Protein AF-A0A015JYX2-F1 (afdb_monomer_lite)

Structure (mmCIF, N/CA/C/O backbone):
data_AF-A0A015JYX2-F1
#
_entry.id   AF-A0A015JYX2-F1
#
loop_
_atom_site.group_PDB
_atom_site.id
_atom_site.type_symbol
_atom_site.label_atom_id
_atom_site.label_alt_id
_atom_site.label_comp_id
_atom_site.label_asym_id
_atom_site.label_entity_id
_atom_site.label_seq_id
_atom_site.pdbx_PDB_ins_code
_atom_site.Cartn_x
_atom_site.Cartn_y
_atom_site.Cartn_z
_atom_site.occupancy
_atom_site.B_iso_or_equiv
_atom_site.auth_seq_id
_atom_site.auth_comp_id
_atom_site.auth_asym_id
_atom_site.auth_atom_id
_atom_site.pdbx_PDB_model_num
ATOM 1 N N . MET A 1 1 ? -33.598 -56.748 22.734 1.00 35.22 1 MET A N 1
ATOM 2 C CA . MET A 1 1 ? -32.786 -55.557 22.409 1.00 35.22 1 MET A CA 1
ATOM 3 C C . MET A 1 1 ? -31.418 -55.746 23.054 1.00 35.22 1 MET A C 1
ATOM 5 O O . MET A 1 1 ? -31.308 -55.571 24.256 1.00 35.22 1 MET A O 1
ATOM 9 N N . GLN A 1 2 ? -30.417 -56.219 22.306 1.00 35.97 2 GLN A N 1
ATOM 10 C CA . GLN A 1 2 ? -29.028 -56.293 22.784 1.00 35.97 2 GLN A CA 1
ATOM 11 C C . GLN A 1 2 ? -28.300 -55.030 22.308 1.00 35.97 2 GLN A C 1
ATOM 13 O O . GLN A 1 2 ? -28.282 -54.751 21.112 1.00 35.97 2 GLN A O 1
ATOM 18 N N . LEU A 1 3 ? -27.772 -54.239 23.245 1.00 46.56 3 LEU A N 1
ATOM 19 C CA . LEU A 1 3 ? -26.928 -53.071 22.968 1.00 46.56 3 LEU A CA 1
ATOM 20 C C . LEU A 1 3 ? -25.449 -53.498 22.948 1.00 46.56 3 LEU A C 1
ATOM 22 O O . LEU A 1 3 ? -25.064 -54.389 23.702 1.00 46.56 3 LEU A O 1
ATOM 26 N N . ASN A 1 4 ? -24.638 -52.864 22.091 1.00 44.66 4 ASN A N 1
ATOM 27 C CA . ASN A 1 4 ? -23.213 -53.170 21.895 1.00 44.66 4 ASN A CA 1
ATOM 28 C C . ASN A 1 4 ? -22.418 -53.139 23.214 1.00 44.66 4 ASN A C 1
ATOM 30 O O . ASN A 1 4 ? -22.204 -52.071 23.790 1.00 44.66 4 ASN A O 1
ATOM 34 N N . ILE A 1 5 ? -21.946 -54.310 23.646 1.00 57.25 5 ILE A N 1
ATOM 35 C CA . ILE A 1 5 ? -20.960 -54.491 24.718 1.00 57.25 5 ILE A CA 1
ATOM 36 C C . ILE A 1 5 ? -19.585 -54.248 24.086 1.00 57.25 5 ILE A C 1
ATOM 38 O O . ILE A 1 5 ? -19.181 -55.008 23.209 1.00 57.25 5 ILE A O 1
ATOM 42 N N . ASN A 1 6 ? -18.885 -53.180 24.477 1.00 53.84 6 ASN A N 1
ATOM 43 C CA . ASN A 1 6 ? -17.627 -52.784 23.830 1.00 53.84 6 ASN A CA 1
ATOM 44 C C . ASN A 1 6 ? -16.387 -53.227 24.624 1.00 53.84 6 ASN A C 1
ATOM 46 O O . ASN A 1 6 ? -15.310 -53.351 24.044 1.00 53.84 6 ASN A O 1
ATOM 50 N N . PHE A 1 7 ? -16.524 -53.466 25.933 1.00 58.16 7 PHE A N 1
ATOM 51 C CA . PHE A 1 7 ? -15.440 -53.890 26.825 1.00 58.16 7 PHE A CA 1
ATOM 52 C C . PHE A 1 7 ? -15.890 -55.008 27.780 1.00 58.16 7 PHE A C 1
ATOM 54 O O . PHE A 1 7 ? -17.075 -55.155 28.072 1.00 58.16 7 PHE A O 1
ATOM 61 N N . TYR A 1 8 ? -14.942 -55.811 28.276 1.00 58.00 8 TYR A N 1
ATOM 62 C CA . TYR A 1 8 ? -15.228 -56.981 29.124 1.00 58.00 8 TYR A CA 1
ATOM 63 C C . TYR A 1 8 ? -15.804 -56.626 30.510 1.00 58.00 8 TYR A C 1
ATOM 65 O O . TYR A 1 8 ? -16.352 -57.497 31.182 1.00 58.00 8 TYR A O 1
ATOM 73 N N . ASP A 1 9 ? -15.682 -55.369 30.940 1.00 59.62 9 ASP A N 1
ATOM 74 C CA . ASP A 1 9 ? -16.197 -54.820 32.198 1.00 59.62 9 ASP A CA 1
ATOM 75 C C . ASP A 1 9 ? -17.500 -54.009 32.033 1.00 59.62 9 ASP A C 1
ATOM 77 O O . ASP A 1 9 ? -18.004 -53.446 33.012 1.00 59.62 9 ASP A O 1
ATOM 81 N N . ASP A 1 10 ? -18.064 -53.947 30.821 1.00 62.69 10 ASP A N 1
ATOM 82 C CA . ASP A 1 10 ? -19.365 -53.325 30.571 1.00 62.69 10 ASP A CA 1
ATOM 83 C C . ASP A 1 10 ? -20.503 -54.170 31.174 1.00 62.69 10 ASP A C 1
ATOM 85 O O . ASP A 1 10 ? -20.472 -55.402 31.202 1.00 62.69 10 ASP A O 1
ATOM 89 N N . VAL A 1 11 ? -21.536 -53.491 31.671 1.00 66.00 11 VAL A N 1
ATOM 90 C CA . VAL A 1 11 ? -22.737 -54.131 32.208 1.00 66.00 11 VAL A CA 1
ATOM 91 C C . VAL A 1 11 ? -23.584 -54.685 31.071 1.00 66.00 11 VAL A C 1
ATOM 93 O O . VAL A 1 11 ? -23.868 -53.996 30.095 1.00 66.00 11 VAL A O 1
ATOM 96 N N . VAL A 1 12 ? -24.036 -55.930 31.204 1.00 71.00 12 VAL A N 1
ATOM 97 C CA . VAL A 1 12 ? -24.982 -56.511 30.251 1.00 71.00 12 VAL A CA 1
ATOM 98 C C . VAL A 1 12 ? -26.372 -55.968 30.558 1.00 71.00 12 VAL A C 1
ATOM 100 O O . VAL A 1 12 ? -26.974 -56.332 31.564 1.00 71.00 12 VAL A O 1
ATOM 103 N N . PHE A 1 13 ? -26.865 -55.083 29.694 1.00 74.12 13 PHE A N 1
ATOM 104 C CA . PHE A 1 13 ? -28.232 -54.583 29.769 1.00 74.12 13 PHE A CA 1
ATOM 105 C C . PHE A 1 13 ? -29.214 -55.661 29.294 1.00 74.12 13 PHE A C 1
ATOM 107 O O . PHE A 1 13 ? -29.146 -56.083 28.136 1.00 74.12 13 PHE A O 1
ATOM 114 N N . GLU A 1 14 ? -30.125 -56.105 30.162 1.00 77.12 14 GLU A N 1
ATOM 115 C CA . GLU A 1 14 ? -31.053 -57.198 29.847 1.00 77.12 14 GLU A CA 1
ATOM 116 C C . GLU A 1 14 ? -32.509 -56.926 30.255 1.00 77.12 14 GLU A C 1
ATOM 118 O O . GLU A 1 14 ? -32.818 -56.017 31.026 1.00 77.12 14 GLU A O 1
ATOM 123 N N . TRP A 1 15 ? -33.426 -57.720 29.697 1.00 80.88 15 TRP A N 1
ATOM 124 C CA . TRP A 1 15 ? -34.801 -57.782 30.184 1.00 80.88 15 TRP A CA 1
ATOM 125 C C . TRP A 1 15 ? -34.864 -58.723 31.385 1.00 80.88 15 TRP A C 1
ATOM 127 O O . TRP A 1 15 ? -34.490 -59.892 31.273 1.00 80.88 15 TRP A O 1
ATOM 137 N N . ILE A 1 16 ? -35.340 -58.226 32.524 1.00 86.44 16 ILE A N 1
ATOM 138 C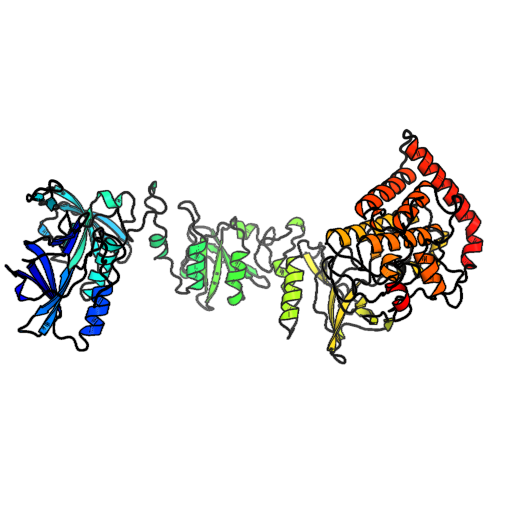 CA . ILE A 1 16 ? -35.346 -58.959 33.790 1.00 86.44 16 ILE A CA 1
ATOM 139 C C . ILE A 1 16 ? -36.786 -59.326 34.132 1.00 86.44 16 ILE A C 1
ATOM 141 O O . ILE A 1 16 ? -37.643 -58.459 34.301 1.00 86.44 16 ILE A O 1
ATOM 145 N N . SER A 1 17 ? -37.068 -60.625 34.236 1.00 86.44 17 SER A N 1
ATOM 146 C CA . SER A 1 17 ? -38.407 -61.083 34.621 1.00 86.44 17 SER A CA 1
ATOM 147 C C . SER A 1 17 ? -38.732 -60.608 36.040 1.00 86.44 17 SER A C 1
ATOM 149 O O . SER A 1 17 ? -37.904 -60.739 36.938 1.00 86.44 17 SER A O 1
ATOM 151 N N . TYR A 1 18 ? -39.925 -60.044 36.245 1.00 86.38 18 TYR A N 1
ATOM 152 C CA . TYR A 1 18 ? -40.313 -59.432 37.525 1.00 86.38 18 TYR A CA 1
ATOM 153 C C . TYR A 1 18 ? -40.247 -60.411 38.706 1.00 86.38 18 TYR A C 1
ATOM 155 O O . TYR A 1 18 ? -39.862 -60.044 39.811 1.00 86.38 18 TYR A O 1
ATOM 163 N N . ASN A 1 19 ? -40.524 -61.692 38.450 1.00 87.62 19 ASN A N 1
ATOM 164 C CA . ASN A 1 19 ? -40.405 -62.774 39.427 1.00 87.62 19 ASN A CA 1
ATOM 165 C C . ASN A 1 19 ? -38.969 -63.033 39.927 1.00 87.62 19 ASN A C 1
ATOM 167 O O . ASN A 1 19 ? -38.779 -63.906 40.767 1.00 87.62 19 ASN A O 1
ATOM 171 N N . GLN A 1 20 ? -37.959 -62.321 39.417 1.00 88.50 20 GLN A N 1
ATOM 172 C CA . GLN A 1 20 ? -36.582 -62.402 39.905 1.00 88.50 20 GLN A CA 1
ATOM 173 C C . GLN A 1 20 ? -36.274 -61.454 41.064 1.00 88.50 20 GLN A C 1
ATOM 175 O O . GLN A 1 20 ? -35.150 -61.480 41.572 1.00 88.50 20 GLN A O 1
ATOM 180 N N . PHE A 1 21 ? -37.231 -60.620 41.467 1.00 89.19 21 PHE A N 1
ATOM 181 C CA . PHE A 1 21 ? -37.066 -59.669 42.557 1.00 89.19 21 PHE A CA 1
ATOM 182 C C . PHE A 1 21 ? -37.739 -60.177 43.832 1.00 89.19 21 PHE A C 1
ATOM 184 O O . PHE A 1 21 ? -38.948 -60.388 43.864 1.00 89.19 21 PHE A O 1
ATOM 191 N N . ASN A 1 22 ? -36.944 -60.323 44.890 1.00 83.50 22 ASN A N 1
ATOM 192 C CA . ASN A 1 22 ? -37.399 -60.638 46.241 1.00 83.50 22 ASN A CA 1
ATOM 193 C C . ASN A 1 22 ? -37.224 -59.429 47.163 1.00 83.50 22 ASN A C 1
ATOM 195 O O . ASN A 1 22 ? -36.481 -58.500 46.851 1.00 83.50 22 ASN A O 1
ATOM 199 N N . GLU A 1 23 ? -37.892 -59.463 48.319 1.00 85.25 23 GLU A N 1
ATOM 200 C CA . GLU A 1 23 ? -37.801 -58.417 49.349 1.00 85.25 23 GLU A CA 1
ATOM 201 C C . GLU A 1 23 ? -38.065 -56.999 48.816 1.00 85.25 23 GLU A C 1
ATOM 203 O O . GLU A 1 23 ? -37.417 -56.038 49.229 1.00 85.25 23 GLU A O 1
ATOM 208 N N . ILE A 1 24 ? -39.022 -56.869 47.892 1.00 83.00 24 ILE A N 1
ATOM 209 C CA . ILE A 1 24 ? -39.379 -55.582 47.296 1.00 83.00 24 ILE A CA 1
ATOM 210 C C . ILE A 1 24 ? -39.959 -54.670 48.386 1.00 83.00 24 ILE A C 1
ATOM 212 O O . ILE A 1 24 ? -41.007 -54.972 48.960 1.00 83.00 24 ILE A O 1
ATOM 216 N N . LYS A 1 25 ? -39.283 -53.557 48.675 1.00 72.94 25 LYS A N 1
ATOM 217 C CA . LYS A 1 25 ? -39.702 -52.555 49.667 1.00 72.94 25 LYS A CA 1
ATOM 218 C C . LYS A 1 25 ? -39.777 -51.189 49.012 1.00 72.94 25 LYS A C 1
ATOM 220 O O . LYS A 1 25 ? -38.830 -50.766 48.359 1.00 72.94 25 LYS A O 1
ATOM 225 N N . GLU A 1 26 ? -40.898 -50.498 49.181 1.00 75.12 26 GLU A N 1
ATOM 226 C CA . GLU A 1 26 ? -41.052 -49.128 48.689 1.00 75.12 26 GLU A CA 1
ATOM 227 C C . GLU A 1 26 ? -40.120 -48.199 49.472 1.00 75.12 26 GLU A C 1
ATOM 229 O O . GLU A 1 26 ? -40.117 -48.209 50.703 1.00 75.12 26 GLU A O 1
ATOM 234 N N . ILE A 1 27 ? -39.300 -47.440 48.752 1.00 59.53 27 ILE A N 1
ATOM 235 C CA . ILE A 1 27 ? -38.392 -46.440 49.322 1.00 59.53 27 ILE A CA 1
ATOM 236 C C . ILE A 1 27 ? -39.033 -45.058 49.221 1.00 59.53 27 ILE A C 1
ATOM 238 O O . ILE A 1 27 ? -38.934 -44.271 50.158 1.00 59.53 27 ILE A O 1
ATOM 242 N N . ASP A 1 28 ? -39.650 -44.758 48.075 1.00 50.38 28 ASP A N 1
ATOM 243 C CA . ASP A 1 28 ? -40.206 -43.438 47.785 1.00 50.38 28 ASP A CA 1
ATOM 244 C C . ASP A 1 28 ? -41.245 -43.493 46.654 1.00 50.38 28 ASP A C 1
ATOM 246 O O . ASP A 1 28 ? -41.148 -44.332 45.754 1.00 50.38 28 ASP A O 1
ATOM 250 N N . LYS A 1 29 ? -42.211 -42.569 46.666 1.00 51.56 29 LYS A N 1
ATOM 251 C CA . LYS A 1 29 ? -43.294 -42.474 45.679 1.00 51.56 29 LYS A CA 1
ATOM 252 C C . LYS A 1 29 ? -43.608 -41.023 45.335 1.00 51.56 29 LYS A C 1
ATOM 254 O O . LYS A 1 29 ? -43.951 -40.224 46.199 1.00 51.56 29 LYS A O 1
ATOM 259 N N . ASN A 1 30 ? -43.578 -40.694 44.045 1.00 43.31 30 ASN A N 1
ATOM 260 C CA . ASN A 1 30 ? -43.861 -39.356 43.536 1.00 43.31 30 ASN A CA 1
ATOM 261 C C . ASN A 1 30 ? -44.644 -39.410 42.217 1.00 43.31 30 ASN A C 1
ATOM 263 O O . ASN A 1 30 ? -44.060 -39.679 41.169 1.00 43.31 30 ASN A O 1
ATOM 267 N N . GLY A 1 31 ? -45.946 -39.102 42.268 1.00 56.44 31 GLY A N 1
ATOM 268 C CA . GLY A 1 31 ? -46.835 -38.859 41.119 1.00 56.44 31 GLY A CA 1
ATOM 269 C C . GLY A 1 31 ? -46.860 -39.967 40.058 1.00 56.44 31 GLY A C 1
ATOM 270 O O . GLY A 1 31 ? -47.768 -40.790 40.033 1.00 56.44 31 GLY A O 1
ATOM 271 N N . PHE A 1 32 ? -45.857 -39.964 39.180 1.00 54.12 32 PHE A N 1
ATOM 272 C CA . PHE A 1 32 ? -45.682 -40.878 38.049 1.00 54.12 32 PHE A CA 1
ATOM 273 C C . PHE A 1 32 ? -44.551 -41.903 38.250 1.00 54.12 32 PHE A C 1
ATOM 275 O O . PHE A 1 32 ? -44.299 -42.704 37.356 1.00 54.12 32 PHE A O 1
ATOM 282 N N . ILE A 1 33 ? -43.831 -41.880 39.379 1.00 62.59 33 ILE A N 1
ATOM 283 C CA . ILE A 1 33 ? -42.677 -42.753 39.641 1.00 62.59 33 ILE A CA 1
ATOM 284 C C . ILE A 1 33 ? -42.734 -43.291 41.071 1.00 62.59 33 ILE A C 1
ATOM 286 O O . ILE A 1 33 ? -42.900 -42.517 42.011 1.00 62.59 33 ILE A O 1
ATOM 290 N N . THR A 1 34 ? -42.511 -44.593 41.240 1.00 66.00 34 THR A N 1
ATOM 291 C CA . THR A 1 34 ? -42.274 -45.215 42.552 1.00 66.00 34 THR A CA 1
ATOM 292 C C . THR A 1 34 ? -40.934 -45.940 42.538 1.00 66.00 34 THR A C 1
ATOM 294 O O . THR A 1 34 ? -40.607 -46.629 41.572 1.00 66.00 34 THR A O 1
ATOM 297 N N . VAL A 1 35 ? -40.130 -45.767 43.584 1.00 68.50 35 VAL A N 1
ATOM 298 C CA . VAL A 1 35 ? -38.813 -46.394 43.722 1.00 68.50 35 VAL A CA 1
ATOM 299 C C . VAL A 1 35 ? -38.868 -47.443 44.822 1.00 68.50 35 VAL A C 1
ATOM 301 O O . VAL A 1 35 ? -39.246 -47.145 45.952 1.00 68.50 35 VAL A O 1
ATOM 304 N N . TYR A 1 36 ? -38.434 -48.657 44.504 1.00 72.50 36 TYR A N 1
ATOM 305 C CA . TYR A 1 36 ? -38.329 -49.773 45.437 1.00 72.50 36 TYR A CA 1
ATOM 306 C C . TYR A 1 36 ? -36.871 -50.217 45.593 1.00 72.50 36 TYR A C 1
ATOM 308 O O . TYR A 1 36 ? -36.083 -50.113 44.650 1.00 72.50 36 TYR A O 1
ATOM 316 N N . SER A 1 37 ? -36.505 -50.755 46.754 1.00 75.25 37 SER A N 1
ATOM 317 C CA . SER A 1 37 ? -35.341 -51.633 46.889 1.00 75.25 37 SER A CA 1
ATOM 318 C C . SER A 1 37 ? -35.794 -53.063 46.669 1.00 75.25 37 SER A C 1
ATOM 320 O O . SER A 1 37 ? -36.906 -53.431 47.043 1.00 75.25 37 SER A O 1
ATOM 322 N N . ALA A 1 38 ? -34.942 -53.870 46.048 1.00 80.62 38 ALA A N 1
ATOM 323 C CA . ALA A 1 38 ? -35.190 -55.292 45.889 1.00 80.62 38 ALA A CA 1
ATOM 324 C C . ALA A 1 38 ? -33.881 -56.076 45.830 1.00 80.62 38 ALA A C 1
ATOM 326 O O . ALA A 1 38 ? -32.824 -55.548 45.474 1.00 80.62 38 ALA A O 1
ATOM 327 N N . ILE A 1 39 ? -33.979 -57.368 46.119 1.00 82.69 39 ILE A N 1
ATOM 328 C CA . ILE A 1 39 ? -32.919 -58.340 45.880 1.00 82.69 39 ILE A CA 1
ATOM 329 C C . ILE A 1 39 ? -33.199 -59.016 44.541 1.00 82.69 39 ILE A C 1
ATOM 331 O O . ILE A 1 39 ? -34.179 -59.745 44.390 1.00 82.69 39 ILE A O 1
ATOM 335 N N . TRP A 1 40 ? -32.327 -58.796 43.562 1.00 88.88 40 TRP A N 1
ATOM 336 C CA . TRP A 1 40 ? -32.357 -59.513 42.295 1.00 88.88 40 TRP A CA 1
ATOM 337 C C . TRP A 1 40 ? -31.675 -60.877 42.452 1.00 88.88 40 TRP A C 1
ATOM 339 O O . TRP A 1 40 ? -30.448 -60.964 42.529 1.00 88.88 40 TRP A O 1
ATOM 349 N N . MET A 1 41 ? -32.477 -61.946 42.482 1.00 85.50 41 MET A N 1
ATOM 350 C CA . MET A 1 41 ? -32.033 -63.315 42.779 1.00 85.50 41 MET A CA 1
ATOM 351 C C . MET A 1 41 ? -30.927 -63.795 41.843 1.00 85.50 41 MET A C 1
ATOM 353 O O . MET A 1 41 ? -29.871 -64.237 42.288 1.00 85.50 41 MET A O 1
ATOM 357 N N . ASN A 1 42 ? -31.139 -63.665 40.534 1.00 82.62 42 ASN A N 1
ATOM 358 C CA . ASN A 1 42 ? -30.136 -64.088 39.567 1.00 82.62 42 ASN A CA 1
ATOM 359 C C . ASN A 1 42 ? -28.999 -63.081 39.463 1.00 82.62 42 ASN A C 1
ATOM 361 O O . ASN A 1 42 ? -27.874 -63.507 39.242 1.00 82.62 42 ASN A O 1
ATOM 365 N N . GLY A 1 43 ? -29.275 -61.791 39.660 1.00 83.50 43 GLY A N 1
ATOM 366 C CA . GLY A 1 43 ? -28.275 -60.734 39.620 1.00 83.50 43 GLY A CA 1
ATOM 367 C C . GLY A 1 43 ? -27.659 -60.481 38.235 1.00 83.50 43 GLY A C 1
ATOM 368 O O . GLY A 1 43 ? -27.903 -61.241 37.285 1.00 83.50 43 GLY A O 1
ATOM 369 N N . PRO A 1 44 ? -26.852 -59.411 38.098 1.00 83.38 44 PRO A N 1
ATOM 370 C CA . PRO A 1 44 ? -26.319 -58.988 36.811 1.00 83.38 44 PRO A CA 1
ATOM 371 C C . PRO A 1 44 ? -25.303 -59.982 36.257 1.00 83.38 44 PRO A C 1
ATOM 373 O O . PRO A 1 44 ? -24.450 -60.516 36.977 1.00 83.38 44 PRO A O 1
ATOM 376 N N . LEU A 1 45 ? -25.377 -60.195 34.945 1.00 79.56 45 LEU A N 1
ATOM 377 C CA . LEU A 1 45 ? -24.397 -60.974 34.203 1.00 79.56 45 LEU A CA 1
ATOM 378 C C . LEU A 1 45 ? -23.113 -60.152 34.019 1.00 79.56 45 LEU A C 1
ATOM 380 O O . LEU A 1 45 ? -23.158 -59.016 33.547 1.00 79.56 45 LEU A O 1
ATOM 384 N N . HIS A 1 46 ? -21.966 -60.729 34.367 1.00 72.12 46 HIS A N 1
ATOM 385 C CA . HIS A 1 46 ? -20.656 -60.131 34.123 1.00 72.12 46 HIS A CA 1
ATOM 386 C C . HIS A 1 46 ? -19.685 -61.170 33.556 1.00 72.12 46 HIS A C 1
ATOM 388 O O . HIS A 1 46 ? -19.819 -62.373 33.793 1.00 72.12 46 HIS A O 1
ATOM 394 N N . TYR A 1 47 ? -18.712 -60.711 32.772 1.00 67.06 47 TYR A N 1
ATOM 395 C CA . TYR A 1 47 ? -17.702 -61.577 32.176 1.00 67.06 47 TYR A CA 1
ATOM 396 C C . TYR A 1 47 ? -16.499 -61.708 33.114 1.00 67.06 47 TYR A C 1
ATOM 398 O O . TYR A 1 47 ? -15.891 -60.707 33.490 1.00 67.06 47 TYR A O 1
ATOM 406 N N . ASN A 1 48 ? -16.135 -62.935 33.490 1.00 59.59 48 ASN A N 1
ATOM 407 C CA . ASN A 1 48 ? -14.953 -63.200 34.305 1.00 59.59 48 ASN A CA 1
ATOM 408 C C . ASN A 1 48 ? -13.986 -64.121 33.548 1.00 59.59 48 ASN A C 1
ATOM 410 O O . ASN A 1 48 ? -14.253 -65.314 33.432 1.00 59.59 48 ASN A O 1
ATOM 414 N N . HIS A 1 49 ? -12.903 -63.536 33.013 1.00 58.06 49 HIS A N 1
ATOM 415 C CA . HIS A 1 49 ? -11.662 -64.133 32.469 1.00 58.06 49 HIS A CA 1
ATOM 416 C C . HIS A 1 49 ? -11.746 -65.458 31.671 1.00 58.06 49 HIS A C 1
ATOM 418 O O . HIS A 1 49 ? -10.727 -66.128 31.523 1.00 58.06 49 HIS A O 1
ATOM 424 N N . SER A 1 50 ? -12.921 -65.866 31.176 1.00 63.53 50 SER A N 1
ATOM 425 C CA . SER A 1 50 ? -13.173 -67.004 30.259 1.00 63.53 50 SER A CA 1
ATOM 426 C C . SER A 1 50 ? -14.656 -67.406 30.167 1.00 63.53 50 SER A C 1
ATOM 428 O O . SER A 1 50 ? -15.019 -68.120 29.235 1.00 63.53 50 SER A O 1
ATOM 430 N N . LYS A 1 51 ? -15.532 -66.982 31.097 1.00 72.31 51 LYS A N 1
ATOM 431 C CA . LYS A 1 51 ? -16.977 -67.295 31.054 1.00 72.31 51 LYS A CA 1
ATOM 432 C C . LYS A 1 51 ? -17.852 -66.191 31.651 1.00 72.31 51 LYS A C 1
ATOM 434 O O . LYS A 1 51 ? -17.415 -65.441 32.522 1.00 72.31 51 LYS A O 1
ATOM 439 N N . TYR A 1 52 ? -19.107 -66.116 31.206 1.00 74.31 52 TYR A N 1
ATOM 440 C CA . TYR A 1 52 ? -20.119 -65.266 31.834 1.00 74.31 52 TYR A CA 1
ATOM 441 C C . TYR A 1 52 ? -20.636 -65.917 33.120 1.00 74.31 52 TYR A C 1
ATOM 443 O O . TYR A 1 52 ? -21.070 -67.069 33.114 1.00 74.31 52 TYR A O 1
ATOM 451 N N . THR A 1 53 ? -20.601 -65.167 34.218 1.00 76.25 53 THR A N 1
ATOM 452 C CA . THR A 1 53 ? -21.140 -65.566 35.523 1.00 76.25 53 THR A CA 1
ATOM 453 C C . THR A 1 53 ? -22.110 -64.509 36.029 1.00 76.25 53 THR A C 1
ATOM 455 O O . THR A 1 53 ? -21.990 -63.330 35.698 1.00 76.25 53 THR A O 1
ATOM 458 N N . ARG A 1 54 ? -23.099 -64.921 36.823 1.00 80.25 54 ARG A N 1
ATOM 459 C CA . ARG A 1 54 ? -24.068 -64.003 37.424 1.00 80.25 54 ARG A CA 1
ATOM 460 C C . ARG A 1 54 ? -23.689 -63.663 38.866 1.00 80.25 54 ARG A C 1
ATOM 462 O O . ARG A 1 54 ? -23.234 -64.532 39.601 1.00 80.25 54 ARG A O 1
ATOM 469 N N . ASP A 1 55 ? -23.867 -62.402 39.249 1.00 79.12 55 ASP A N 1
ATOM 470 C CA . ASP A 1 55 ? -23.670 -61.908 40.620 1.00 79.12 55 ASP A CA 1
ATOM 471 C C . ASP A 1 55 ? -24.980 -62.015 41.415 1.00 79.12 55 ASP A C 1
ATOM 473 O O . ASP A 1 55 ? -25.684 -61.025 41.593 1.00 79.12 55 ASP A O 1
ATOM 477 N N . SER A 1 56 ? -25.352 -63.241 41.791 1.00 81.94 56 SER A N 1
ATOM 478 C CA . SER A 1 56 ? -26.646 -63.566 42.408 1.00 81.94 56 SER A CA 1
ATOM 479 C C . SER A 1 56 ? -26.922 -62.821 43.720 1.00 81.94 56 SER A C 1
ATOM 481 O O . SER A 1 56 ? -26.010 -62.469 44.462 1.00 81.94 56 SER A O 1
ATOM 483 N N . ASN A 1 57 ? -28.209 -62.632 44.027 1.00 81.69 57 ASN A N 1
ATOM 484 C CA . ASN A 1 57 ? -28.717 -61.897 45.194 1.00 81.69 57 ASN A CA 1
ATOM 485 C C . ASN A 1 57 ? -28.228 -60.443 45.268 1.00 81.69 57 ASN A C 1
ATOM 487 O O . ASN A 1 57 ? -27.888 -59.929 46.336 1.00 81.69 57 ASN A O 1
ATOM 491 N N . LYS A 1 58 ? -28.192 -59.762 44.120 1.00 81.38 58 LYS A N 1
ATOM 492 C CA . LYS A 1 58 ? -27.733 -58.376 44.045 1.00 81.38 58 LYS A CA 1
ATOM 493 C C . LYS A 1 58 ? -28.806 -57.416 44.536 1.00 81.38 58 LYS A C 1
ATOM 495 O O . LYS A 1 58 ? -29.919 -57.422 44.018 1.00 81.38 58 LYS A O 1
ATOM 500 N N . GLU A 1 59 ? -28.449 -56.528 45.457 1.00 78.44 59 GLU A N 1
ATOM 501 C CA . GLU A 1 59 ? -29.317 -55.410 45.825 1.00 78.44 59 GLU A CA 1
ATOM 502 C C . GLU A 1 59 ? -29.403 -54.394 44.675 1.00 78.44 59 GLU A C 1
ATOM 504 O O . GLU A 1 59 ? -28.386 -53.936 44.132 1.00 78.44 59 GLU A O 1
ATOM 509 N N . VAL A 1 60 ? -30.632 -54.059 44.291 1.00 80.06 60 VAL A N 1
ATOM 510 C CA . VAL A 1 60 ? -30.951 -53.161 43.180 1.00 80.06 60 VAL A CA 1
ATOM 511 C C . VAL A 1 60 ? -32.023 -52.159 43.590 1.00 80.06 60 VAL A C 1
ATOM 513 O O . VAL A 1 60 ? -32.857 -52.432 44.453 1.00 80.06 60 VAL A O 1
ATOM 516 N N . ALA A 1 61 ? -32.013 -50.998 42.938 1.00 78.31 61 ALA A N 1
ATOM 517 C CA . ALA A 1 61 ? -33.147 -50.084 42.974 1.00 78.31 61 ALA A CA 1
ATOM 518 C C . ALA A 1 61 ? -34.035 -50.338 41.749 1.00 78.31 61 ALA A C 1
ATOM 520 O O . ALA A 1 61 ? -33.539 -50.404 40.620 1.00 78.31 61 ALA A O 1
ATOM 521 N N . LEU A 1 62 ? -35.338 -50.469 41.981 1.00 77.75 62 LEU A N 1
ATOM 522 C CA . LEU A 1 62 ? -36.371 -50.616 40.964 1.00 77.75 62 LEU A CA 1
ATOM 523 C C . LEU A 1 62 ? -37.113 -49.289 40.839 1.00 77.75 62 LEU A C 1
ATOM 525 O O . LEU A 1 62 ? -37.778 -48.862 41.777 1.00 77.75 62 LEU A O 1
ATOM 529 N N . LYS A 1 63 ? -37.000 -48.621 39.695 1.00 77.62 63 LYS A N 1
ATOM 530 C CA . LYS A 1 63 ? -37.716 -47.372 39.413 1.00 77.62 63 LYS A CA 1
ATOM 531 C C . LYS A 1 63 ? -38.916 -47.684 38.520 1.00 77.62 63 LYS A C 1
ATOM 533 O O . LYS A 1 63 ? -38.753 -47.822 37.309 1.00 77.62 63 LYS A O 1
ATOM 538 N N . CYS A 1 64 ? -40.088 -47.831 39.128 1.00 76.75 64 CYS A N 1
ATOM 539 C CA . CYS A 1 64 ? -41.365 -48.105 38.469 1.00 76.75 64 CYS A CA 1
ATOM 540 C C . CYS A 1 64 ? -41.978 -46.811 37.928 1.00 76.75 64 CYS A C 1
ATOM 542 O O . CYS A 1 64 ? -42.020 -45.806 38.637 1.00 76.75 64 CYS A O 1
ATOM 544 N N . LEU A 1 65 ? -42.457 -46.834 36.685 1.00 72.56 65 LEU A N 1
ATOM 545 C CA . LEU A 1 65 ? -43.032 -45.680 35.994 1.00 72.56 65 LEU A CA 1
ATOM 546 C C . LEU A 1 65 ? -44.528 -45.910 35.737 1.00 72.56 65 LEU A C 1
ATOM 548 O O . LEU A 1 65 ? -44.876 -46.859 35.043 1.00 72.56 65 LEU A O 1
ATOM 552 N N . HIS A 1 66 ? -45.391 -45.034 36.254 1.00 71.25 66 HIS A N 1
ATOM 553 C CA . HIS A 1 66 ? -46.852 -45.167 36.225 1.00 71.25 66 HIS A CA 1
ATOM 554 C C . HIS A 1 66 ? -47.523 -44.235 35.201 1.00 71.25 66 HIS A C 1
ATOM 556 O O . HIS A 1 66 ? -47.092 -43.094 35.021 1.00 71.25 66 HIS A O 1
ATOM 562 N N . ASN A 1 67 ? -48.640 -44.686 34.608 1.00 58.41 67 ASN A N 1
ATOM 563 C CA . ASN A 1 67 ? -49.611 -43.876 33.840 1.00 58.41 67 ASN A CA 1
ATOM 564 C C . ASN A 1 67 ? -49.005 -42.950 32.760 1.00 58.41 67 ASN A C 1
ATOM 566 O O . ASN A 1 67 ? -49.235 -41.739 32.752 1.00 58.41 67 ASN A O 1
ATOM 570 N N . LEU A 1 68 ? -48.251 -43.512 31.812 1.00 58.50 68 LEU A N 1
ATOM 571 C CA . LEU A 1 68 ? -47.627 -42.750 30.722 1.00 58.50 68 LEU A CA 1
ATOM 572 C C . LEU A 1 68 ? -48.460 -42.813 29.428 1.00 58.50 68 LEU A C 1
ATOM 574 O O . LEU A 1 68 ? -48.758 -43.897 28.939 1.00 58.50 68 LEU A O 1
ATOM 578 N N . GLN A 1 69 ? -48.761 -41.655 28.819 1.00 54.53 69 GLN A N 1
ATOM 579 C CA . GLN A 1 69 ? -49.455 -41.562 27.516 1.00 54.53 69 GLN A CA 1
ATOM 580 C C . GLN A 1 69 ? -48.607 -42.055 26.321 1.00 54.53 69 GLN A C 1
ATOM 582 O O . GLN A 1 69 ? -49.165 -42.317 25.263 1.00 54.53 69 GLN A O 1
ATOM 587 N N . ASN A 1 70 ? -47.284 -42.208 26.490 1.00 57.78 70 ASN A N 1
ATOM 588 C CA . ASN A 1 70 ? -46.345 -42.808 25.526 1.00 57.78 70 ASN A CA 1
ATOM 589 C C . ASN A 1 70 ? -45.176 -43.486 26.282 1.00 57.78 70 ASN A C 1
ATOM 591 O O . ASN A 1 70 ? -44.096 -42.902 26.420 1.00 57.78 70 ASN A O 1
ATOM 595 N N . PRO A 1 71 ? -45.377 -44.697 26.835 1.00 58.50 71 PRO A N 1
ATOM 596 C CA . PRO A 1 71 ? -44.454 -45.301 27.800 1.00 58.50 71 PRO A CA 1
ATOM 597 C C . PRO A 1 71 ? -43.080 -45.640 27.208 1.00 58.50 71 PRO A C 1
ATOM 599 O O . PRO A 1 71 ? -42.075 -45.524 27.903 1.00 58.50 71 PRO A O 1
ATOM 602 N N . VAL A 1 72 ? -43.014 -46.005 25.924 1.00 58.62 72 VAL A N 1
ATOM 603 C CA . VAL A 1 72 ? -41.771 -46.451 25.271 1.00 58.62 72 VAL A CA 1
ATOM 604 C C . VAL A 1 72 ? -40.799 -45.290 25.030 1.00 58.62 72 VAL A C 1
ATOM 606 O O . VAL A 1 72 ? -39.627 -45.401 25.386 1.00 58.62 72 VAL A O 1
ATOM 609 N N . ASP A 1 73 ? -41.262 -44.155 24.499 1.00 56.72 73 ASP A N 1
ATOM 610 C CA . ASP A 1 73 ? -40.395 -42.993 24.233 1.00 56.72 73 ASP A CA 1
ATOM 611 C C . ASP A 1 73 ? -39.865 -42.360 25.522 1.00 56.72 73 ASP A C 1
ATOM 613 O O . ASP A 1 73 ? -38.697 -41.967 25.609 1.00 56.72 73 ASP A O 1
ATOM 617 N N . PHE A 1 74 ? -40.709 -42.301 26.554 1.00 60.25 74 PHE A N 1
ATOM 618 C CA . PHE A 1 74 ? -40.317 -41.812 27.869 1.00 60.25 74 PHE A CA 1
ATOM 619 C C . PHE A 1 74 ? -39.290 -42.742 28.527 1.00 60.25 74 PHE A C 1
ATOM 621 O O . PHE A 1 74 ? -38.243 -42.274 28.974 1.00 60.25 74 PHE A O 1
ATOM 628 N N . LEU A 1 75 ? -39.533 -44.057 28.508 1.00 60.81 75 LEU A N 1
ATOM 629 C CA . LEU A 1 75 ? -38.597 -45.068 29.006 1.00 60.81 75 LEU A CA 1
ATOM 630 C C . LEU A 1 75 ? -37.249 -44.997 28.278 1.00 60.81 75 LEU A C 1
ATOM 632 O O . LEU A 1 75 ? -36.206 -45.069 28.919 1.00 60.81 75 LEU A O 1
ATOM 636 N N . MET A 1 76 ? -37.255 -44.799 26.956 1.00 57.50 76 MET A N 1
ATOM 637 C CA . MET A 1 76 ? -36.037 -44.669 26.152 1.00 57.50 76 MET A CA 1
ATOM 638 C C . MET A 1 76 ? -35.255 -43.393 26.476 1.00 57.50 76 MET A C 1
ATOM 640 O O . MET A 1 76 ? -34.028 -43.432 26.570 1.00 57.50 76 MET A O 1
ATOM 644 N N . ASN A 1 77 ? -35.934 -42.261 26.669 1.00 59.06 77 ASN A N 1
ATOM 645 C CA . ASN A 1 77 ? -35.286 -41.013 27.079 1.00 59.06 77 ASN A CA 1
ATOM 646 C C . ASN A 1 77 ? -34.745 -41.082 28.509 1.00 59.06 77 ASN A C 1
ATOM 648 O O . ASN A 1 77 ? -33.664 -40.560 28.778 1.00 59.06 77 ASN A O 1
ATOM 652 N N . GLU A 1 78 ? -35.454 -41.760 29.405 1.00 61.16 78 GLU A N 1
ATOM 653 C CA . GLU A 1 78 ? -35.018 -41.959 30.782 1.00 61.16 78 GLU A CA 1
ATOM 654 C C . GLU A 1 78 ? -33.830 -42.930 30.852 1.00 61.16 78 GLU A C 1
ATOM 656 O O . GLU A 1 78 ? -32.821 -42.615 31.477 1.00 61.16 78 GLU A O 1
ATOM 661 N N . ALA A 1 79 ? -33.878 -44.055 30.130 1.00 61.34 79 ALA A N 1
ATOM 662 C CA . ALA A 1 79 ? -32.795 -45.037 30.064 1.00 61.34 79 ALA A CA 1
ATOM 663 C C . ALA A 1 79 ? -31.500 -44.455 29.467 1.00 61.34 79 ALA A C 1
ATOM 665 O O . ALA A 1 79 ? -30.410 -44.772 29.945 1.00 61.34 79 ALA A O 1
ATOM 666 N N . LYS A 1 80 ? -31.595 -43.543 28.483 1.00 64.25 80 LYS A N 1
ATOM 667 C CA . LYS A 1 80 ? -30.435 -42.832 27.900 1.00 64.25 80 LYS A CA 1
ATOM 668 C C . LYS A 1 80 ? -29.638 -42.003 28.915 1.00 64.25 80 LYS A C 1
ATOM 670 O O . LYS A 1 80 ? -28.482 -41.684 28.642 1.00 64.25 80 LYS A O 1
ATOM 675 N N . LYS A 1 81 ? -30.215 -41.651 30.072 1.00 60.25 81 LYS A N 1
ATOM 676 C CA . LYS A 1 81 ? -29.510 -40.920 31.143 1.00 60.25 81 LYS A CA 1
ATOM 677 C C . LYS A 1 81 ? -28.489 -41.792 31.884 1.00 60.25 81 LYS A C 1
ATOM 679 O O . LYS A 1 81 ? -27.609 -41.261 32.561 1.00 60.25 81 LYS A O 1
ATOM 684 N N . TYR A 1 82 ? -28.584 -43.114 31.758 1.00 59.22 82 TYR A N 1
ATOM 685 C CA . TYR A 1 82 ? -27.764 -44.070 32.494 1.00 59.22 82 TYR A CA 1
ATOM 686 C C . TYR A 1 82 ? -26.599 -44.606 31.652 1.00 59.22 82 TYR A C 1
ATOM 688 O O . TYR A 1 82 ? -26.666 -44.708 30.429 1.00 59.22 82 TYR A O 1
ATOM 696 N N . SER A 1 83 ? -25.497 -44.959 32.316 1.00 56.28 83 SER A N 1
ATOM 697 C CA . SER A 1 83 ? -24.301 -45.521 31.686 1.00 56.28 83 SER A CA 1
ATOM 698 C C . SER A 1 83 ? -24.278 -47.042 31.797 1.00 56.28 83 SER A C 1
ATOM 700 O O . SER A 1 83 ? -24.571 -47.598 32.849 1.00 56.28 83 SER A O 1
ATOM 702 N N . ILE A 1 84 ? -23.812 -47.708 30.742 1.00 57.69 84 ILE A N 1
ATOM 703 C CA . ILE A 1 84 ? -23.630 -49.169 30.707 1.00 57.69 84 ILE A CA 1
ATOM 704 C C . ILE A 1 84 ? -22.230 -49.575 31.227 1.00 57.69 84 ILE A C 1
ATOM 706 O O . ILE A 1 84 ? -21.984 -50.721 31.572 1.00 57.69 84 ILE A O 1
ATOM 710 N N . LYS A 1 85 ? -21.298 -48.626 31.391 1.00 56.16 85 LYS A N 1
ATOM 711 C CA . LYS A 1 85 ? -19.976 -48.898 31.991 1.00 56.16 85 LYS A CA 1
ATOM 712 C C . LYS A 1 85 ? -20.073 -49.098 33.509 1.00 56.16 85 LYS A C 1
ATOM 714 O O . LYS A 1 85 ? -20.530 -48.188 34.204 1.00 56.16 85 LYS A O 1
ATOM 719 N N . ASN A 1 86 ? -19.566 -50.218 34.038 1.00 48.84 86 ASN A N 1
ATOM 720 C CA . ASN A 1 86 ? -19.676 -50.596 35.461 1.00 48.84 86 ASN A CA 1
ATOM 721 C C . ASN A 1 86 ? -18.971 -49.616 36.435 1.00 48.84 86 ASN A C 1
ATOM 723 O O . ASN A 1 86 ? -19.285 -49.565 37.629 1.00 48.84 86 ASN A O 1
ATOM 727 N N . ASN A 1 87 ? -18.047 -48.793 35.926 1.00 50.19 87 ASN A N 1
ATOM 728 C CA . ASN A 1 87 ? -17.276 -47.806 36.690 1.00 50.19 87 ASN A CA 1
ATOM 729 C C . ASN A 1 87 ? -17.942 -46.417 36.847 1.00 50.19 87 ASN A C 1
ATOM 731 O O . ASN A 1 87 ? -17.316 -45.521 37.419 1.00 50.19 87 ASN A O 1
ATOM 735 N N . LYS A 1 88 ? -19.177 -46.205 36.361 1.00 52.59 88 LYS A N 1
ATOM 736 C CA . LYS A 1 88 ? -19.900 -44.918 36.476 1.00 52.59 88 LYS A CA 1
ATOM 737 C C . LYS A 1 88 ? -20.956 -44.904 37.595 1.00 52.59 88 LYS A C 1
ATOM 739 O O . LYS A 1 88 ? -21.332 -45.944 38.118 1.00 52.59 88 LYS A O 1
ATOM 744 N N . TYR A 1 89 ? -21.410 -43.700 37.970 1.00 50.09 89 TYR A N 1
ATOM 745 C CA . TYR A 1 89 ? -22.301 -43.444 39.119 1.00 50.09 89 TYR A CA 1
ATOM 746 C C . TYR A 1 89 ? -23.763 -43.894 38.901 1.00 50.09 89 TYR A C 1
ATOM 748 O O . TYR A 1 89 ? -24.439 -44.281 39.843 1.00 50.09 89 TYR A O 1
ATOM 756 N N . LEU A 1 90 ? -24.247 -43.874 37.657 1.00 53.88 90 LEU A N 1
ATOM 757 C CA . LEU A 1 90 ? -25.591 -44.318 37.271 1.00 53.88 90 LEU A CA 1
ATOM 758 C C . LEU A 1 90 ? -25.447 -45.519 36.336 1.00 53.88 90 LEU A C 1
ATOM 760 O O . LEU A 1 90 ? -25.246 -45.338 35.135 1.00 53.88 90 LEU A O 1
ATOM 764 N N . VAL A 1 91 ? -25.483 -46.731 36.895 1.00 63.44 91 VAL A N 1
ATOM 765 C CA . VAL A 1 91 ? -25.413 -47.984 36.128 1.00 63.44 91 VAL A CA 1
ATOM 766 C C . VAL A 1 91 ? -26.804 -48.584 36.027 1.00 63.44 91 VAL A C 1
ATOM 768 O O . VAL A 1 91 ? -27.444 -48.820 37.050 1.00 63.44 91 VAL A O 1
ATOM 771 N N . LEU A 1 92 ? -27.253 -48.843 34.804 1.00 76.31 92 LEU A N 1
ATOM 772 C CA . LEU A 1 92 ? -28.537 -49.479 34.527 1.00 76.31 92 LEU A CA 1
ATOM 773 C C . LEU A 1 92 ? -28.297 -50.935 34.122 1.00 76.31 92 LEU A C 1
ATOM 775 O O . LEU A 1 92 ? -27.594 -51.196 33.149 1.00 76.31 92 LEU A O 1
ATOM 779 N N . TYR A 1 93 ? -28.854 -51.867 34.892 1.00 78.38 93 TYR A N 1
ATOM 780 C CA . TYR A 1 93 ? -28.734 -53.304 34.646 1.00 78.38 93 TYR A CA 1
ATOM 781 C C . TYR A 1 93 ? -29.758 -53.808 33.634 1.00 78.38 93 TYR A C 1
ATOM 783 O O . TYR A 1 93 ? -29.485 -54.753 32.901 1.00 78.38 93 TYR A O 1
ATOM 791 N N . GLY A 1 94 ? -30.936 -53.192 33.577 1.00 78.62 94 GLY A N 1
ATOM 792 C CA . GLY A 1 94 ? -31.984 -53.696 32.708 1.00 78.62 94 GLY A CA 1
ATOM 793 C C . GLY A 1 94 ? -33.321 -53.003 32.863 1.00 78.62 94 GLY A C 1
ATOM 794 O O . GLY A 1 94 ? -33.468 -52.037 33.617 1.00 78.62 94 GLY A O 1
ATOM 795 N N . ILE A 1 95 ? -34.297 -53.540 32.140 1.00 81.12 95 ILE A N 1
ATOM 796 C CA . ILE A 1 95 ? -35.709 -53.176 32.247 1.00 81.12 95 ILE A CA 1
ATOM 797 C C . ILE A 1 95 ? -36.488 -54.417 32.682 1.00 81.12 95 ILE A C 1
ATOM 799 O O . ILE A 1 95 ? -36.207 -55.527 32.238 1.00 81.12 95 ILE A O 1
ATOM 803 N N . SER A 1 96 ? -37.475 -54.216 33.541 1.00 85.81 96 SER A N 1
ATOM 804 C CA . SER A 1 96 ? -38.496 -55.193 33.891 1.00 85.81 96 SER A CA 1
ATOM 805 C C . SER A 1 96 ? -39.880 -54.584 33.651 1.00 85.81 96 SER A C 1
ATOM 807 O O . SER A 1 96 ? -40.002 -53.388 33.374 1.00 85.81 96 SER A O 1
ATOM 809 N N . GLN A 1 97 ? -40.927 -55.393 33.737 1.00 84.06 97 GLN A N 1
ATOM 810 C CA . GLN A 1 97 ? -42.307 -54.933 33.663 1.00 84.06 97 GLN A CA 1
ATOM 811 C C . GLN A 1 97 ? -43.105 -55.619 34.757 1.00 84.06 97 GLN A C 1
ATOM 813 O O . GLN A 1 97 ? -43.024 -56.840 34.906 1.00 84.06 97 GLN A O 1
ATOM 818 N N . ASN A 1 98 ? -43.856 -54.831 35.521 1.00 81.69 98 ASN A N 1
ATOM 819 C CA . ASN A 1 98 ? -44.760 -55.371 36.522 1.00 81.69 98 ASN A CA 1
ATOM 820 C C . ASN A 1 98 ? -45.889 -56.143 35.806 1.00 81.69 98 ASN A C 1
ATOM 822 O O . ASN A 1 98 ? -46.578 -55.543 34.979 1.00 81.69 98 ASN A O 1
ATOM 826 N N . PRO A 1 99 ? -46.094 -57.443 36.083 1.00 78.88 99 PRO A N 1
ATOM 827 C CA . PRO A 1 99 ? -47.119 -58.240 35.410 1.00 78.88 99 PRO A CA 1
ATOM 828 C C . PRO A 1 99 ? -48.547 -57.813 35.776 1.00 78.88 99 PRO A C 1
ATOM 830 O O . PRO A 1 99 ? -49.449 -57.995 34.963 1.00 78.88 99 PRO A O 1
ATOM 833 N N . ASP A 1 100 ? -48.747 -57.221 36.956 1.00 79.69 100 ASP A N 1
ATOM 834 C CA . ASP A 1 100 ? -50.068 -56.840 37.459 1.00 79.69 100 ASP A CA 1
ATOM 835 C C . ASP A 1 100 ? -50.486 -55.456 36.952 1.00 79.69 100 ASP A C 1
ATOM 837 O O . ASP A 1 100 ? -51.642 -55.242 36.591 1.00 79.69 100 ASP A O 1
ATOM 841 N N . THR A 1 101 ? -49.547 -54.506 36.899 1.00 80.50 101 THR A N 1
ATOM 842 C CA . THR A 1 101 ? -49.841 -53.117 36.499 1.00 80.50 101 THR A CA 1
ATOM 843 C C . THR A 1 101 ? -49.434 -52.791 35.065 1.00 80.50 101 THR A C 1
ATOM 845 O O . THR A 1 101 ? -49.804 -51.743 34.547 1.00 80.50 101 THR A O 1
ATOM 848 N N . SER A 1 102 ? -48.679 -53.675 34.405 1.00 76.19 102 SER A N 1
ATOM 849 C CA . SER A 1 102 ? -48.029 -53.433 33.106 1.00 76.19 102 SER A CA 1
ATOM 850 C C . SER A 1 102 ? -47.038 -52.256 33.087 1.00 76.19 102 SER A C 1
ATOM 852 O O . SER A 1 102 ? -46.541 -51.897 32.015 1.00 76.19 102 SER A O 1
ATOM 854 N N . ASP A 1 103 ? -46.699 -51.687 34.247 1.00 79.38 103 ASP A N 1
ATOM 855 C CA . ASP A 1 103 ? -45.754 -50.577 34.369 1.00 79.38 103 ASP A CA 1
ATOM 856 C C . ASP A 1 103 ? -44.320 -51.030 34.081 1.00 79.38 103 ASP A C 1
ATOM 858 O O . ASP A 1 103 ? -43.868 -52.082 34.548 1.00 79.38 103 ASP A O 1
ATOM 862 N N . TYR A 1 104 ? -43.573 -50.203 33.348 1.00 79.00 104 TYR A N 1
ATOM 863 C CA . TYR A 1 104 ? -42.154 -50.444 33.095 1.00 79.00 104 TYR A CA 1
ATOM 864 C C . TYR A 1 104 ? -41.303 -50.053 34.305 1.00 79.00 104 TYR A C 1
ATOM 866 O O . TYR A 1 104 ? -41.530 -49.032 34.958 1.00 79.00 104 TYR A O 1
ATOM 874 N N . ILE A 1 105 ? -40.278 -50.861 34.566 1.00 82.56 105 ILE A N 1
ATOM 875 C CA . ILE A 1 105 ? -39.388 -50.746 35.717 1.00 82.56 105 ILE A CA 1
ATOM 876 C C . ILE A 1 105 ? -37.948 -50.665 35.223 1.00 82.56 105 ILE A C 1
ATOM 878 O O . ILE A 1 105 ? -37.465 -51.575 34.552 1.00 82.56 105 ILE A O 1
ATOM 882 N N . LEU A 1 106 ? -37.233 -49.604 35.587 1.00 80.38 106 LEU A N 1
ATOM 883 C CA . LEU A 1 106 ? -35.789 -49.507 35.371 1.00 80.38 106 LEU A CA 1
ATOM 884 C C . LEU A 1 106 ? -35.047 -50.136 36.555 1.00 80.38 106 LEU A C 1
ATOM 886 O O . LEU A 1 106 ? -35.273 -49.759 37.704 1.00 80.38 106 LEU A O 1
ATOM 890 N N . VAL A 1 107 ? -34.150 -51.081 36.272 1.00 81.25 107 VAL A N 1
ATOM 891 C CA . VAL A 1 107 ? -33.386 -51.828 37.281 1.00 81.25 107 VAL A CA 1
ATOM 892 C C . VAL A 1 107 ? -31.965 -51.288 37.307 1.00 81.25 107 VAL A C 1
ATOM 894 O O . VAL A 1 107 ? -31.200 -51.486 36.362 1.00 81.25 107 VAL A O 1
ATOM 897 N N . GLN A 1 108 ? -31.599 -50.581 38.373 1.00 76.75 108 GLN A N 1
ATOM 898 C CA . GLN A 1 108 ? -30.350 -49.819 38.440 1.00 76.75 108 GLN A CA 1
ATOM 899 C C . GLN A 1 108 ? -29.490 -50.191 39.654 1.00 76.75 108 GLN A C 1
ATOM 901 O O . GLN A 1 108 ? -29.970 -50.685 40.678 1.00 76.75 108 GLN A O 1
ATOM 906 N N . LYS A 1 109 ? -28.185 -49.934 39.533 1.00 71.50 109 LYS A N 1
ATOM 907 C CA . LYS A 1 109 ? -27.192 -50.135 40.590 1.00 71.50 109 LYS A CA 1
ATOM 908 C C . LYS A 1 109 ? -27.416 -49.159 41.736 1.00 71.50 109 LYS A C 1
ATOM 910 O O . LYS A 1 109 ? -27.540 -47.956 41.526 1.00 71.50 109 LYS A O 1
ATOM 915 N N . PHE A 1 110 ? -27.369 -49.687 42.949 1.00 59.84 110 PHE A N 1
ATOM 916 C CA . PHE A 1 110 ? -27.373 -48.908 44.180 1.00 59.84 110 PHE A CA 1
ATOM 917 C C . PHE A 1 110 ? -25.967 -48.294 44.413 1.00 59.84 110 PHE A C 1
ATOM 919 O O . PHE A 1 110 ? -24.992 -49.027 44.589 1.00 59.84 110 PHE A O 1
ATOM 926 N N . LEU A 1 111 ? -25.811 -46.963 44.356 1.00 54.28 111 LEU A N 1
ATOM 927 C CA . LEU A 1 111 ? -24.562 -46.206 44.620 1.00 54.28 111 LEU A CA 1
ATOM 928 C C . LEU A 1 111 ? -24.940 -44.988 45.505 1.00 54.28 111 LEU A C 1
ATOM 930 O O . LEU A 1 111 ? -25.949 -44.365 45.216 1.00 54.28 111 LEU A O 1
ATOM 934 N N . THR A 1 112 ? -24.279 -44.605 46.615 1.00 46.50 112 THR A N 1
ATOM 935 C CA . THR A 1 112 ? -22.836 -44.563 46.951 1.00 46.50 112 THR A CA 1
ATOM 936 C C . THR A 1 112 ? -22.475 -44.650 48.451 1.00 46.50 112 THR A C 1
ATOM 938 O O . THR A 1 112 ? -23.324 -44.663 49.330 1.00 46.50 112 THR A O 1
ATOM 941 N N . TRP A 1 113 ? -21.156 -44.680 48.713 1.00 48.16 113 TRP A N 1
ATOM 942 C CA . TRP A 1 113 ? -20.417 -44.696 49.990 1.00 48.16 113 TRP A CA 1
ATOM 943 C C . TRP A 1 113 ? -20.703 -43.603 51.030 1.00 48.16 113 TRP A C 1
ATOM 945 O O . TRP A 1 113 ? -20.302 -43.778 52.181 1.00 48.16 113 TRP A O 1
ATOM 955 N N . THR A 1 114 ? -21.378 -42.526 50.651 1.00 50.66 114 THR A N 1
ATOM 956 C CA . THR A 1 114 ? -22.006 -41.580 51.576 1.00 50.66 114 THR A CA 1
ATOM 957 C C . THR A 1 114 ? -23.443 -41.448 51.110 1.00 50.66 114 THR A C 1
ATOM 959 O O . THR A 1 114 ? -23.681 -41.309 49.904 1.00 50.66 114 THR A O 1
ATOM 962 N N . ILE A 1 115 ? -24.386 -41.587 52.033 1.00 56.34 115 ILE A N 1
ATOM 963 C CA . ILE A 1 115 ? -25.812 -41.583 51.710 1.00 56.34 115 ILE A CA 1
ATOM 964 C C . ILE A 1 115 ? -26.242 -40.123 51.547 1.00 56.34 115 ILE A C 1
ATOM 966 O O . ILE A 1 115 ? -25.923 -39.288 52.388 1.00 56.34 115 ILE A O 1
ATOM 970 N N . PHE A 1 116 ? -26.907 -39.810 50.431 1.00 61.44 116 PHE A N 1
ATOM 971 C CA . PHE A 1 116 ? -27.602 -38.536 50.277 1.00 61.44 116 PHE A CA 1
ATOM 972 C C . PHE A 1 116 ? -28.833 -38.576 51.186 1.00 61.44 116 PHE A C 1
ATOM 974 O O . PHE A 1 116 ? -29.730 -39.388 50.964 1.00 61.44 116 PHE A O 1
ATOM 981 N N . GLU A 1 117 ? -28.847 -37.761 52.238 1.00 64.44 117 GLU A N 1
ATOM 982 C CA . GLU A 1 117 ? -29.863 -37.832 53.294 1.00 64.44 117 GLU A CA 1
ATOM 983 C C . GLU A 1 117 ? -30.829 -36.642 53.235 1.00 64.44 117 GLU A C 1
ATOM 985 O O . GLU A 1 117 ? -30.440 -35.503 52.963 1.00 64.44 117 GLU A O 1
ATOM 990 N N . TRP A 1 118 ? -32.100 -36.894 53.554 1.00 68.56 118 TRP A N 1
ATOM 991 C CA . TRP A 1 118 ? -32.975 -35.830 54.033 1.00 68.56 118 TRP A CA 1
ATOM 992 C C . TRP A 1 118 ? -32.642 -35.555 55.499 1.00 68.56 118 TRP A C 1
ATOM 994 O O . TRP A 1 118 ? -32.777 -36.430 56.354 1.00 68.56 118 TRP A O 1
ATOM 1004 N N . ILE A 1 119 ? -32.186 -34.342 55.790 1.00 78.69 119 ILE A N 1
ATOM 1005 C CA . ILE A 1 119 ? -31.685 -33.950 57.103 1.00 78.69 119 ILE A CA 1
ATOM 1006 C C . ILE A 1 119 ? -32.722 -33.040 57.749 1.00 78.69 119 ILE A C 1
ATOM 1008 O O . ILE A 1 119 ? -33.047 -31.973 57.227 1.00 78.69 119 ILE A O 1
ATOM 1012 N N . LEU A 1 120 ? -33.245 -33.451 58.905 1.00 76.00 120 LEU A N 1
ATOM 1013 C CA . LEU A 1 120 ? -34.159 -32.612 59.676 1.00 76.00 120 LEU A CA 1
ATOM 1014 C C . LEU A 1 120 ? -33.451 -31.315 60.075 1.00 76.00 120 LEU A C 1
ATOM 1016 O O . LEU A 1 120 ? -32.340 -31.343 60.590 1.00 76.00 120 LEU A O 1
ATOM 1020 N N . TYR A 1 121 ? -34.088 -30.166 59.859 1.00 80.12 121 TYR A N 1
ATOM 1021 C CA . TYR A 1 121 ? -33.435 -28.866 60.056 1.00 80.12 121 TYR A CA 1
ATOM 1022 C C . TYR A 1 121 ? -32.939 -28.635 61.497 1.00 80.12 121 TYR A C 1
ATOM 1024 O O . TYR A 1 121 ? -31.923 -27.984 61.714 1.00 80.12 121 TYR A O 1
ATOM 1032 N N . ASN A 1 122 ? -33.594 -29.244 62.490 1.00 81.06 122 ASN A N 1
ATOM 1033 C CA . ASN A 1 122 ? -33.192 -29.206 63.904 1.00 81.06 122 ASN A CA 1
ATOM 1034 C C . ASN A 1 122 ? -31.869 -29.949 64.220 1.00 81.06 122 ASN A C 1
ATOM 1036 O O . ASN A 1 122 ? -31.370 -29.892 65.352 1.00 81.06 122 ASN A O 1
ATOM 1040 N N . GLN A 1 123 ? -31.294 -30.641 63.233 1.00 85.56 123 GLN A N 1
ATOM 1041 C CA . GLN A 1 123 ? -29.979 -31.279 63.298 1.00 85.56 123 GLN A CA 1
ATOM 1042 C C . GLN A 1 123 ? -28.822 -30.297 63.094 1.00 85.56 123 GLN A C 1
ATOM 1044 O O . GLN A 1 123 ? -27.671 -30.657 63.352 1.00 85.56 123 GLN A O 1
ATOM 1049 N N . PHE A 1 124 ? -29.107 -29.069 62.654 1.00 88.38 124 PHE A N 1
ATOM 1050 C CA . PHE A 1 124 ? -28.107 -28.026 62.461 1.00 88.38 124 PHE A CA 1
ATOM 1051 C C . PHE A 1 124 ? -28.032 -27.107 63.682 1.00 88.38 124 PHE A C 1
ATOM 1053 O O . PHE A 1 124 ? -29.030 -26.530 64.108 1.00 88.38 124 PHE A O 1
ATOM 1060 N N . ASN A 1 125 ? -26.829 -26.963 64.228 1.00 86.25 125 ASN A N 1
ATOM 1061 C CA . ASN A 1 125 ? -26.485 -26.001 65.271 1.00 86.25 125 ASN A CA 1
ATOM 1062 C C . ASN A 1 125 ? -25.560 -24.917 64.713 1.00 86.25 125 ASN A C 1
ATOM 1064 O O . ASN A 1 125 ? -24.923 -25.108 63.679 1.00 86.25 125 ASN A O 1
ATOM 1068 N N . GLU A 1 126 ? -25.453 -23.798 65.434 1.00 86.94 126 GLU A N 1
ATOM 1069 C CA . GLU A 1 126 ? -24.531 -22.701 65.107 1.00 86.94 126 GLU A CA 1
ATOM 1070 C C . GLU A 1 126 ? -24.660 -22.183 63.665 1.00 86.94 126 GLU A C 1
ATOM 1072 O O . GLU A 1 126 ? -23.661 -21.869 63.018 1.00 86.94 126 GLU A O 1
ATOM 1077 N N . ILE A 1 127 ? -25.893 -22.095 63.159 1.00 86.81 127 ILE A N 1
ATOM 1078 C CA . ILE A 1 127 ? -26.159 -21.614 61.801 1.00 86.81 127 ILE A CA 1
ATOM 1079 C C . ILE A 1 127 ? -25.729 -20.145 61.697 1.00 86.81 127 ILE A C 1
ATOM 1081 O O . ILE A 1 127 ? -26.280 -19.283 62.382 1.00 86.81 127 ILE A O 1
ATOM 1085 N N . LYS A 1 128 ? -24.742 -19.856 60.845 1.00 83.06 128 LYS A N 1
ATOM 1086 C CA . LYS A 1 128 ? -24.183 -18.513 60.626 1.00 83.06 128 LYS A CA 1
ATOM 1087 C C . LYS A 1 128 ? -24.218 -18.180 59.142 1.00 83.06 128 LYS A C 1
ATOM 1089 O O . LYS A 1 128 ? -23.813 -18.992 58.317 1.00 83.06 128 LYS A O 1
ATOM 1094 N N . GLU A 1 129 ? -24.693 -16.991 58.784 1.00 81.06 129 GLU A N 1
ATOM 1095 C CA . GLU A 1 129 ? -24.640 -16.525 57.395 1.00 81.06 129 GLU A CA 1
ATOM 1096 C C . GLU A 1 129 ? -23.182 -16.270 56.991 1.00 81.06 129 GLU A C 1
ATOM 1098 O O . GLU A 1 129 ? -22.443 -15.579 57.688 1.00 81.06 129 GLU A O 1
ATOM 1103 N N . THR A 1 130 ? -22.761 -16.853 55.870 1.00 68.12 130 THR A N 1
ATOM 1104 C CA . THR A 1 130 ? -21.381 -16.760 55.359 1.00 68.12 130 THR A CA 1
ATOM 1105 C C . THR A 1 130 ? -21.290 -16.052 54.009 1.00 68.12 130 THR A C 1
ATOM 1107 O O . THR A 1 130 ? -20.193 -15.719 53.561 1.00 68.12 130 THR A O 1
ATOM 1110 N N . GLY A 1 131 ? -22.428 -15.789 53.359 1.00 60.94 131 GLY A N 1
ATOM 1111 C CA . GLY A 1 131 ? -22.503 -14.986 52.144 1.00 60.94 131 GLY A CA 1
ATOM 1112 C C . GLY A 1 131 ? -23.917 -14.908 51.568 1.00 60.94 131 GLY A C 1
ATOM 1113 O O . GLY A 1 131 ? -24.687 -15.865 51.656 1.00 60.94 131 GLY A O 1
ATOM 1114 N N . LYS A 1 132 ? -24.234 -13.774 50.936 1.00 58.59 132 LYS A N 1
ATOM 1115 C CA . LYS A 1 132 ? -25.531 -13.486 50.310 1.00 58.59 132 LYS A CA 1
ATOM 1116 C C . LYS A 1 132 ? -25.332 -12.807 48.958 1.00 58.59 132 LYS A C 1
ATOM 1118 O O . LYS A 1 132 ? -24.554 -11.865 48.851 1.00 58.59 132 LYS A O 1
ATOM 1123 N N . ASN A 1 133 ? -26.044 -13.269 47.929 1.00 46.56 133 ASN A N 1
ATOM 1124 C CA . ASN A 1 133 ? -26.129 -12.591 46.633 1.00 46.56 133 ASN A CA 1
ATOM 1125 C C . ASN A 1 133 ? -27.510 -12.816 46.006 1.00 46.56 133 ASN A C 1
ATOM 1127 O O . ASN A 1 133 ? -27.826 -13.948 45.641 1.00 46.56 133 ASN A O 1
ATOM 1131 N N . GLY A 1 134 ? -28.299 -11.744 45.868 1.00 56.78 134 GLY A N 1
ATOM 1132 C CA . GLY A 1 134 ? -29.587 -11.704 45.161 1.00 56.78 134 GLY A CA 1
ATOM 1133 C C . GLY A 1 134 ? -30.598 -12.774 45.593 1.00 56.78 134 GLY A C 1
ATOM 1134 O O . GLY A 1 134 ? -31.473 -12.508 46.410 1.00 56.78 134 GLY A O 1
ATOM 1135 N N . PHE A 1 135 ? -30.459 -13.977 45.027 1.00 48.88 135 PHE A N 1
ATOM 1136 C CA . PHE A 1 135 ? -31.374 -15.118 45.140 1.00 48.88 135 PHE A CA 1
ATOM 1137 C C . PHE A 1 135 ? -30.813 -16.321 45.929 1.00 48.88 135 PHE A C 1
ATOM 1139 O O . PHE A 1 135 ? -31.537 -17.291 46.135 1.00 48.88 135 PHE A O 1
ATOM 1146 N N . VAL A 1 136 ? -29.545 -16.291 46.365 1.00 57.25 136 VAL A N 1
ATOM 1147 C CA . VAL A 1 136 ? -28.894 -17.398 47.095 1.00 57.25 136 VAL A CA 1
ATOM 1148 C C . VAL A 1 136 ? -28.239 -16.878 48.375 1.00 57.25 136 VAL A C 1
ATOM 1150 O O . VAL A 1 136 ? -27.492 -15.895 48.346 1.00 57.25 136 VAL A O 1
ATOM 1153 N N . ILE A 1 137 ? -28.494 -17.568 49.490 1.00 66.44 137 ILE A N 1
ATOM 1154 C CA . ILE A 1 137 ? -27.830 -17.338 50.781 1.00 66.44 137 ILE A CA 1
ATOM 1155 C C . ILE A 1 137 ? -27.100 -18.617 51.181 1.00 66.44 137 ILE A C 1
ATOM 1157 O O . ILE A 1 137 ? -27.647 -19.713 51.048 1.00 66.44 137 ILE A O 1
ATOM 1161 N N . VAL A 1 138 ? -25.861 -18.489 51.653 1.00 74.50 138 VAL A N 1
ATOM 1162 C CA . VAL A 1 138 ? -25.068 -19.616 52.146 1.00 74.50 138 VAL A CA 1
ATOM 1163 C C . VAL A 1 138 ? -24.810 -19.457 53.631 1.00 74.50 138 VAL A C 1
ATOM 1165 O O . VAL A 1 138 ? -24.270 -18.444 54.080 1.00 74.50 138 VAL A O 1
ATOM 1168 N N . TYR A 1 139 ? -25.143 -20.494 54.387 1.00 81.00 139 TYR A N 1
ATOM 1169 C CA . TYR A 1 139 ? -24.877 -20.580 55.815 1.00 81.00 139 TYR A CA 1
ATOM 1170 C C . TYR A 1 139 ? -23.789 -21.618 56.094 1.00 81.00 139 TYR A C 1
ATOM 1172 O O . TYR A 1 139 ? -23.696 -22.618 55.385 1.00 81.00 139 TYR A O 1
ATOM 1180 N N . SER A 1 140 ? -22.989 -21.421 57.136 1.00 83.62 140 SER A N 1
ATOM 1181 C CA . SER A 1 140 ? -22.256 -22.510 57.785 1.00 83.62 140 SER A CA 1
ATOM 1182 C C . SER A 1 140 ? -23.078 -23.040 58.953 1.00 83.62 140 SER A C 1
ATOM 1184 O O . SER A 1 140 ? -23.827 -22.290 59.578 1.00 83.62 140 SER A O 1
ATOM 1186 N N . ALA A 1 141 ? -22.971 -24.336 59.228 1.00 87.00 141 ALA A N 1
ATOM 1187 C CA . ALA A 1 141 ? -23.637 -24.972 60.357 1.00 87.00 141 ALA A CA 1
ATOM 1188 C C . ALA A 1 141 ? -22.859 -26.203 60.836 1.00 87.00 141 ALA A C 1
ATOM 1190 O O . ALA A 1 141 ? -22.085 -26.801 60.087 1.00 87.00 141 ALA A O 1
ATOM 1191 N N . ILE A 1 142 ? -23.114 -26.621 62.074 1.00 88.00 142 ILE A N 1
ATOM 1192 C CA . ILE A 1 142 ? -22.653 -27.899 62.619 1.00 88.00 142 ILE A CA 1
ATOM 1193 C C . ILE A 1 142 ? -23.802 -28.901 62.526 1.00 88.00 142 ILE A C 1
ATOM 1195 O O . ILE A 1 142 ? -24.845 -28.714 63.151 1.00 88.00 142 ILE A O 1
ATOM 1199 N N . TRP A 1 143 ? -23.615 -29.977 61.763 1.00 89.06 143 TRP A N 1
ATOM 1200 C CA . TRP A 1 143 ? -24.552 -31.095 61.700 1.00 89.06 143 TRP A CA 1
ATOM 1201 C C . TRP A 1 143 ? -24.264 -32.085 62.840 1.00 89.06 143 TRP A C 1
ATOM 1203 O O . TRP A 1 143 ? -23.226 -32.751 62.830 1.00 89.06 143 TRP A O 1
ATOM 1213 N N . LYS A 1 144 ? -25.186 -32.181 63.812 1.00 83.81 144 LYS A N 1
ATOM 1214 C CA . LYS A 1 144 ? -25.072 -33.024 65.022 1.00 83.81 144 LYS A CA 1
ATOM 1215 C C . LYS A 1 144 ? -24.786 -34.485 64.692 1.00 83.81 144 LYS A C 1
ATOM 1217 O O . LYS A 1 144 ? -23.743 -35.008 65.074 1.00 83.81 144 LYS A O 1
ATOM 1222 N N . ASP A 1 145 ? -25.686 -35.119 63.947 1.00 81.25 145 ASP A N 1
ATOM 1223 C CA . ASP A 1 145 ? -25.544 -36.530 63.592 1.00 81.25 145 ASP A CA 1
ATOM 1224 C C . ASP A 1 145 ? -24.413 -36.742 62.587 1.00 81.25 145 ASP A C 1
ATOM 1226 O O . ASP A 1 145 ? -23.674 -37.716 62.701 1.00 81.25 145 ASP A O 1
ATOM 1230 N N . GLY A 1 146 ? -24.228 -35.800 61.660 1.00 81.00 146 GLY A N 1
ATOM 1231 C CA . GLY A 1 146 ? -23.180 -35.848 60.651 1.00 81.00 146 GLY A CA 1
ATOM 1232 C C . GLY A 1 146 ? -23.404 -36.902 59.556 1.00 81.00 146 GLY A C 1
ATOM 1233 O O . GLY A 1 146 ? -24.285 -37.764 59.673 1.00 81.00 146 GLY A O 1
ATOM 1234 N N . PRO A 1 147 ? -22.606 -36.854 58.471 1.00 76.62 147 PRO A N 1
ATOM 1235 C CA . PRO A 1 147 ? -22.806 -37.705 57.304 1.00 76.62 147 PRO A CA 1
ATOM 1236 C C . PRO A 1 147 ? -22.520 -39.174 57.607 1.00 76.62 147 PRO A C 1
ATOM 1238 O O . PRO A 1 147 ? -21.506 -39.521 58.228 1.00 76.62 147 PRO A O 1
ATOM 1241 N N . LEU A 1 148 ? -23.398 -40.045 57.112 1.00 69.62 148 LEU A N 1
ATOM 1242 C CA . LEU A 1 148 ? -23.239 -41.487 57.197 1.00 69.62 148 LEU A CA 1
ATOM 1243 C C . LEU A 1 148 ? -22.323 -41.983 56.070 1.00 69.62 148 LEU A C 1
ATOM 1245 O O . LEU A 1 148 ? -22.632 -41.817 54.890 1.00 69.62 148 LEU A O 1
ATOM 1249 N N . HIS A 1 149 ? -21.197 -42.609 56.420 1.00 61.59 149 HIS A N 1
ATOM 1250 C CA . HIS A 1 149 ? -20.245 -43.156 55.449 1.00 61.59 149 HIS A CA 1
ATOM 1251 C C . HIS A 1 149 ? -19.864 -44.607 55.763 1.00 61.59 149 HIS A C 1
ATOM 1253 O O . HIS A 1 149 ? -19.921 -45.054 56.913 1.00 61.59 149 HIS A O 1
ATOM 1259 N N . LYS A 1 150 ? -19.470 -45.362 54.731 1.00 54.62 150 LYS A N 1
ATOM 1260 C CA . LYS A 1 150 ? -18.924 -46.720 54.904 1.00 54.62 150 LYS A CA 1
ATOM 1261 C C . LYS A 1 150 ? -17.523 -46.666 55.510 1.00 54.62 150 LYS A C 1
ATOM 1263 O O . LYS A 1 150 ? -16.696 -45.859 55.088 1.00 54.62 150 LYS A O 1
ATOM 1268 N N . LYS A 1 151 ? -17.249 -47.552 56.472 1.00 52.16 151 LYS A N 1
ATOM 1269 C CA . LYS A 1 151 ? -15.959 -47.613 57.178 1.00 52.16 151 LYS A CA 1
ATOM 1270 C C . LYS A 1 151 ? -14.805 -48.074 56.270 1.00 52.16 151 LYS A C 1
ATOM 1272 O O . LYS A 1 151 ? -13.683 -47.607 56.439 1.00 52.16 151 LYS A O 1
ATOM 1277 N N . ASP A 1 152 ? -15.081 -48.947 55.298 1.00 54.06 152 ASP A N 1
ATOM 1278 C CA . ASP A 1 152 ? -14.146 -49.416 54.264 1.00 54.06 152 ASP A CA 1
ATOM 1279 C C . ASP A 1 152 ? -14.905 -49.989 53.036 1.00 54.06 152 ASP A C 1
ATOM 1281 O O . ASP A 1 152 ? -16.138 -50.031 53.014 1.00 54.06 152 ASP A O 1
ATOM 1285 N N . LYS A 1 153 ? -14.179 -50.422 51.988 1.00 46.00 153 LYS A N 1
ATOM 1286 C CA . LYS A 1 153 ? -14.772 -50.926 50.727 1.00 46.00 153 LYS A CA 1
ATOM 1287 C C . LYS A 1 153 ? -15.581 -52.224 50.882 1.00 46.00 153 LYS A C 1
ATOM 1289 O O . LYS A 1 153 ? -16.314 -52.558 49.953 1.00 46.00 153 LYS A O 1
ATOM 1294 N N . GLN A 1 154 ? -15.398 -52.970 51.975 1.00 46.62 154 GLN A N 1
ATOM 1295 C CA . GLN A 1 154 ? -15.830 -54.370 52.114 1.00 46.62 154 GLN A CA 1
ATOM 1296 C C . GLN A 1 154 ? -16.751 -54.616 53.325 1.00 46.62 154 GLN A C 1
ATOM 1298 O O . GLN A 1 154 ? -17.324 -55.696 53.432 1.00 46.62 154 GLN A O 1
ATOM 1303 N N . SER A 1 155 ? -16.947 -53.635 54.210 1.00 47.03 155 SER A N 1
ATOM 1304 C CA . SER A 1 155 ? -17.793 -53.756 55.401 1.00 47.03 155 SER A CA 1
ATOM 1305 C C . SER A 1 155 ? -19.249 -53.353 55.154 1.00 47.03 155 SER A C 1
ATOM 1307 O O . SER A 1 155 ? -19.571 -52.440 54.389 1.00 47.03 155 SER A O 1
ATOM 1309 N N . LEU A 1 156 ? -20.144 -54.040 55.868 1.00 45.78 156 LEU A N 1
ATOM 1310 C CA . LEU A 1 156 ? -21.582 -53.757 55.960 1.00 45.78 156 LEU A CA 1
ATOM 1311 C C . LEU A 1 156 ? -21.918 -52.723 57.058 1.00 45.78 156 LEU A C 1
ATOM 1313 O O . LEU A 1 156 ? -23.087 -52.463 57.324 1.00 45.78 156 LEU A O 1
ATOM 1317 N N . TYR A 1 157 ? -20.908 -52.128 57.704 1.00 49.94 157 TYR A N 1
ATOM 1318 C CA . TYR A 1 157 ? -21.083 -51.221 58.840 1.00 49.94 157 TYR A CA 1
ATOM 1319 C C . TYR A 1 157 ? -20.911 -49.756 58.420 1.00 49.94 157 TYR A C 1
ATOM 1321 O O . TYR A 1 157 ? -19.858 -49.346 57.923 1.00 49.94 157 TYR A O 1
ATOM 1329 N N . TYR A 1 158 ? -21.945 -48.954 58.667 1.00 58.62 158 TYR A N 1
ATOM 1330 C CA . TYR A 1 158 ? -21.940 -47.510 58.448 1.00 58.62 158 TYR A CA 1
ATOM 1331 C C . TYR A 1 158 ? -21.570 -46.777 59.739 1.00 58.62 158 TYR A C 1
ATOM 1333 O O . TYR A 1 158 ? -22.002 -47.163 60.825 1.00 58.62 158 TYR A O 1
ATOM 1341 N N . LYS A 1 159 ? -20.775 -45.709 59.630 1.00 64.12 159 LYS A N 1
ATOM 1342 C CA . LYS A 1 159 ? -20.423 -44.840 60.757 1.00 64.12 159 LYS A CA 1
ATOM 1343 C C . LYS A 1 159 ? -20.833 -43.405 60.442 1.00 64.12 159 LYS A C 1
ATOM 1345 O O . LYS A 1 159 ? -20.641 -42.929 59.325 1.00 64.12 159 LYS A O 1
ATOM 1350 N N . ARG A 1 160 ? -21.393 -42.721 61.438 1.00 73.25 160 ARG A N 1
ATOM 1351 C CA . ARG A 1 160 ? -21.669 -41.286 61.371 1.00 73.25 160 ARG A CA 1
ATOM 1352 C C . ARG A 1 160 ? -20.436 -40.478 61.775 1.00 73.25 160 ARG A C 1
ATOM 1354 O O . ARG A 1 160 ? -19.734 -40.840 62.720 1.00 73.25 160 ARG A O 1
ATOM 1361 N N . ASP A 1 161 ? -20.167 -39.406 61.041 1.00 77.56 161 ASP A N 1
ATOM 1362 C CA . ASP A 1 161 ? -19.139 -38.414 61.375 1.00 77.56 161 ASP A CA 1
ATOM 1363 C C . ASP A 1 161 ? -19.781 -37.247 62.136 1.00 77.56 161 ASP A C 1
ATOM 1365 O O . ASP A 1 161 ? -20.028 -36.192 61.561 1.00 77.56 161 ASP A O 1
ATOM 1369 N N . SER A 1 162 ? -20.150 -37.479 63.397 1.00 84.00 162 SER A N 1
ATOM 1370 C CA . SER A 1 162 ? -20.926 -36.534 64.209 1.00 84.00 162 SER A CA 1
ATOM 1371 C C . SER A 1 162 ? -20.226 -35.189 64.421 1.00 84.00 162 SER A C 1
ATOM 1373 O O . SER A 1 162 ? -19.000 -35.106 64.456 1.00 84.00 162 SER A O 1
ATOM 1375 N N . ASN A 1 163 ? -21.024 -34.137 64.618 1.00 84.19 163 ASN A N 1
ATOM 1376 C CA . ASN A 1 163 ? -20.584 -32.744 64.770 1.00 84.19 163 ASN A CA 1
ATOM 1377 C C . ASN A 1 163 ? -19.773 -32.223 63.573 1.00 84.19 163 ASN A C 1
ATOM 1379 O O . ASN A 1 163 ? -18.780 -31.508 63.729 1.00 84.19 163 ASN A O 1
ATOM 1383 N N . LYS A 1 164 ? -20.196 -32.578 62.356 1.00 85.06 164 LYS A N 1
ATOM 1384 C CA . LYS A 1 164 ? -19.513 -32.160 61.131 1.00 85.06 164 LYS A CA 1
ATOM 1385 C C . LYS A 1 164 ? -19.878 -30.735 60.748 1.00 85.06 164 LYS A C 1
ATOM 1387 O O . LYS A 1 164 ? -21.054 -30.405 60.629 1.00 85.06 164 LYS A O 1
ATOM 1392 N N . GLU A 1 165 ? -18.872 -29.922 60.451 1.00 85.50 165 GLU A N 1
ATOM 1393 C CA . GLU A 1 165 ? -19.093 -28.627 59.815 1.00 85.50 165 GLU A CA 1
ATOM 1394 C C . GLU A 1 165 ? -19.549 -28.808 58.357 1.00 85.50 165 GLU A C 1
ATOM 1396 O O . GLU A 1 165 ? -18.926 -29.520 57.556 1.00 85.50 165 GLU A O 1
ATOM 1401 N N . VAL A 1 166 ? -20.654 -28.155 58.015 1.00 84.88 166 VAL A N 1
ATOM 1402 C CA . VAL A 1 166 ? -21.295 -28.207 56.702 1.00 84.88 166 VAL A CA 1
ATOM 1403 C C . VAL A 1 166 ? -21.659 -26.807 56.229 1.00 84.88 166 VAL A C 1
ATOM 1405 O O . VAL A 1 166 ? -21.825 -25.881 57.023 1.00 84.88 166 VAL A O 1
ATOM 1408 N N . ALA A 1 167 ? -21.803 -26.662 54.918 1.00 83.56 167 ALA A N 1
ATOM 1409 C CA . ALA A 1 167 ? -22.358 -25.465 54.308 1.00 83.56 167 ALA A CA 1
ATOM 1410 C C . ALA A 1 167 ? -23.774 -25.754 53.800 1.00 83.56 167 ALA A C 1
ATOM 1412 O O . ALA A 1 167 ? -24.010 -26.772 53.146 1.00 83.56 167 ALA A O 1
ATOM 1413 N N . LEU A 1 168 ? -24.703 -24.852 54.098 1.00 82.38 168 LEU A N 1
ATOM 1414 C CA . LEU A 1 168 ? -26.097 -24.895 53.681 1.00 82.38 168 LEU A CA 1
ATOM 1415 C C . LEU A 1 168 ? -26.303 -23.852 52.582 1.00 82.38 168 LEU A C 1
ATOM 1417 O O . LEU A 1 168 ? -26.251 -22.653 52.852 1.00 82.38 168 LEU A O 1
ATOM 1421 N N . LYS A 1 169 ? -26.539 -24.289 51.344 1.00 79.94 169 LYS A N 1
ATOM 1422 C CA . LYS A 1 169 ? -26.947 -23.399 50.248 1.00 79.94 169 LYS A CA 1
ATOM 1423 C C . LYS A 1 169 ? -28.472 -23.304 50.244 1.00 79.94 169 LYS A C 1
ATOM 1425 O O . LYS A 1 169 ? -29.131 -24.264 49.847 1.00 79.94 169 LYS A O 1
ATOM 1430 N N . CYS A 1 170 ? -29.011 -22.168 50.676 1.00 78.06 170 CYS A N 1
ATOM 1431 C CA . CYS A 1 170 ? -30.444 -21.886 50.673 1.00 78.06 170 CYS A CA 1
ATOM 1432 C C . CYS A 1 170 ? -30.916 -21.518 49.261 1.00 78.06 170 CYS A C 1
ATOM 1434 O O . CYS A 1 170 ? -30.327 -20.659 48.595 1.00 78.06 170 CYS A O 1
ATOM 1436 N N . LEU A 1 171 ? -31.979 -22.178 48.808 1.00 71.50 171 LEU A N 1
ATOM 1437 C CA . LEU A 1 171 ? -32.591 -21.986 47.499 1.00 71.50 171 LEU A CA 1
ATOM 1438 C C . LEU A 1 171 ? -33.930 -21.253 47.659 1.00 71.50 171 LEU A C 1
ATOM 1440 O O . LEU A 1 171 ? -34.986 -21.882 47.761 1.00 71.50 171 LEU A O 1
ATOM 1444 N N . HIS A 1 172 ? -33.894 -19.919 47.676 1.00 65.56 172 HIS A N 1
ATOM 1445 C CA . HIS A 1 172 ? -35.109 -19.107 47.766 1.00 65.56 172 HIS A CA 1
ATOM 1446 C C . HIS A 1 172 ? -35.976 -19.236 46.500 1.00 65.56 172 HIS A C 1
ATOM 1448 O O . HIS A 1 172 ? -35.466 -19.345 45.385 1.00 65.56 172 HIS A O 1
ATOM 1454 N N . ASN A 1 173 ? -37.303 -19.185 46.668 1.00 55.84 173 ASN A N 1
ATOM 1455 C CA . ASN A 1 173 ? -38.318 -19.183 45.597 1.00 55.84 173 ASN A CA 1
ATOM 1456 C C . ASN A 1 173 ? -38.438 -20.460 44.735 1.00 55.84 173 ASN A C 1
ATOM 1458 O O . ASN A 1 173 ? -39.165 -20.454 43.741 1.00 55.84 173 ASN A O 1
ATOM 1462 N N . LEU A 1 174 ? -37.819 -21.585 45.116 1.00 53.62 174 LEU A N 1
ATOM 1463 C CA . LEU A 1 174 ? -38.052 -22.889 44.461 1.00 53.62 174 LEU A CA 1
ATOM 1464 C C . LEU A 1 174 ? -39.228 -23.685 45.050 1.00 53.62 174 LEU A C 1
ATOM 1466 O O . LEU A 1 174 ? -39.454 -24.833 44.670 1.00 53.62 174 LEU A O 1
ATOM 1470 N N . GLN A 1 175 ? -40.009 -23.063 45.935 1.00 51.97 175 GLN A N 1
ATOM 1471 C CA . GLN A 1 175 ? -41.101 -23.687 46.693 1.00 51.97 175 GLN A CA 1
ATOM 1472 C C . GLN A 1 175 ? -42.182 -24.329 45.798 1.00 51.97 175 GLN A C 1
ATOM 1474 O O . GLN A 1 175 ? -42.845 -25.270 46.224 1.00 51.97 175 GLN A O 1
ATOM 1479 N N . ASN A 1 176 ? -42.296 -23.888 44.536 1.00 47.78 176 ASN A N 1
ATOM 1480 C CA . ASN A 1 176 ? -43.339 -24.312 43.596 1.00 47.78 176 ASN A CA 1
ATOM 1481 C C . ASN A 1 176 ? -42.829 -25.152 42.402 1.00 47.78 176 ASN A C 1
ATOM 1483 O O . ASN A 1 176 ? -43.598 -25.414 41.480 1.00 47.78 176 ASN A O 1
ATOM 1487 N N . SER A 1 177 ? -41.551 -25.563 42.364 1.00 51.56 177 SER A N 1
ATOM 1488 C CA . SER A 1 177 ? -41.015 -26.368 41.249 1.00 51.56 177 SER A CA 1
ATOM 1489 C C . SER A 1 177 ? -39.986 -27.407 41.699 1.00 51.56 177 SER A C 1
ATOM 1491 O O . SER A 1 177 ? -38.780 -27.157 41.733 1.00 51.56 177 SER A O 1
ATOM 1493 N N . VAL A 1 178 ? -40.474 -28.622 41.967 1.00 48.66 178 VAL A N 1
ATOM 1494 C CA . VAL A 1 178 ? -39.646 -29.806 42.268 1.00 48.66 178 VAL A CA 1
ATOM 1495 C C . VAL A 1 178 ? -38.688 -30.126 41.111 1.00 48.66 178 VAL A C 1
ATOM 1497 O O . VAL A 1 178 ? -37.556 -30.534 41.342 1.00 48.66 178 VAL A O 1
ATOM 1500 N N . VAL A 1 179 ? -39.088 -29.858 39.863 1.00 45.81 179 VAL A N 1
ATOM 1501 C CA . VAL A 1 179 ? -38.235 -30.049 38.675 1.00 45.81 179 VAL A CA 1
ATOM 1502 C C . VAL A 1 179 ? -37.012 -29.128 38.706 1.00 45.81 179 VAL A C 1
ATOM 1504 O O . VAL A 1 179 ? -35.902 -29.561 38.409 1.00 45.81 179 VAL A O 1
ATOM 1507 N N . SER A 1 180 ? -37.187 -27.865 39.105 1.00 47.53 180 SER A N 1
ATOM 1508 C CA . SER A 1 180 ? -36.075 -26.918 39.244 1.00 47.53 180 SER A CA 1
ATOM 1509 C C . SER A 1 180 ? -35.114 -27.328 40.369 1.00 47.53 180 SER A C 1
ATOM 1511 O O . SER A 1 180 ? -33.897 -27.250 40.208 1.00 47.53 180 SER A O 1
ATOM 1513 N N . LEU A 1 181 ? -35.659 -27.845 41.476 1.00 53.62 181 LEU A N 1
ATOM 1514 C CA . LEU A 1 181 ? -34.891 -28.371 42.605 1.00 53.62 181 LEU A CA 1
ATOM 1515 C C . LEU A 1 181 ? -34.063 -29.609 42.216 1.00 53.62 181 LEU A C 1
ATOM 1517 O O . LEU A 1 181 ? -32.873 -29.665 42.519 1.00 53.62 181 LEU A O 1
ATOM 1521 N N . ILE A 1 182 ? -34.659 -30.561 41.488 1.00 54.00 182 ILE A N 1
ATOM 1522 C CA . ILE A 1 182 ? -33.971 -31.756 40.969 1.00 54.00 182 ILE A CA 1
ATOM 1523 C C . ILE A 1 182 ? -32.848 -31.356 40.009 1.00 54.00 182 ILE A C 1
ATOM 1525 O O . ILE A 1 182 ? -31.713 -31.794 40.184 1.00 54.00 182 ILE A O 1
ATOM 1529 N N . ASN A 1 183 ? -33.125 -30.468 39.051 1.00 56.38 183 ASN A N 1
ATOM 1530 C CA . ASN A 1 183 ? -32.112 -29.981 38.113 1.00 56.38 183 ASN A CA 1
ATOM 1531 C C . ASN A 1 183 ? -30.937 -29.302 38.834 1.00 56.38 183 ASN A C 1
ATOM 1533 O O . ASN A 1 183 ? -29.791 -29.403 38.395 1.00 56.38 183 ASN A O 1
ATOM 1537 N N . GLU A 1 184 ? -31.200 -28.604 39.940 1.00 59.72 184 GLU A N 1
ATOM 1538 C CA . GLU A 1 184 ? -30.159 -27.980 40.753 1.00 59.72 184 GLU A CA 1
ATOM 1539 C C . GLU A 1 184 ? -29.311 -29.025 41.500 1.00 59.72 184 GLU A C 1
ATOM 1541 O O . GLU A 1 184 ? -28.086 -28.931 41.474 1.00 59.72 184 GLU A O 1
ATOM 1546 N N . VAL A 1 185 ? -29.921 -30.060 42.091 1.00 62.12 185 VAL A N 1
ATOM 1547 C CA . VAL A 1 185 ? -29.215 -31.189 42.738 1.00 62.12 185 VAL A CA 1
ATOM 1548 C C . VAL A 1 185 ? -28.361 -31.971 41.728 1.00 62.12 185 VAL A C 1
ATOM 1550 O O . VAL A 1 185 ? -27.206 -32.318 42.002 1.00 62.12 185 VAL A O 1
ATOM 1553 N N . GLU A 1 186 ? -28.898 -32.216 40.532 1.00 59.81 186 GLU A N 1
ATOM 1554 C CA . GLU A 1 186 ? -28.240 -32.980 39.469 1.00 59.81 186 GLU A CA 1
ATOM 1555 C C . GLU A 1 186 ? -26.960 -32.306 38.949 1.00 59.81 186 GLU A C 1
ATOM 1557 O O . GLU A 1 186 ? -25.975 -33.000 38.670 1.00 59.81 186 GLU A O 1
ATOM 1562 N N . LYS A 1 187 ? -26.899 -30.963 38.903 1.00 60.78 187 LYS A N 1
ATOM 1563 C CA . LYS A 1 187 ? -25.676 -30.217 38.523 1.00 60.78 187 LYS A CA 1
ATOM 1564 C C . LYS A 1 187 ? -24.465 -30.630 39.358 1.00 60.78 187 LYS A C 1
ATOM 1566 O O . LYS A 1 187 ? -23.356 -30.752 38.828 1.00 60.78 187 LYS A O 1
ATOM 1571 N N . TYR A 1 188 ? -24.679 -30.856 40.650 1.00 58.91 188 TYR A N 1
ATOM 1572 C CA . TYR A 1 188 ? -23.620 -31.167 41.608 1.00 58.91 188 TYR A CA 1
ATOM 1573 C C . TYR A 1 188 ? -23.242 -32.648 41.614 1.00 58.91 188 TYR A C 1
ATOM 1575 O O . TYR A 1 188 ? -22.077 -32.967 41.855 1.00 58.91 188 TYR A O 1
ATOM 1583 N N . SER A 1 189 ? -24.174 -33.527 41.235 1.00 52.50 189 SER A N 1
ATOM 1584 C CA . SER A 1 189 ? -23.913 -34.959 41.038 1.00 52.50 189 SER A CA 1
ATOM 1585 C C . SER A 1 189 ? -23.189 -35.276 39.721 1.00 52.50 189 SER A C 1
ATOM 1587 O O . SER A 1 189 ? -22.414 -36.228 39.665 1.00 52.50 189 SER A O 1
ATOM 1589 N N . MET A 1 190 ? -23.399 -34.490 38.654 1.00 45.25 190 MET A N 1
ATOM 1590 C CA . MET A 1 190 ? -22.901 -34.824 37.308 1.00 45.25 190 MET A CA 1
ATOM 1591 C C . MET A 1 190 ? -21.534 -34.220 36.931 1.00 45.25 190 MET A C 1
ATOM 1593 O O . MET A 1 190 ? -20.838 -34.801 36.096 1.00 45.25 190 MET A O 1
ATOM 1597 N N . ARG A 1 191 ? -21.128 -33.061 37.484 1.00 42.06 191 ARG A N 1
ATOM 1598 C CA . ARG A 1 191 ? -19.980 -32.284 36.946 1.00 42.06 191 ARG A CA 1
ATOM 1599 C C . ARG A 1 191 ? -18.711 -32.218 37.793 1.00 42.06 191 ARG A C 1
ATOM 1601 O O . ARG A 1 191 ? -17.655 -31.932 37.231 1.00 42.06 191 ARG A O 1
ATOM 1608 N N . SER A 1 192 ? -18.747 -32.463 39.102 1.00 45.62 192 SER A N 1
ATOM 1609 C CA . SER A 1 192 ? -17.581 -32.180 39.950 1.00 45.62 192 SER A CA 1
ATOM 1610 C C . SER A 1 192 ? -17.061 -33.428 40.665 1.00 45.62 192 SER A C 1
ATOM 1612 O O . SER A 1 192 ? -17.716 -33.998 41.524 1.00 45.62 192 SER A O 1
ATOM 1614 N N . LYS A 1 193 ? -15.818 -33.828 40.378 1.00 50.09 193 LYS A N 1
ATOM 1615 C CA . LYS A 1 193 ? -15.083 -34.815 41.195 1.00 50.09 193 LYS A CA 1
ATOM 1616 C C . LYS A 1 193 ? -14.716 -34.278 42.602 1.00 50.09 193 LYS A C 1
ATOM 1618 O O . LYS A 1 193 ? -13.862 -34.875 43.250 1.00 50.09 193 LYS A O 1
ATOM 1623 N N . LYS A 1 194 ? -15.230 -33.114 43.042 1.00 55.31 194 LYS A N 1
ATOM 1624 C CA . LYS A 1 194 ? -14.619 -32.318 44.132 1.00 55.31 194 LYS A CA 1
ATOM 1625 C C . LYS A 1 194 ? -15.573 -31.558 45.081 1.00 55.31 194 LYS A C 1
ATOM 1627 O O . LYS A 1 194 ? -15.105 -31.187 46.155 1.00 55.31 194 LYS A O 1
ATOM 1632 N N . LEU A 1 195 ? -16.859 -31.349 44.764 1.00 61.25 195 LEU A N 1
ATOM 1633 C CA . LEU A 1 195 ? -17.861 -30.911 45.756 1.00 61.25 195 LEU A CA 1
ATOM 1634 C C . LEU A 1 195 ? -18.580 -32.137 46.327 1.00 61.25 195 LEU A C 1
ATOM 1636 O O . LEU A 1 195 ? -19.133 -32.931 45.571 1.00 61.25 195 LEU A O 1
ATOM 1640 N N . VAL A 1 196 ? -18.564 -32.300 47.652 1.00 68.19 196 VAL A N 1
ATOM 1641 C CA . VAL A 1 196 ? -19.254 -33.409 48.330 1.00 68.19 196 VAL A CA 1
ATOM 1642 C C . VAL A 1 196 ? -20.601 -32.904 48.841 1.00 68.19 196 VAL A C 1
ATOM 1644 O O . VAL A 1 196 ? -20.641 -32.100 49.773 1.00 68.19 196 VAL A O 1
ATOM 1647 N N . LEU A 1 197 ? -21.688 -33.358 48.214 1.00 73.56 197 LEU A N 1
ATOM 1648 C CA . LEU A 1 197 ? -23.069 -33.087 48.617 1.00 73.56 197 LEU A CA 1
ATOM 1649 C C . LEU A 1 197 ? -23.549 -34.213 49.544 1.00 73.56 197 LEU A C 1
ATOM 1651 O O . LEU A 1 197 ? -23.551 -35.375 49.147 1.00 73.56 197 LEU A O 1
ATOM 1655 N N . TYR A 1 198 ? -23.927 -33.872 50.774 1.00 74.38 198 TYR A N 1
ATOM 1656 C CA . TYR A 1 198 ? -24.382 -34.829 51.785 1.00 74.38 198 TYR A CA 1
ATOM 1657 C C . TYR A 1 198 ? -25.893 -35.033 51.802 1.00 74.38 198 TYR A C 1
ATOM 1659 O O . TYR A 1 198 ? -26.354 -36.081 52.239 1.00 74.38 198 TYR A O 1
ATOM 1667 N N . GLY A 1 199 ? -26.676 -34.049 51.366 1.00 74.50 199 GLY A N 1
ATOM 1668 C CA . GLY A 1 199 ? -28.119 -34.152 51.505 1.00 74.50 199 GLY A CA 1
ATOM 1669 C C . GLY A 1 199 ? -28.861 -32.851 51.279 1.00 74.50 199 GLY A C 1
ATOM 1670 O O . GLY A 1 199 ? -28.306 -31.863 50.790 1.00 74.50 199 GLY A O 1
ATOM 1671 N N . MET A 1 200 ? -30.124 -32.865 51.683 1.00 77.69 200 MET A N 1
ATOM 1672 C CA . MET A 1 200 ? -31.022 -31.719 51.654 1.00 77.69 200 MET A CA 1
ATOM 1673 C C . MET A 1 200 ? -31.744 -31.561 52.982 1.00 77.69 200 MET A C 1
ATOM 1675 O O . MET A 1 200 ? -32.032 -32.539 53.661 1.00 77.69 200 MET A O 1
ATOM 1679 N N . SER A 1 201 ? -32.070 -30.325 53.336 1.00 79.94 201 SER A N 1
ATOM 1680 C CA . SER A 1 201 ? -32.989 -30.016 54.429 1.00 79.94 201 SER A CA 1
ATOM 1681 C C . SER A 1 201 ? -34.012 -28.988 53.979 1.00 79.94 201 SER A C 1
ATOM 1683 O O . SER A 1 201 ? -33.836 -28.332 52.953 1.00 79.94 201 SER A O 1
ATOM 1685 N N . GLN A 1 202 ? -35.070 -28.810 54.757 1.00 81.31 202 GLN A N 1
ATOM 1686 C CA . GLN A 1 202 ? -36.020 -27.726 54.551 1.00 81.31 202 GLN A CA 1
ATOM 1687 C C . GLN A 1 202 ? -36.153 -26.924 55.833 1.00 81.31 202 GLN A C 1
ATOM 1689 O O . GLN A 1 202 ? -36.374 -27.496 56.900 1.00 81.31 202 GLN A O 1
ATOM 1694 N N . ASN A 1 203 ? -36.021 -25.603 55.724 1.00 79.88 203 ASN A N 1
ATOM 1695 C CA . ASN A 1 203 ? -36.257 -24.721 56.854 1.00 79.88 203 ASN A CA 1
ATOM 1696 C C . ASN A 1 203 ? -37.761 -24.763 57.211 1.00 79.88 203 ASN A C 1
ATOM 1698 O O . ASN A 1 203 ? -38.595 -24.484 56.345 1.00 79.88 203 ASN A O 1
ATOM 1702 N N . PRO A 1 204 ? -38.137 -25.128 58.451 1.00 75.25 204 PRO A N 1
ATOM 1703 C CA . PRO A 1 204 ? -39.538 -25.262 58.839 1.00 75.25 204 PRO A CA 1
ATOM 1704 C C . PRO A 1 204 ? -40.287 -23.924 58.837 1.00 75.25 204 PRO A C 1
ATOM 1706 O O . PRO A 1 204 ? -41.497 -23.935 58.593 1.00 75.25 204 PRO A O 1
ATOM 1709 N N . ASP A 1 205 ? -39.580 -22.810 59.043 1.00 79.06 205 ASP A N 1
ATOM 1710 C CA . ASP A 1 205 ? -40.138 -21.460 59.132 1.00 79.06 205 ASP A CA 1
ATOM 1711 C C . ASP A 1 205 ? -40.292 -20.833 57.743 1.00 79.06 205 ASP A C 1
ATOM 1713 O O . ASP A 1 205 ? -41.378 -20.386 57.380 1.00 79.06 205 ASP A O 1
ATOM 1717 N N . THR A 1 206 ? -39.229 -20.846 56.928 1.00 80.06 206 THR A N 1
ATOM 1718 C CA . THR A 1 206 ? -39.249 -20.195 55.600 1.00 80.06 206 THR A CA 1
ATOM 1719 C C . THR A 1 206 ? -39.760 -21.096 54.478 1.00 80.06 206 THR A C 1
ATOM 1721 O O . THR A 1 206 ? -40.065 -20.606 53.394 1.00 80.06 206 THR A O 1
ATOM 1724 N N . LYS A 1 207 ? -39.849 -22.412 54.722 1.00 73.50 207 LYS A N 1
ATOM 1725 C CA . LYS A 1 207 ? -40.128 -23.470 53.729 1.00 73.50 207 LYS A CA 1
ATOM 1726 C C . LYS A 1 207 ? -39.086 -23.602 52.615 1.00 73.50 207 LYS A C 1
ATOM 1728 O O . LYS A 1 207 ? -39.275 -24.419 51.710 1.00 73.50 207 LYS A O 1
ATOM 1733 N N . ASP A 1 208 ? -37.974 -22.876 52.694 1.00 76.12 208 ASP A N 1
ATOM 1734 C CA . ASP A 1 208 ? -36.903 -22.958 51.704 1.00 76.12 208 ASP A CA 1
ATOM 1735 C C . ASP A 1 208 ? -36.106 -24.257 51.839 1.00 76.12 208 ASP A C 1
ATOM 1737 O O . ASP A 1 208 ? -35.805 -24.726 52.944 1.00 76.12 208 ASP A O 1
ATOM 1741 N N . TYR A 1 209 ? -35.737 -24.821 50.690 1.00 77.12 209 TYR A N 1
ATOM 1742 C CA . TYR A 1 209 ? -34.851 -25.975 50.621 1.00 77.12 209 TYR A CA 1
ATOM 1743 C C . TYR A 1 209 ? -33.393 -25.536 50.754 1.00 77.12 209 TYR A C 1
ATOM 1745 O O . TYR A 1 209 ? -32.964 -24.549 50.155 1.00 77.12 209 TYR A O 1
ATOM 1753 N N . ASN A 1 210 ? -32.615 -26.318 51.497 1.00 79.81 210 ASN A N 1
ATOM 1754 C CA . ASN A 1 210 ? -31.181 -26.146 51.660 1.00 79.81 210 ASN A CA 1
ATOM 1755 C C . ASN A 1 210 ? -30.452 -27.369 51.111 1.00 79.81 210 ASN A C 1
ATOM 1757 O O . ASN A 1 210 ? -30.773 -28.499 51.478 1.00 79.81 210 ASN A O 1
ATOM 1761 N N . LEU A 1 211 ? -29.435 -27.145 50.282 1.00 81.44 211 LEU A N 1
ATOM 1762 C CA . LEU A 1 211 ? -28.471 -28.180 49.906 1.00 81.44 211 LEU A CA 1
ATOM 1763 C C . LEU A 1 211 ? -27.334 -28.208 50.927 1.00 81.44 211 LEU A C 1
ATOM 1765 O O . LEU A 1 211 ? -26.769 -27.161 51.248 1.00 81.44 211 LEU A O 1
ATOM 1769 N N . VAL A 1 212 ? -26.994 -29.398 51.421 1.00 81.06 212 VAL A N 1
ATOM 1770 C CA . VAL A 1 212 ? -26.019 -29.600 52.500 1.00 81.06 212 VAL A CA 1
ATOM 1771 C C . VAL A 1 212 ? -24.724 -30.155 51.929 1.00 81.06 212 VAL A C 1
ATOM 1773 O O . VAL A 1 212 ? -24.676 -31.286 51.451 1.00 81.06 212 VAL A O 1
ATOM 1776 N N . PHE A 1 213 ? -23.657 -29.372 51.998 1.00 79.38 213 PHE A N 1
ATOM 1777 C CA . PHE A 1 213 ? -22.358 -29.683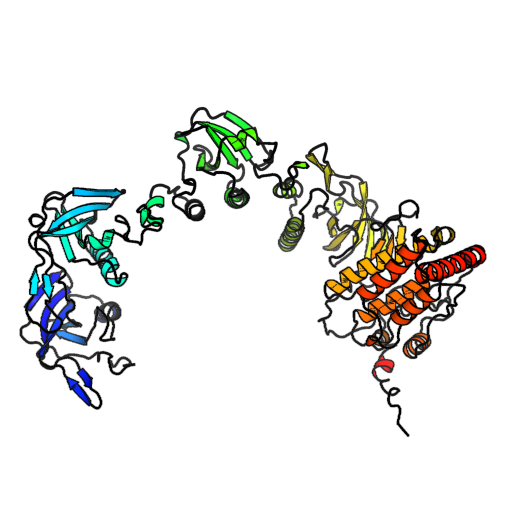 51.407 1.00 79.38 213 PHE A CA 1
ATOM 1778 C C . PHE A 1 213 ? -21.259 -29.811 52.468 1.00 79.38 213 PHE A C 1
ATOM 1780 O O . PHE A 1 213 ? -21.343 -29.236 53.554 1.00 79.38 213 PHE A O 1
ATOM 1787 N N . SER A 1 214 ? -20.169 -30.503 52.131 1.00 77.19 214 SER A N 1
ATOM 1788 C CA . SER A 1 214 ? -18.949 -30.484 52.944 1.00 77.19 214 SER A CA 1
ATOM 1789 C C . SER A 1 214 ? -18.341 -29.079 53.004 1.00 77.19 214 SER A C 1
ATOM 1791 O O . SER A 1 214 ? -18.097 -28.468 51.963 1.00 77.19 214 SER A O 1
ATOM 1793 N N . SER A 1 215 ? -18.015 -28.594 54.211 1.00 68.00 215 SER A N 1
ATOM 1794 C CA . SER A 1 215 ? -17.363 -27.287 54.409 1.00 68.00 215 SER A CA 1
ATOM 1795 C C . SER A 1 215 ? -16.040 -27.156 53.640 1.00 68.00 215 SER A C 1
ATOM 1797 O O . SER A 1 215 ? -15.791 -26.134 53.001 1.00 68.00 215 SER A O 1
ATOM 1799 N N . LYS A 1 216 ? -15.248 -28.238 53.570 1.00 64.75 216 LYS A N 1
ATOM 1800 C CA . LYS A 1 216 ? -13.998 -28.320 52.786 1.00 64.75 216 LYS A CA 1
ATOM 1801 C C . LYS A 1 216 ? -14.185 -28.005 51.299 1.00 64.75 216 LYS A C 1
ATOM 1803 O O . LYS A 1 216 ? -13.244 -27.584 50.630 1.00 64.75 216 LYS A O 1
ATOM 1808 N N . SER A 1 217 ? -15.385 -28.204 50.754 1.00 62.97 217 SER A N 1
ATOM 1809 C CA . SER A 1 217 ? -15.666 -27.913 49.349 1.00 62.97 217 SER A CA 1
ATOM 1810 C C . SER A 1 217 ? -15.771 -26.412 49.043 1.00 62.97 217 SER A C 1
ATOM 1812 O O . SER A 1 217 ? -15.715 -26.059 47.874 1.00 62.97 217 SER A O 1
ATOM 1814 N N . PHE A 1 218 ? -15.843 -25.519 50.037 1.00 59.81 218 PHE A N 1
ATOM 1815 C CA . PHE A 1 218 ? -15.930 -24.061 49.826 1.00 59.81 218 PHE A CA 1
ATOM 1816 C C . PHE A 1 218 ? -14.603 -23.312 50.002 1.00 59.81 218 PHE A C 1
ATOM 1818 O O . PHE A 1 218 ? -14.561 -22.088 49.896 1.00 59.81 218 PHE A O 1
ATOM 1825 N N . GLU A 1 219 ? -13.491 -24.023 50.202 1.00 61.09 219 GLU A N 1
ATOM 1826 C CA . GLU A 1 219 ? -12.156 -23.406 50.215 1.00 61.09 219 GLU A CA 1
ATOM 1827 C C . GLU A 1 219 ? -11.709 -22.940 48.818 1.00 61.09 219 GLU A C 1
ATOM 1829 O O . GLU A 1 219 ? -10.938 -21.993 48.699 1.00 61.09 219 GLU A O 1
ATOM 1834 N N . LYS A 1 220 ? -12.183 -23.597 47.748 1.00 57.06 220 LYS A N 1
ATOM 1835 C CA . LYS A 1 220 ? -11.747 -23.354 46.353 1.00 57.06 220 LYS A CA 1
ATOM 1836 C C . LYS A 1 220 ? -12.879 -22.990 45.391 1.00 57.06 220 LYS A C 1
ATOM 1838 O O . LYS A 1 220 ? -12.617 -22.678 44.231 1.00 57.06 220 LYS A O 1
ATOM 1843 N N . TYR A 1 221 ? -14.122 -23.055 45.852 1.00 63.97 221 TYR A N 1
ATOM 1844 C CA . TYR A 1 221 ? -15.311 -22.926 45.017 1.00 63.97 221 TYR A CA 1
ATOM 1845 C C . TYR A 1 221 ? -16.194 -21.793 45.522 1.00 63.97 221 TYR A C 1
ATOM 1847 O O . TYR A 1 221 ? -16.373 -21.618 46.726 1.00 63.97 221 TYR A O 1
ATOM 1855 N N . CYS A 1 222 ? -16.763 -21.048 44.581 1.00 64.38 222 CYS A N 1
ATOM 1856 C CA . CYS A 1 222 ? -17.659 -19.942 44.836 1.00 64.38 222 CYS A CA 1
ATOM 1857 C C . CYS A 1 222 ? -18.877 -20.394 45.631 1.00 64.38 222 CYS A C 1
ATOM 1859 O O . CYS A 1 222 ? -19.638 -21.243 45.178 1.00 64.38 222 CYS A O 1
ATOM 1861 N N . SER A 1 223 ? -19.105 -19.770 46.784 1.00 56.75 223 SER A N 1
ATOM 1862 C CA . SER A 1 223 ? -20.297 -20.011 47.601 1.00 56.75 223 SER A CA 1
ATOM 1863 C C . SER A 1 223 ? -21.606 -19.782 46.832 1.00 56.75 223 SER A C 1
ATOM 1865 O O . SER A 1 223 ? -22.592 -20.464 47.080 1.00 56.75 223 SER A O 1
ATOM 1867 N N . ILE A 1 224 ? -21.609 -18.883 45.844 1.00 57.81 224 ILE A N 1
ATOM 1868 C CA . ILE A 1 224 ? -22.820 -18.469 45.126 1.00 57.81 224 ILE A CA 1
ATOM 1869 C C . ILE A 1 224 ? -23.139 -19.395 43.935 1.00 57.81 224 ILE A C 1
ATOM 1871 O O . ILE A 1 224 ? -24.233 -19.955 43.874 1.00 57.81 224 ILE A O 1
ATOM 1875 N N . CYS A 1 225 ? -22.211 -19.577 42.985 1.00 64.19 225 CYS A N 1
ATOM 1876 C CA . CYS A 1 225 ? -22.447 -20.394 41.778 1.00 64.19 225 CYS A CA 1
ATOM 1877 C C . CYS A 1 225 ? -21.801 -21.782 41.817 1.00 64.19 225 CYS A C 1
ATOM 1879 O O . CYS A 1 225 ? -22.059 -22.594 40.930 1.00 64.19 225 CYS A O 1
ATOM 1881 N N . CYS A 1 226 ? -20.966 -22.060 42.821 1.00 57.47 226 CYS A N 1
ATOM 1882 C CA . CYS A 1 226 ? -20.216 -23.308 42.972 1.00 57.47 226 CYS A CA 1
ATOM 1883 C C . CYS A 1 226 ? -19.228 -23.616 41.829 1.00 57.47 226 CYS A C 1
ATOM 1885 O O . CYS A 1 226 ? -18.754 -24.747 41.714 1.00 57.47 226 CYS A O 1
ATOM 1887 N N . GLU A 1 227 ? -18.875 -22.626 41.004 1.00 61.91 227 GLU A N 1
ATOM 1888 C CA . GLU A 1 227 ? -17.709 -22.698 40.115 1.00 61.91 227 GLU A CA 1
ATOM 1889 C C . GLU A 1 227 ? -16.417 -22.459 40.904 1.00 61.91 227 GLU A C 1
ATOM 1891 O O . GLU A 1 227 ? -16.445 -21.908 42.002 1.00 61.91 227 GLU A O 1
ATOM 1896 N N . ILE A 1 228 ? -15.270 -22.882 40.369 1.00 57.53 228 ILE A N 1
ATOM 1897 C CA . ILE A 1 228 ? -13.970 -22.585 40.991 1.00 57.53 228 ILE A CA 1
ATOM 1898 C C . ILE A 1 228 ? -13.803 -21.062 41.032 1.00 57.53 228 ILE A C 1
ATOM 1900 O O . ILE A 1 228 ? -14.054 -20.393 40.028 1.00 57.53 228 ILE A O 1
ATOM 1904 N N . TYR A 1 229 ? -13.391 -20.515 42.179 1.00 62.47 229 TYR A N 1
ATOM 1905 C CA . TYR A 1 229 ? -13.037 -19.099 42.249 1.00 62.47 229 TYR A CA 1
ATOM 1906 C C . TYR A 1 229 ? -11.959 -18.798 41.204 1.00 62.47 229 TYR A C 1
ATOM 1908 O O . TYR A 1 229 ? -10.950 -19.497 41.134 1.00 62.47 229 TYR A O 1
ATOM 1916 N N . THR A 1 230 ? -12.169 -17.770 40.384 1.00 64.38 230 THR A N 1
ATOM 1917 C CA . THR A 1 230 ? -11.162 -17.347 39.402 1.00 64.38 230 THR A CA 1
ATOM 1918 C C . THR A 1 230 ? -9.910 -16.841 40.113 1.00 64.38 230 THR A C 1
ATOM 1920 O O . THR A 1 230 ? -8.810 -17.076 39.628 1.00 64.38 230 THR A O 1
ATOM 1923 N N . ASP A 1 231 ? -10.078 -16.251 41.301 1.00 57.47 231 ASP A N 1
ATOM 1924 C CA . ASP A 1 231 ? -9.001 -16.053 42.267 1.00 57.47 231 ASP A CA 1
ATOM 1925 C C . ASP A 1 231 ? -9.378 -16.683 43.616 1.00 57.47 231 ASP A C 1
ATOM 1927 O O . ASP A 1 231 ? -10.291 -16.227 44.312 1.00 57.47 231 ASP A O 1
ATOM 1931 N N . ILE A 1 232 ? -8.679 -17.763 43.973 1.00 58.19 232 ILE A N 1
ATOM 1932 C CA . ILE A 1 232 ? -8.929 -18.547 45.190 1.00 58.19 232 ILE A CA 1
ATOM 1933 C C . ILE A 1 232 ? -8.499 -17.779 46.450 1.00 58.19 232 ILE A C 1
ATOM 1935 O O . ILE A 1 232 ? -9.154 -17.911 47.483 1.00 58.19 232 ILE A O 1
ATOM 1939 N N . GLN A 1 233 ? -7.438 -16.966 46.376 1.00 56.81 233 GLN A N 1
ATOM 1940 C CA . GLN A 1 233 ? -6.908 -16.220 47.521 1.00 56.81 233 GLN A CA 1
ATOM 1941 C C . GLN A 1 233 ? -7.906 -15.157 47.988 1.00 56.81 233 GLN A C 1
ATOM 1943 O O . GLN A 1 233 ? -8.119 -14.995 49.190 1.00 56.81 233 GLN A O 1
ATOM 1948 N N . TYR A 1 234 ? -8.558 -14.482 47.041 1.00 59.97 234 TYR A N 1
ATOM 1949 C CA . TYR A 1 234 ? -9.533 -13.427 47.327 1.00 59.97 234 TYR A CA 1
ATOM 1950 C C . TYR A 1 234 ? -10.988 -13.892 47.262 1.00 59.97 234 TYR A C 1
ATOM 1952 O O . TYR A 1 234 ? -11.895 -13.074 47.405 1.00 59.97 234 TYR A O 1
ATOM 1960 N N . LYS A 1 235 ? -11.231 -15.195 47.050 1.00 61.41 235 LYS A N 1
ATOM 1961 C CA . LYS A 1 235 ? -12.580 -15.750 46.864 1.00 61.41 235 LYS A CA 1
ATOM 1962 C C . LYS A 1 235 ? -13.371 -14.970 45.794 1.00 61.41 235 LYS A C 1
ATOM 1964 O O . LYS A 1 235 ? -14.557 -14.682 45.961 1.00 61.41 235 LYS A O 1
ATOM 1969 N N . TRP A 1 236 ? -12.713 -14.618 44.686 1.00 63.03 236 TRP A N 1
ATOM 1970 C CA . TRP A 1 236 ? -13.301 -13.841 43.591 1.00 63.03 236 TRP A CA 1
ATOM 1971 C C . TRP A 1 236 ? -13.848 -14.773 42.505 1.00 63.03 236 TRP A C 1
ATOM 1973 O O . TRP A 1 236 ? -13.155 -15.680 42.038 1.00 63.03 236 TRP A O 1
ATOM 1983 N N . CYS A 1 237 ? -15.106 -14.580 42.102 1.00 66.31 237 CYS A N 1
ATOM 1984 C CA . CYS A 1 237 ? -15.773 -15.412 41.100 1.00 66.31 237 CYS A CA 1
ATOM 1985 C C . CYS A 1 237 ? -16.235 -14.567 39.914 1.00 66.31 237 CYS A C 1
ATOM 1987 O O . CYS A 1 237 ? -17.135 -13.741 40.078 1.00 66.31 237 CYS A O 1
ATOM 1989 N N . LYS A 1 238 ? -15.671 -14.841 38.724 1.00 62.03 238 LYS A N 1
ATOM 1990 C CA . LYS A 1 238 ? -16.018 -14.160 37.470 1.00 62.03 238 LYS A CA 1
ATOM 1991 C C . LYS A 1 238 ? -17.536 -14.154 37.273 1.00 62.03 238 LYS A C 1
ATOM 1993 O O . LYS A 1 238 ? -18.152 -13.104 37.372 1.00 62.03 238 LYS A O 1
ATOM 1998 N N . SER A 1 239 ? -18.158 -15.323 37.133 1.00 61.44 239 SER A N 1
ATOM 1999 C CA . SER A 1 239 ? -19.590 -15.493 36.828 1.00 61.44 239 SER A CA 1
ATOM 2000 C C . SER A 1 239 ? -20.551 -14.817 37.823 1.00 61.44 239 SER A C 1
ATOM 2002 O O . SER A 1 239 ? -21.619 -14.350 37.430 1.00 61.44 239 SER A O 1
ATOM 2004 N N . CYS A 1 240 ? -20.189 -14.734 39.106 1.00 60.88 240 CYS A N 1
ATOM 2005 C CA . CYS A 1 240 ? -21.049 -14.152 40.144 1.00 60.88 240 CYS A CA 1
ATOM 2006 C C . CYS A 1 240 ? -20.953 -12.633 40.251 1.00 60.88 240 CYS A C 1
ATOM 2008 O O . CYS A 1 240 ? -21.937 -12.008 40.645 1.00 60.88 240 CYS A O 1
ATOM 2010 N N . ASN A 1 241 ? -19.811 -12.047 39.893 1.00 59.47 241 ASN A N 1
ATOM 2011 C CA . ASN A 1 241 ? -19.620 -10.602 39.977 1.00 59.47 241 ASN A CA 1
ATOM 2012 C C . ASN A 1 241 ? -20.358 -9.837 38.863 1.00 59.47 241 ASN A C 1
ATOM 2014 O O . ASN A 1 241 ? -20.705 -8.681 39.067 1.00 59.47 241 ASN A O 1
ATOM 2018 N N . PHE A 1 242 ? -20.702 -10.479 37.737 1.00 56.03 242 PHE A N 1
ATOM 2019 C CA . PHE A 1 242 ? -21.454 -9.830 36.645 1.00 56.03 242 PHE A CA 1
ATOM 2020 C C . PHE A 1 242 ? -22.979 -9.821 36.822 1.00 56.03 242 PHE A C 1
ATOM 2022 O O . PHE A 1 242 ? -23.669 -9.140 36.064 1.00 56.03 242 PHE A O 1
ATOM 2029 N N . MET A 1 243 ? -23.549 -10.560 37.785 1.00 51.91 243 MET A N 1
ATOM 2030 C CA . MET A 1 243 ? -25.015 -10.668 37.900 1.00 51.91 243 MET A CA 1
ATOM 2031 C C . MET A 1 243 ? -25.710 -9.351 38.301 1.00 51.91 243 MET A C 1
ATOM 2033 O O . MET A 1 243 ? -26.904 -9.216 38.047 1.00 51.91 243 MET A O 1
ATOM 2037 N N . GLY A 1 244 ? -24.978 -8.373 38.853 1.00 51.03 244 GLY A N 1
ATOM 2038 C CA . GLY A 1 244 ? -25.485 -7.035 39.192 1.00 51.03 244 GLY A CA 1
ATOM 2039 C C . GLY A 1 244 ? -25.316 -5.961 38.106 1.00 51.03 244 GLY A C 1
ATOM 2040 O O . GLY A 1 244 ? -25.778 -4.842 38.306 1.00 51.03 244 GLY A O 1
ATOM 2041 N N . TRP A 1 245 ? -24.676 -6.269 36.971 1.00 56.69 245 TRP A N 1
ATOM 2042 C CA . TRP A 1 245 ? -24.259 -5.281 35.956 1.00 56.69 245 TRP A CA 1
ATOM 2043 C C . TRP A 1 245 ? -24.953 -5.448 34.598 1.00 56.69 245 TRP A C 1
ATOM 2045 O O . TRP A 1 245 ? -24.401 -5.069 33.567 1.00 56.69 245 TRP A O 1
ATOM 2055 N N . LYS A 1 246 ? -26.151 -6.040 34.573 1.00 60.72 246 LYS A N 1
ATOM 2056 C CA . LYS A 1 246 ? -26.897 -6.242 33.325 1.00 60.72 246 LYS A CA 1
ATOM 2057 C C . LYS A 1 246 ? -27.534 -4.938 32.854 1.00 60.72 246 LYS A C 1
ATOM 2059 O O . LYS A 1 246 ? -28.353 -4.355 33.561 1.00 60.72 246 LYS A O 1
ATOM 2064 N N . SER A 1 247 ? -27.187 -4.523 31.641 1.00 63.31 247 SER A N 1
ATOM 2065 C CA . SER A 1 247 ? -27.796 -3.388 30.943 1.00 63.31 247 SER A CA 1
ATOM 2066 C C . SER A 1 247 ? -29.154 -3.739 30.324 1.00 63.31 247 SER A C 1
ATOM 2068 O O . SER A 1 247 ? -29.951 -2.848 30.032 1.00 63.31 247 SER A O 1
ATOM 2070 N N . GLY A 1 248 ? -29.424 -5.038 30.129 1.00 62.69 248 GLY A N 1
ATOM 2071 C CA . GLY A 1 248 ? -30.583 -5.528 29.382 1.00 62.69 248 GLY A CA 1
ATOM 2072 C C . GLY A 1 248 ? -30.361 -5.591 27.864 1.00 62.69 248 GLY A C 1
ATOM 2073 O O . GLY A 1 248 ? -31.297 -5.929 27.144 1.00 62.69 248 GLY A O 1
ATOM 2074 N N . ASP A 1 249 ? -29.150 -5.288 27.379 1.00 66.94 249 ASP A N 1
ATOM 2075 C CA . ASP A 1 249 ? -28.709 -5.505 25.997 1.00 66.94 249 ASP A CA 1
ATOM 2076 C C . ASP A 1 249 ? -27.593 -6.563 25.963 1.00 66.94 249 ASP A C 1
ATOM 2078 O O . ASP A 1 249 ? -26.487 -6.334 26.457 1.00 66.94 249 ASP A O 1
ATOM 2082 N N . ASP A 1 250 ? -27.865 -7.711 25.336 1.00 68.38 250 ASP A N 1
ATOM 2083 C CA . ASP A 1 250 ? -26.945 -8.856 25.300 1.00 68.38 250 ASP A CA 1
ATOM 2084 C C . ASP A 1 250 ? -25.568 -8.519 24.696 1.00 68.38 250 ASP A C 1
ATOM 2086 O O . ASP A 1 250 ? -24.555 -9.113 25.080 1.00 68.38 250 ASP A O 1
ATOM 2090 N N . LYS A 1 251 ? -25.489 -7.565 23.754 1.00 67.81 251 LYS A N 1
ATOM 2091 C CA . LYS A 1 251 ? -24.216 -7.165 23.126 1.00 67.81 251 LYS A CA 1
ATOM 2092 C C . LYS A 1 251 ? -23.384 -6.298 24.063 1.00 67.81 251 LYS A C 1
ATOM 2094 O O . LYS A 1 251 ? -22.163 -6.450 24.100 1.00 67.81 251 LYS A O 1
ATOM 2099 N N . ILE A 1 252 ? -24.028 -5.400 24.804 1.00 67.56 252 ILE A N 1
ATOM 2100 C CA . ILE A 1 252 ? -23.370 -4.559 25.811 1.00 67.56 252 ILE A CA 1
ATOM 2101 C C . ILE A 1 252 ? -22.943 -5.406 27.007 1.00 67.56 252 ILE A C 1
ATOM 2103 O O . ILE A 1 252 ? -21.807 -5.293 27.462 1.00 67.56 252 ILE A O 1
ATOM 2107 N N . ASP A 1 253 ? -23.800 -6.325 27.443 1.00 68.19 253 ASP A N 1
ATOM 2108 C CA . ASP A 1 253 ? -23.499 -7.250 28.533 1.00 68.19 253 ASP A CA 1
ATOM 2109 C C . ASP A 1 253 ? -22.315 -8.166 28.165 1.00 68.19 253 ASP A C 1
ATOM 2111 O O . ASP A 1 253 ? -21.427 -8.397 28.987 1.00 68.19 253 ASP A O 1
ATOM 2115 N N . SER A 1 254 ? -22.228 -8.605 26.902 1.00 67.31 254 SER A N 1
ATOM 2116 C CA . SER A 1 254 ? -21.065 -9.344 26.381 1.00 67.31 254 SER A CA 1
ATOM 2117 C C . SER A 1 254 ? -19.781 -8.502 26.364 1.00 67.31 254 SER A C 1
ATOM 2119 O O . SER A 1 254 ? -18.703 -9.011 26.666 1.00 67.31 254 SER A O 1
ATOM 2121 N N . LEU A 1 255 ? -19.872 -7.211 26.024 1.00 66.44 255 LEU A N 1
ATOM 2122 C CA . LEU A 1 255 ? -18.729 -6.290 26.023 1.00 66.44 255 LEU A CA 1
ATOM 2123 C C . LEU A 1 255 ? -18.195 -6.050 27.442 1.00 66.44 255 LEU A C 1
ATOM 2125 O O . LEU A 1 255 ? -16.984 -6.080 27.649 1.00 66.44 255 LEU A O 1
ATOM 2129 N N . ILE A 1 256 ? -19.091 -5.873 28.417 1.00 65.69 256 ILE A N 1
ATOM 2130 C CA . ILE A 1 256 ? -18.740 -5.719 29.836 1.00 65.69 256 ILE A CA 1
ATOM 2131 C C . ILE A 1 256 ? -17.981 -6.956 30.348 1.00 65.69 256 ILE A C 1
ATOM 2133 O O . ILE A 1 256 ? -16.976 -6.830 31.046 1.00 65.69 256 ILE A O 1
ATOM 2137 N N . GLN A 1 257 ? -18.399 -8.157 29.941 1.00 62.56 257 GLN A N 1
ATOM 2138 C CA . GLN A 1 257 ? -17.764 -9.420 30.345 1.00 62.56 257 GLN A CA 1
ATOM 2139 C C . GLN A 1 257 ? -16.365 -9.656 29.747 1.00 62.56 257 GLN A C 1
ATOM 2141 O O . GLN A 1 257 ? -15.561 -10.384 30.340 1.00 62.56 257 GLN A O 1
ATOM 2146 N N . LEU A 1 258 ? -16.064 -9.070 28.582 1.00 60.00 258 LEU A N 1
ATOM 2147 C CA . LEU A 1 258 ? -14.777 -9.231 27.890 1.00 60.00 258 LEU A CA 1
ATOM 2148 C C . LEU A 1 258 ? -13.641 -8.397 28.508 1.00 60.00 258 LEU A C 1
ATOM 2150 O O . LEU A 1 258 ? -12.480 -8.776 28.368 1.00 60.00 258 LEU A O 1
ATOM 2154 N N . ASN A 1 259 ? -13.963 -7.302 29.202 1.00 55.62 259 ASN A N 1
ATOM 2155 C CA . ASN A 1 259 ? -12.982 -6.317 29.677 1.00 55.62 259 ASN A CA 1
ATOM 2156 C C . ASN A 1 259 ? -12.454 -6.559 31.108 1.00 55.62 259 ASN A C 1
ATOM 2158 O O . ASN A 1 259 ? -11.669 -5.753 31.592 1.00 55.62 259 ASN A O 1
ATOM 2162 N N . ILE A 1 260 ? -12.845 -7.649 31.784 1.00 55.78 260 ILE A N 1
ATOM 2163 C CA . ILE A 1 260 ? -12.397 -7.973 33.154 1.00 55.78 260 ILE A CA 1
ATOM 2164 C C . ILE A 1 260 ? -11.778 -9.378 33.185 1.00 55.78 260 ILE A C 1
ATOM 2166 O O . ILE A 1 260 ? -12.461 -10.396 32.990 1.00 55.78 260 ILE A O 1
ATOM 2170 N N . ASN A 1 261 ? -10.472 -9.437 33.446 1.00 52.34 261 ASN A N 1
ATOM 2171 C CA . ASN A 1 261 ? -9.660 -10.655 33.460 1.00 52.34 261 ASN A CA 1
ATOM 2172 C C . ASN A 1 261 ? -8.954 -10.913 34.804 1.00 52.34 261 ASN A C 1
ATOM 2174 O O . ASN A 1 261 ? -8.479 -12.028 35.013 1.00 52.34 261 ASN A O 1
ATOM 2178 N N . SER A 1 262 ? -8.919 -9.939 35.717 1.00 50.41 262 SER A N 1
ATOM 2179 C CA . SER A 1 262 ? -8.261 -10.024 37.027 1.00 50.41 262 SER A CA 1
ATOM 2180 C C . SER A 1 262 ? -9.033 -9.281 38.126 1.00 50.41 262 SER A C 1
ATOM 2182 O O . SER A 1 262 ? -9.813 -8.372 37.853 1.00 50.41 262 SER A O 1
ATOM 2184 N N . TYR A 1 263 ? -8.787 -9.638 39.392 1.00 48.72 263 TYR A N 1
ATOM 2185 C CA . TYR A 1 263 ? -9.352 -8.951 40.563 1.00 48.72 263 TYR A CA 1
ATOM 2186 C C . TYR A 1 263 ? -8.802 -7.522 40.753 1.00 48.72 263 TYR A C 1
ATOM 2188 O O . TYR A 1 263 ? -9.424 -6.725 41.451 1.00 48.72 263 TYR A O 1
ATOM 2196 N N . ASN A 1 264 ? -7.648 -7.218 40.142 1.00 46.47 264 ASN A N 1
ATOM 2197 C CA . ASN A 1 264 ? -7.013 -5.895 40.138 1.00 46.47 264 ASN A CA 1
ATOM 2198 C C . ASN A 1 264 ? -7.434 -5.018 38.948 1.00 46.47 264 ASN A C 1
ATOM 2200 O O . ASN A 1 264 ? -6.985 -3.877 38.860 1.00 46.47 264 ASN A O 1
ATOM 2204 N N . ASP A 1 265 ? -8.244 -5.534 38.019 1.00 53.12 265 ASP A N 1
ATOM 2205 C CA . ASP A 1 265 ? -8.703 -4.730 36.888 1.00 53.12 265 ASP A CA 1
ATOM 2206 C C . ASP A 1 265 ? -9.703 -3.678 37.383 1.00 53.12 265 ASP A C 1
ATOM 2208 O O . ASP A 1 265 ? -10.547 -3.955 38.243 1.00 53.12 265 ASP A O 1
ATOM 2212 N N . VAL A 1 266 ? -9.625 -2.463 36.830 1.00 57.06 266 VAL A N 1
ATOM 2213 C CA . VAL A 1 266 ? -10.647 -1.433 37.052 1.00 57.06 266 VAL A CA 1
ATOM 2214 C C . VAL A 1 266 ? -12.001 -2.037 36.685 1.00 57.06 266 VAL A C 1
ATOM 2216 O O . VAL A 1 266 ? -12.190 -2.540 35.577 1.00 57.06 266 VAL A O 1
ATOM 2219 N N . VAL A 1 267 ? -12.927 -2.033 37.644 1.00 61.78 267 VAL A N 1
ATOM 2220 C CA . VAL A 1 267 ? -14.261 -2.615 37.485 1.00 61.78 267 VAL A CA 1
ATOM 2221 C C . VAL A 1 267 ? -15.000 -1.864 36.380 1.00 61.78 267 VAL A C 1
ATOM 2223 O O . VAL A 1 267 ? -15.504 -0.768 36.601 1.00 61.78 267 VAL A O 1
ATOM 2226 N N . PHE A 1 268 ? -15.037 -2.454 35.186 1.00 69.38 268 PHE A N 1
ATOM 2227 C CA . PHE A 1 268 ? -15.805 -1.954 34.055 1.00 69.38 268 PHE A CA 1
ATOM 2228 C C . PHE A 1 268 ? -17.268 -2.380 34.226 1.00 69.38 268 PHE A C 1
ATOM 2230 O O . PHE A 1 268 ? -17.599 -3.542 33.996 1.00 69.38 268 PHE A O 1
ATOM 2237 N N . GLU A 1 269 ? -18.143 -1.469 34.662 1.00 71.44 269 GLU A N 1
ATOM 2238 C CA . GLU A 1 269 ? -19.532 -1.794 35.028 1.00 71.44 269 GLU A CA 1
ATOM 2239 C C . GLU A 1 269 ? -20.593 -1.014 34.232 1.00 71.44 269 GLU A C 1
ATOM 2241 O O . GLU A 1 269 ? -20.315 -0.039 33.533 1.00 71.44 269 GLU A O 1
ATOM 2246 N N . TRP A 1 270 ? -21.849 -1.453 34.320 1.00 79.19 270 TRP A N 1
ATOM 2247 C CA . TRP A 1 270 ? -22.975 -0.630 33.885 1.00 79.19 270 TRP A CA 1
ATOM 2248 C C . TRP A 1 270 ? -23.284 0.416 34.960 1.00 79.19 270 TRP A C 1
ATOM 2250 O O . TRP A 1 270 ? -23.590 0.062 36.099 1.00 79.19 270 TRP A O 1
ATOM 2260 N N . ILE A 1 271 ? -23.237 1.700 34.598 1.00 84.94 271 ILE A N 1
ATOM 2261 C CA . ILE A 1 271 ? -23.450 2.818 35.526 1.00 84.94 271 ILE A CA 1
ATOM 2262 C C . ILE A 1 271 ? -24.782 3.505 35.190 1.00 84.94 271 ILE A C 1
ATOM 2264 O O . ILE A 1 271 ? -24.892 4.147 34.141 1.00 84.94 271 ILE A O 1
ATOM 2268 N N . PRO A 1 272 ? -25.808 3.418 36.057 1.00 85.69 272 PRO A N 1
ATOM 2269 C CA . PRO A 1 272 ? -27.060 4.144 35.869 1.00 85.69 272 PRO A CA 1
ATOM 2270 C C . PRO A 1 272 ? -26.837 5.657 35.742 1.00 85.69 272 PRO A C 1
ATOM 2272 O O . PRO A 1 272 ? -26.175 6.274 36.575 1.00 85.69 272 PRO A O 1
ATOM 2275 N N . TYR A 1 273 ? -27.421 6.267 34.705 1.00 87.12 273 TYR A N 1
ATOM 2276 C CA . TYR A 1 273 ? -27.194 7.679 34.361 1.00 87.12 273 TYR A CA 1
ATOM 2277 C C . TYR A 1 273 ? -27.540 8.653 35.495 1.00 87.12 273 TYR A C 1
ATOM 2279 O O . TYR A 1 273 ? -26.886 9.677 35.675 1.00 87.12 273 TYR A O 1
ATOM 2287 N N . ASN A 1 274 ? -28.549 8.318 36.298 1.00 86.62 274 ASN A N 1
ATOM 2288 C CA . ASN A 1 274 ? -28.977 9.118 37.445 1.00 86.62 274 ASN A CA 1
ATOM 2289 C C . ASN A 1 274 ? -27.938 9.197 38.581 1.00 86.62 274 ASN A C 1
ATOM 2291 O O . ASN A 1 274 ? -28.150 9.949 39.527 1.00 86.62 274 ASN A O 1
ATOM 2295 N N . GLN A 1 275 ? -26.830 8.453 38.506 1.00 89.94 275 GLN A N 1
ATOM 2296 C CA . GLN A 1 275 ? -25.723 8.562 39.458 1.00 89.94 275 GLN A CA 1
ATOM 2297 C C . GLN A 1 275 ? -24.732 9.688 39.117 1.00 89.94 275 GLN A C 1
ATOM 2299 O O . GLN A 1 275 ? -23.874 10.005 39.943 1.00 89.94 275 GLN A O 1
ATOM 2304 N N . PHE A 1 276 ? -24.818 10.294 37.928 1.00 92.94 276 PHE A N 1
ATOM 2305 C CA . PHE A 1 276 ? -23.928 11.385 37.531 1.00 92.94 276 PHE A CA 1
ATOM 2306 C C . PHE A 1 276 ? -24.466 12.748 37.969 1.00 92.94 276 PHE A C 1
ATOM 2308 O O . PHE A 1 276 ? -25.586 13.138 37.650 1.00 92.94 276 PHE A O 1
ATOM 2315 N N . ASN A 1 277 ? -23.614 13.517 38.642 1.00 91.56 277 ASN A N 1
ATOM 2316 C CA . ASN A 1 277 ? -23.897 14.856 39.141 1.00 91.56 277 ASN A CA 1
ATOM 2317 C C . ASN A 1 277 ? -23.044 15.910 38.424 1.00 91.56 277 ASN A C 1
ATOM 2319 O O . ASN A 1 277 ? -21.965 15.619 37.914 1.00 91.56 277 ASN A O 1
ATOM 2323 N N . LYS A 1 278 ? -23.502 17.170 38.431 1.00 91.94 278 LYS A N 1
ATOM 2324 C CA . LYS A 1 278 ? -22.770 18.338 37.888 1.00 91.94 278 LYS A CA 1
ATOM 2325 C C . LYS A 1 278 ? -22.212 18.124 36.467 1.00 91.94 278 LYS A C 1
ATOM 2327 O O . LYS A 1 278 ? -21.078 18.504 36.189 1.00 91.94 278 LYS A O 1
ATOM 2332 N N . ILE A 1 279 ? -23.013 17.541 35.576 1.00 92.69 279 ILE A N 1
ATOM 2333 C CA . ILE A 1 279 ? -22.618 17.259 34.190 1.00 92.69 279 ILE A CA 1
ATOM 2334 C C . ILE A 1 279 ? -22.353 18.574 33.435 1.00 92.69 279 ILE A C 1
ATOM 2336 O O . ILE A 1 279 ? -23.212 19.455 33.382 1.00 92.69 279 ILE A O 1
ATOM 2340 N N . ARG A 1 280 ? -21.166 18.713 32.837 1.00 92.19 280 ARG A N 1
ATOM 2341 C CA . ARG A 1 280 ? -20.704 19.904 32.102 1.00 92.19 280 ARG A CA 1
ATOM 2342 C C . ARG A 1 280 ? -20.181 19.511 30.729 1.00 92.19 280 ARG A C 1
ATOM 2344 O O . ARG A 1 280 ? -19.353 18.618 30.626 1.00 92.19 280 ARG A O 1
ATOM 2351 N N . ASN A 1 281 ? -20.625 20.188 29.672 1.00 90.81 281 ASN A N 1
ATOM 2352 C CA . ASN A 1 281 ? -20.115 19.941 28.320 1.00 90.81 281 ASN A CA 1
ATOM 2353 C C . ASN A 1 281 ? -18.672 20.458 28.188 1.00 90.81 281 ASN A C 1
ATOM 2355 O O . ASN A 1 281 ? -18.406 21.620 28.486 1.00 90.81 281 ASN A O 1
ATOM 2359 N N . ILE A 1 282 ? -17.762 19.593 27.740 1.00 87.50 282 ILE A N 1
ATOM 2360 C CA . ILE A 1 282 ? -16.339 19.895 27.523 1.00 87.50 282 ILE A CA 1
ATOM 2361 C C . ILE A 1 282 ? -16.050 20.148 26.042 1.00 87.50 282 ILE A C 1
ATOM 2363 O O . ILE A 1 282 ? -15.180 20.945 25.689 1.00 87.50 282 ILE A O 1
ATOM 2367 N N . GLY A 1 283 ? -16.789 19.495 25.150 1.00 84.06 283 GLY A N 1
ATOM 2368 C CA . GLY A 1 283 ? -16.727 19.790 23.730 1.00 84.06 283 GLY A CA 1
ATOM 2369 C C . GLY A 1 283 ? -17.566 18.848 22.884 1.00 84.06 283 GLY A C 1
ATOM 2370 O O . GLY A 1 283 ? -17.853 17.712 23.258 1.00 84.06 283 GLY A O 1
ATOM 2371 N N . LYS A 1 284 ? -17.920 19.321 21.689 1.00 85.81 284 LYS A N 1
ATOM 2372 C CA . LYS A 1 284 ? -18.686 18.567 20.697 1.00 85.81 284 LYS A CA 1
ATOM 2373 C C . LYS A 1 284 ? -17.860 18.349 19.433 1.00 85.81 284 LYS A C 1
ATOM 2375 O O . LYS A 1 284 ? -17.369 19.302 18.834 1.00 85.81 284 LYS A O 1
ATOM 2380 N N . GLY A 1 285 ? -17.716 17.086 19.058 1.00 78.06 285 GLY A N 1
ATOM 2381 C CA . GLY A 1 285 ? -17.104 16.611 17.827 1.00 78.06 285 GLY A CA 1
ATOM 2382 C C . GLY A 1 285 ? -18.121 16.159 16.788 1.00 78.06 285 GLY A C 1
ATOM 2383 O O . GLY A 1 285 ? -19.330 16.180 17.012 1.00 78.06 285 GLY A O 1
ATOM 2384 N N . ASN A 1 286 ? -17.611 15.675 15.655 1.00 77.38 286 ASN A N 1
ATOM 2385 C CA . ASN A 1 286 ? -18.434 15.130 14.572 1.00 77.38 286 ASN A CA 1
ATOM 2386 C C . ASN A 1 286 ? -19.163 13.839 14.952 1.00 77.38 286 ASN A C 1
ATOM 2388 O O . ASN A 1 286 ? -20.215 13.546 14.391 1.00 77.38 286 ASN A O 1
ATOM 2392 N N . PHE A 1 287 ? -18.599 13.052 15.867 1.00 76.19 287 PHE A N 1
ATOM 2393 C CA . PHE A 1 287 ? -19.190 11.785 16.274 1.00 76.19 287 PHE A CA 1
ATOM 2394 C C . PHE A 1 287 ? -19.398 11.616 17.769 1.00 76.19 287 PHE A C 1
ATOM 2396 O O . PHE A 1 287 ? -20.066 10.661 18.164 1.00 76.19 287 PHE A O 1
ATOM 2403 N N . VAL A 1 288 ? -18.770 12.460 18.581 1.00 83.69 288 VAL A N 1
ATOM 2404 C CA . VAL A 1 288 ? -18.854 12.369 20.034 1.00 83.69 288 VAL A CA 1
ATOM 2405 C C . VAL A 1 288 ? -19.143 13.721 20.640 1.00 83.69 288 VAL A C 1
ATOM 2407 O O . VAL A 1 288 ? -18.710 14.747 20.122 1.00 83.69 288 VAL A O 1
ATOM 2410 N N . THR A 1 289 ? -19.843 13.718 21.761 1.00 87.81 289 THR A N 1
ATOM 2411 C CA . THR A 1 289 ? -19.889 14.856 22.674 1.00 87.81 289 THR A CA 1
ATOM 2412 C C . THR A 1 289 ? -19.282 14.408 23.991 1.00 87.81 289 THR A C 1
ATOM 2414 O O . THR A 1 289 ? -19.633 13.343 24.489 1.00 87.81 289 THR A O 1
ATOM 2417 N N . VAL A 1 290 ? -18.351 15.191 24.525 1.00 89.19 290 VAL A N 1
ATOM 2418 C CA . VAL A 1 290 ? -17.642 14.869 25.764 1.00 89.19 290 VAL A CA 1
ATOM 2419 C C . VAL A 1 290 ? -18.127 15.789 26.871 1.00 89.19 290 VAL A C 1
ATOM 2421 O O . VAL A 1 290 ? -18.202 17.007 26.684 1.00 89.19 290 VAL A O 1
ATOM 2424 N N . TYR A 1 291 ? -18.440 15.204 28.020 1.00 91.31 291 TYR A N 1
ATOM 2425 C CA . TYR A 1 291 ? -18.834 15.904 29.235 1.00 91.31 291 TYR A CA 1
ATOM 2426 C C . TYR A 1 291 ? -17.892 15.538 30.388 1.00 91.31 291 TYR A C 1
ATOM 2428 O O . TYR A 1 291 ? -17.348 14.442 30.411 1.00 91.31 291 TYR A O 1
ATOM 2436 N N . SER A 1 292 ? -17.727 16.439 31.352 1.00 92.06 292 SER A N 1
ATOM 2437 C CA . SER A 1 292 ? -17.195 16.138 32.686 1.00 92.06 292 SER A CA 1
ATOM 2438 C C . SER A 1 292 ? -18.379 15.963 33.632 1.00 92.06 292 SER A C 1
ATOM 2440 O O . SER A 1 292 ? -19.382 16.670 33.501 1.00 92.06 292 SER A O 1
ATOM 2442 N N . ALA A 1 293 ? -18.291 15.016 34.557 1.00 94.19 293 ALA A N 1
ATOM 2443 C CA . ALA A 1 293 ? -19.303 14.784 35.577 1.00 94.19 293 ALA A CA 1
ATOM 2444 C C . ALA A 1 293 ? -18.667 14.303 36.885 1.00 94.19 293 ALA A C 1
ATOM 2446 O O . ALA A 1 293 ? -17.533 13.832 36.912 1.00 94.19 293 ALA A O 1
ATOM 2447 N N . ILE A 1 294 ? -19.425 14.397 37.976 1.00 90.88 294 ILE A N 1
ATOM 2448 C CA . ILE A 1 294 ? -19.075 13.813 39.270 1.00 90.88 294 ILE A CA 1
ATOM 2449 C C . ILE A 1 294 ? -19.907 12.550 39.464 1.00 90.88 294 ILE A C 1
ATOM 2451 O O . ILE A 1 294 ? -21.133 12.619 39.536 1.00 90.88 294 ILE A O 1
ATOM 2455 N N . TRP A 1 295 ? -19.237 11.411 39.577 1.00 87.81 295 TRP A N 1
ATOM 2456 C CA . TRP A 1 295 ? -19.818 10.162 40.061 1.00 87.81 295 TRP A CA 1
ATOM 2457 C C . TRP A 1 295 ? -19.327 9.915 41.499 1.00 87.81 295 TRP A C 1
ATOM 2459 O O . TRP A 1 295 ? -19.563 10.751 42.367 1.00 87.81 295 TRP A O 1
ATOM 2469 N N . LYS A 1 296 ? -18.594 8.824 41.762 1.00 84.75 296 LYS A N 1
ATOM 2470 C CA . LYS A 1 296 ? -17.813 8.619 43.001 1.00 84.75 296 LYS A CA 1
ATOM 2471 C C . LYS A 1 296 ? -16.595 9.556 43.068 1.00 84.75 296 LYS A C 1
ATOM 2473 O O . LYS A 1 296 ? -16.168 9.964 44.142 1.00 84.75 296 LYS A O 1
ATOM 2478 N N . TYR A 1 297 ? -16.075 9.908 41.900 1.00 85.19 297 TYR A N 1
ATOM 2479 C CA . TYR A 1 297 ? -14.985 10.843 41.632 1.00 85.19 297 TYR A CA 1
ATOM 2480 C C . TYR A 1 297 ? -15.288 11.559 40.307 1.00 85.19 297 TYR A C 1
ATOM 2482 O O . TYR A 1 297 ? -16.323 11.308 39.679 1.00 85.19 297 TYR A O 1
ATOM 2490 N N . GLU A 1 298 ? -14.426 12.488 39.896 1.00 89.31 298 GLU A N 1
ATOM 2491 C CA . GLU A 1 298 ? -14.575 13.169 38.610 1.00 89.31 298 GLU A CA 1
ATOM 2492 C C . GLU A 1 298 ? -14.335 12.185 37.451 1.00 89.31 298 GLU A C 1
ATOM 2494 O O . GLU A 1 298 ? -13.410 11.373 37.498 1.00 89.31 298 GLU A O 1
ATOM 2499 N N . VAL A 1 299 ? -15.192 12.230 36.431 1.00 91.75 299 VAL A N 1
ATOM 2500 C CA . VAL A 1 299 ? -15.167 11.326 35.273 1.00 91.75 299 VAL A CA 1
ATOM 2501 C C . VAL A 1 299 ? -15.455 12.080 33.980 1.00 91.75 299 VAL A C 1
ATOM 2503 O O . VAL A 1 299 ? -16.160 13.094 33.969 1.00 91.75 299 VAL A O 1
ATOM 2506 N N . ALA A 1 300 ? -14.956 11.542 32.872 1.00 91.50 300 ALA A N 1
ATOM 2507 C CA . ALA A 1 300 ? -15.323 11.965 31.531 1.00 91.50 300 ALA A CA 1
ATOM 2508 C C . ALA A 1 300 ? -16.434 11.064 30.974 1.00 91.50 300 ALA A C 1
ATOM 2510 O O . ALA A 1 300 ? -16.327 9.839 30.986 1.00 91.50 300 ALA A O 1
ATOM 2511 N N . LEU A 1 301 ? -17.492 11.671 30.442 1.00 91.25 301 LEU A N 1
ATOM 2512 C CA . LEU A 1 301 ? -18.585 10.993 29.750 1.00 91.25 301 LEU A CA 1
ATOM 2513 C C . LEU A 1 301 ? -18.447 11.240 28.246 1.00 91.25 301 LEU A C 1
ATOM 2515 O O . LEU A 1 301 ? -18.607 12.372 27.783 1.00 91.25 301 LEU A O 1
ATOM 2519 N N . VAL A 1 302 ? -18.160 10.195 27.473 1.00 88.81 302 VAL A N 1
ATOM 2520 C CA . VAL A 1 302 ? -18.039 10.264 26.011 1.00 88.81 302 VAL A CA 1
ATOM 2521 C C . VAL A 1 302 ? -19.309 9.706 25.376 1.00 88.81 302 VAL A C 1
ATOM 2523 O O . VAL A 1 302 ? -19.504 8.494 25.299 1.00 88.81 302 VAL A O 1
ATOM 2526 N N . CYS A 1 303 ? -20.180 10.597 24.911 1.00 87.00 303 CYS A N 1
ATOM 2527 C CA . CYS A 1 303 ? -21.450 10.249 24.277 1.00 87.00 303 CYS A CA 1
ATOM 2528 C C . CYS A 1 303 ? -21.270 10.127 22.763 1.00 87.00 303 CYS A C 1
ATOM 2530 O O . CYS A 1 303 ? -20.844 11.091 22.123 1.00 87.00 303 CYS A O 1
ATOM 2532 N N . PHE A 1 304 ? -21.628 8.991 22.167 1.00 78.06 304 PHE A N 1
ATOM 2533 C CA . PHE A 1 304 ? -21.534 8.792 20.717 1.00 78.06 304 PHE A CA 1
ATOM 2534 C C . PHE A 1 304 ? -22.842 9.171 20.021 1.00 78.06 304 PHE A C 1
ATOM 2536 O O . PHE A 1 304 ? -23.915 8.786 20.459 1.00 78.06 304 PHE A O 1
ATOM 2543 N N . ILE A 1 305 ? -22.745 9.898 18.904 1.00 71.88 305 ILE A N 1
ATOM 2544 C CA . ILE A 1 305 ? -23.907 10.361 18.119 1.00 71.88 305 ILE A CA 1
ATOM 2545 C C . ILE A 1 305 ? -24.543 9.216 17.304 1.00 71.88 305 ILE A C 1
ATOM 2547 O O . ILE A 1 305 ? -25.693 9.307 16.892 1.00 71.88 305 ILE A O 1
ATOM 2551 N N . ASP A 1 306 ? -23.790 8.146 17.041 1.00 70.94 306 ASP A N 1
ATOM 2552 C CA . ASP A 1 306 ? -24.220 7.000 16.235 1.00 70.94 306 ASP A CA 1
ATOM 2553 C C . ASP A 1 306 ? -24.059 5.713 17.056 1.00 70.94 306 ASP A C 1
ATOM 2555 O O . ASP A 1 306 ? -22.952 5.172 17.181 1.00 70.94 306 ASP A O 1
ATOM 2559 N N . SER A 1 307 ? -25.168 5.249 17.635 1.00 63.25 307 SER A N 1
ATOM 2560 C CA . SER A 1 307 ? -25.226 4.079 18.517 1.00 63.25 307 SER A CA 1
ATOM 2561 C C . SER A 1 307 ? -24.871 2.768 17.804 1.00 63.25 307 SER A C 1
ATOM 2563 O O . SER A 1 307 ? -24.282 1.888 18.429 1.00 63.25 307 SER A O 1
ATOM 2565 N N . GLN A 1 308 ? -25.093 2.650 16.485 1.00 63.59 308 GLN A N 1
ATOM 2566 C CA . GLN A 1 308 ? -24.681 1.467 15.710 1.00 63.59 308 GLN A CA 1
ATOM 2567 C C . GLN A 1 308 ? -23.157 1.339 15.605 1.00 63.59 308 GLN A C 1
ATOM 2569 O O . GLN A 1 308 ? -22.630 0.235 15.464 1.00 63.59 308 GLN A O 1
ATOM 2574 N N . LYS A 1 309 ? -22.428 2.456 15.703 1.00 65.12 309 LYS A N 1
ATOM 2575 C CA . LYS A 1 309 ? -20.958 2.475 15.653 1.00 65.12 309 LYS A CA 1
ATOM 2576 C C . LYS A 1 309 ? -20.301 2.470 17.028 1.00 65.12 309 LYS A C 1
ATOM 2578 O O . LYS A 1 309 ? -19.073 2.434 17.088 1.00 65.12 309 LYS A O 1
ATOM 2583 N N . PHE A 1 310 ? -21.080 2.483 18.110 1.00 73.38 310 PHE A N 1
ATOM 2584 C CA . PHE A 1 310 ? -20.570 2.487 19.480 1.00 73.38 310 PHE A CA 1
ATOM 2585 C C . PHE A 1 310 ? -19.610 1.318 19.732 1.00 73.38 310 PHE A C 1
ATOM 2587 O O . PHE A 1 310 ? -18.459 1.542 20.092 1.00 73.38 310 PHE A O 1
ATOM 2594 N N . LEU A 1 311 ? -20.035 0.084 19.439 1.00 69.50 311 LEU A N 1
ATOM 2595 C CA . LEU A 1 311 ? -19.244 -1.126 19.703 1.00 69.50 311 LEU A CA 1
ATOM 2596 C C . LEU A 1 311 ? -17.887 -1.125 18.986 1.00 69.50 311 LEU A C 1
ATOM 2598 O O . LEU A 1 311 ? -16.874 -1.492 19.576 1.00 69.50 311 LEU A O 1
ATOM 2602 N N . ASN A 1 312 ? -17.857 -0.691 17.723 1.00 67.06 312 ASN A N 1
ATOM 2603 C CA . ASN A 1 312 ? -16.609 -0.598 16.962 1.00 67.06 312 ASN A CA 1
ATOM 2604 C C . ASN A 1 312 ? -15.675 0.448 17.567 1.00 67.06 312 ASN A C 1
ATOM 2606 O O . ASN A 1 312 ? -14.475 0.220 17.641 1.00 67.06 312 ASN A O 1
ATOM 2610 N N . LYS A 1 313 ? -16.229 1.563 18.048 1.00 69.62 313 LYS A N 1
ATOM 2611 C CA . LYS A 1 313 ? -15.442 2.632 18.654 1.00 69.62 313 LYS A CA 1
ATOM 2612 C C . LYS A 1 313 ? -14.911 2.271 20.022 1.00 69.62 313 LYS A C 1
ATOM 2614 O O . LYS A 1 313 ? -13.772 2.613 20.285 1.00 69.62 313 LYS A O 1
ATOM 2619 N N . VAL A 1 314 ? -15.670 1.562 20.861 1.00 70.62 314 VAL A N 1
ATOM 2620 C CA . VAL A 1 314 ? -15.161 1.103 22.166 1.00 70.62 314 VAL A CA 1
ATOM 2621 C C . VAL A 1 314 ? -13.915 0.231 21.984 1.00 70.62 314 VAL A C 1
ATOM 2623 O O . VAL A 1 314 ? -12.945 0.420 22.706 1.00 70.62 314 VAL A O 1
ATOM 2626 N N . LYS A 1 315 ? -13.884 -0.631 20.957 1.00 70.38 315 LYS A N 1
ATOM 2627 C CA . LYS A 1 315 ? -12.695 -1.435 20.611 1.00 70.38 315 LYS A CA 1
ATOM 2628 C C . LYS A 1 315 ? -11.479 -0.609 20.167 1.00 70.38 315 LYS A C 1
ATOM 2630 O O . LYS A 1 315 ? -10.372 -1.132 20.165 1.00 70.38 315 LYS A O 1
ATOM 2635 N N . GLU A 1 316 ? -11.674 0.640 19.743 1.00 69.00 316 GLU A N 1
ATOM 2636 C CA . GLU A 1 316 ? -10.594 1.549 19.331 1.00 69.00 316 GLU A CA 1
ATOM 2637 C C . GLU A 1 316 ? -10.001 2.347 20.505 1.00 69.00 316 GLU A C 1
ATOM 2639 O O . GLU A 1 316 ? -8.979 3.015 20.327 1.00 69.00 316 GLU A O 1
ATOM 2644 N N . PHE A 1 317 ? -10.619 2.314 21.693 1.00 66.19 317 PHE A N 1
ATOM 2645 C CA . PHE A 1 317 ? -10.009 2.892 22.886 1.00 66.19 317 PHE A CA 1
ATOM 2646 C C . PHE A 1 317 ? -8.943 1.936 23.426 1.00 66.19 317 PHE A C 1
ATOM 2648 O O . PHE A 1 317 ? -9.166 0.741 23.581 1.00 66.19 317 PHE A O 1
ATOM 2655 N N . ASP A 1 318 ? -7.765 2.494 23.686 1.00 55.09 318 ASP A N 1
ATOM 2656 C CA . ASP A 1 318 ? -6.618 1.787 24.250 1.00 55.09 318 ASP A CA 1
ATOM 2657 C C . ASP A 1 318 ? -6.985 1.247 25.646 1.00 55.09 318 ASP A C 1
ATOM 2659 O O . ASP A 1 318 ? -7.562 1.996 26.443 1.00 55.09 318 ASP A O 1
ATOM 2663 N N . ASN A 1 319 ? -6.607 0.002 25.967 1.00 53.47 319 ASN A N 1
ATOM 2664 C CA . ASN A 1 319 ? -6.787 -0.602 27.303 1.00 53.47 319 ASN A CA 1
ATOM 2665 C C . ASN A 1 319 ? -6.084 0.206 28.415 1.00 53.47 319 ASN A C 1
ATOM 2667 O O . ASN A 1 319 ? -6.308 -0.037 29.594 1.00 53.47 319 ASN A O 1
ATOM 2671 N N . SER A 1 320 ? -5.222 1.159 28.043 1.00 49.84 320 SER A N 1
ATOM 2672 C CA . SER A 1 320 ? -4.563 2.101 28.949 1.00 49.84 320 SER A CA 1
ATOM 2673 C C . SER A 1 320 ? -5.455 3.255 29.419 1.00 49.84 320 SER A C 1
ATOM 2675 O O . SER A 1 320 ? -5.027 4.043 30.255 1.00 49.84 320 SER A O 1
ATOM 2677 N N . SER A 1 321 ? -6.624 3.456 28.806 1.00 56.22 321 SER A N 1
ATOM 2678 C CA . SER A 1 321 ? -7.583 4.463 29.264 1.00 56.22 321 SER A CA 1
ATOM 2679 C C . SER A 1 321 ? -8.381 3.784 30.360 1.00 56.22 321 SER A C 1
ATOM 2681 O O . SER A 1 321 ? -9.161 2.897 30.038 1.00 56.22 321 SER A O 1
ATOM 2683 N N . GLU A 1 322 ? -8.161 4.117 31.628 1.00 67.00 322 GLU A N 1
ATOM 2684 C CA . GLU A 1 322 ? -8.910 3.503 32.727 1.00 67.00 322 GLU A CA 1
ATOM 2685 C C . GLU A 1 322 ? -10.407 3.794 32.529 1.00 67.00 322 GLU A C 1
ATOM 2687 O O . GLU A 1 322 ? -10.903 4.907 32.743 1.00 67.00 322 GLU A O 1
ATOM 2692 N N . MET A 1 323 ? -11.107 2.799 31.982 1.00 79.94 323 MET A N 1
ATOM 2693 C CA . MET A 1 323 ? -12.526 2.863 31.686 1.00 79.94 323 MET A CA 1
ATOM 2694 C C . MET A 1 323 ? -13.272 2.352 32.904 1.00 79.94 323 MET A C 1
ATOM 2696 O O . MET A 1 323 ? -13.018 1.245 33.371 1.00 79.94 323 MET A O 1
ATOM 2700 N N . TYR A 1 324 ? -14.228 3.134 33.383 1.00 80.25 324 TYR A N 1
ATOM 2701 C CA . TYR A 1 324 ? -15.046 2.748 34.527 1.00 80.25 324 TYR A CA 1
ATOM 2702 C C . TYR A 1 324 ? -16.304 2.001 34.115 1.00 80.25 324 TYR A C 1
ATOM 2704 O O . TYR A 1 324 ? -16.868 1.254 34.906 1.00 80.25 324 TYR A O 1
ATOM 2712 N N . GLY A 1 325 ? -16.769 2.189 32.880 1.00 81.56 325 GLY A N 1
ATOM 2713 C CA . GLY A 1 325 ? -17.976 1.508 32.456 1.00 81.56 325 GLY A CA 1
ATOM 2714 C C . GLY A 1 325 ? -18.713 2.142 31.298 1.00 81.56 325 GLY A C 1
ATOM 2715 O O . GLY A 1 325 ? -18.204 3.005 30.578 1.00 81.56 325 GLY A O 1
ATOM 2716 N N . ILE A 1 326 ? -19.956 1.700 31.150 1.00 85.19 326 ILE A N 1
ATOM 2717 C CA . ILE A 1 326 ? -20.896 2.176 30.140 1.00 85.19 326 ILE A CA 1
ATOM 2718 C C . ILE A 1 326 ? -22.134 2.714 30.850 1.00 85.19 326 ILE A C 1
ATOM 2720 O O . ILE A 1 326 ? -22.602 2.154 31.839 1.00 85.19 326 ILE A O 1
ATOM 2724 N N . SER A 1 327 ? -22.677 3.803 30.325 1.00 87.94 327 SER A N 1
ATOM 2725 C CA . SER A 1 327 ? -23.986 4.325 30.699 1.00 87.94 327 SER A CA 1
ATOM 2726 C C . SER A 1 327 ? -24.825 4.586 29.451 1.00 87.94 327 SER A C 1
ATOM 2728 O O . SER A 1 327 ? -24.385 4.360 28.322 1.00 87.94 327 SER A O 1
ATOM 2730 N N . GLN A 1 328 ? -26.042 5.076 29.641 1.00 85.69 328 GLN A N 1
ATOM 2731 C CA . GLN A 1 328 ? -26.956 5.397 28.560 1.00 85.69 328 GLN A CA 1
ATOM 2732 C C . GLN A 1 328 ? -27.800 6.618 28.913 1.00 85.69 328 GLN A C 1
ATOM 2734 O O . GLN A 1 328 ? -28.256 6.755 30.047 1.00 85.69 328 GLN A O 1
ATOM 2739 N N . THR A 1 329 ? -28.011 7.515 27.947 1.00 81.06 329 THR A N 1
ATOM 2740 C CA . THR A 1 329 ? -28.842 8.702 28.173 1.00 81.06 329 THR A CA 1
ATOM 2741 C C . THR A 1 329 ? -30.311 8.314 28.412 1.00 81.06 329 THR A C 1
ATOM 2743 O O . THR A 1 329 ? -30.823 7.423 27.725 1.00 81.06 329 THR A O 1
ATOM 2746 N N . PRO A 1 330 ? -31.027 8.973 29.347 1.00 76.12 330 PRO A N 1
ATOM 2747 C CA . PRO A 1 330 ? -32.419 8.631 29.656 1.00 76.12 330 PRO A CA 1
ATOM 2748 C C . PRO A 1 330 ? -33.397 8.885 28.498 1.00 76.12 330 PRO A C 1
ATOM 2750 O O . PRO A 1 330 ? -34.430 8.230 28.406 1.00 76.12 330 PRO A O 1
ATOM 2753 N N . ASP A 1 331 ? -33.086 9.851 27.634 1.00 70.94 331 ASP A N 1
ATOM 2754 C CA . ASP A 1 331 ? -33.971 10.419 26.615 1.00 70.94 331 ASP A CA 1
ATOM 2755 C C . ASP A 1 331 ? -33.799 9.782 25.230 1.00 70.94 331 ASP A C 1
ATOM 2757 O O . ASP A 1 331 ? -34.786 9.514 24.547 1.00 70.94 331 ASP A O 1
ATOM 2761 N N . LYS A 1 332 ? -32.557 9.524 24.807 1.00 67.19 332 LYS A N 1
ATOM 2762 C CA . LYS A 1 332 ? -32.246 9.036 23.446 1.00 67.19 332 LYS A CA 1
ATOM 2763 C C . LYS A 1 332 ? -31.732 7.608 23.391 1.00 67.19 332 LYS A C 1
ATOM 2765 O O . LYS A 1 332 ? -31.556 7.072 22.301 1.00 67.19 332 LYS A O 1
ATOM 2770 N N . LYS A 1 333 ? -31.506 6.989 24.554 1.00 71.12 333 LYS A N 1
ATOM 2771 C CA . LYS A 1 333 ? -30.837 5.690 24.672 1.00 71.12 333 LYS A CA 1
ATOM 2772 C C . LYS A 1 333 ? -29.459 5.663 23.987 1.00 71.12 333 LYS A C 1
ATOM 2774 O O . LYS A 1 333 ? -28.978 4.603 23.586 1.00 71.12 333 LYS A O 1
ATOM 2779 N N . ASP A 1 334 ? -28.797 6.816 23.895 1.00 78.94 334 ASP A N 1
ATOM 2780 C CA . ASP A 1 334 ? -27.444 6.909 23.352 1.00 78.94 334 ASP A CA 1
ATOM 2781 C C . ASP A 1 334 ? -26.458 6.347 24.378 1.00 78.94 334 ASP A C 1
ATOM 2783 O O . ASP A 1 334 ? -26.493 6.724 25.553 1.00 78.94 334 ASP A O 1
ATOM 2787 N N . TYR A 1 335 ? -25.574 5.449 23.944 1.00 82.81 335 TYR A N 1
ATOM 2788 C CA . TYR A 1 335 ? -24.549 4.883 24.818 1.00 82.81 335 TYR A CA 1
ATOM 2789 C C . TYR A 1 335 ? -23.454 5.906 25.139 1.00 82.81 335 TYR A C 1
ATOM 2791 O O . TYR A 1 335 ? -22.999 6.678 24.286 1.00 82.81 335 TYR A O 1
ATOM 2799 N N . ILE A 1 336 ? -23.005 5.861 26.389 1.00 86.81 336 ILE A N 1
ATOM 2800 C CA . ILE A 1 336 ? -21.993 6.732 26.975 1.00 86.81 336 ILE A CA 1
ATOM 2801 C C . ILE A 1 336 ? -20.854 5.854 27.474 1.00 86.81 336 ILE A C 1
ATOM 2803 O O . ILE A 1 336 ? -21.084 4.930 28.251 1.00 86.81 336 ILE A O 1
ATOM 2807 N N . LEU A 1 337 ? -19.627 6.159 27.067 1.00 87.81 337 LEU A N 1
ATOM 2808 C CA . LEU A 1 337 ? -18.437 5.554 27.658 1.00 87.81 337 LEU A CA 1
ATOM 2809 C C . LEU A 1 337 ? -17.959 6.416 28.832 1.00 87.81 337 LEU A C 1
ATOM 2811 O O . LEU A 1 337 ? -17.817 7.631 28.680 1.00 87.81 337 LEU A O 1
ATOM 2815 N N . VAL A 1 338 ? -17.728 5.794 29.988 1.00 88.62 338 VAL A N 1
ATOM 2816 C CA . VAL A 1 338 ? -17.317 6.469 31.226 1.00 88.62 338 VAL A CA 1
ATOM 2817 C C . VAL A 1 338 ? -15.828 6.232 31.448 1.00 88.62 338 VAL A C 1
ATOM 2819 O O . VAL A 1 338 ? -15.390 5.094 31.622 1.00 88.62 338 VAL A O 1
ATOM 2822 N N . LEU A 1 339 ? -15.051 7.311 31.424 1.00 87.19 339 LEU A N 1
ATOM 2823 C CA . LEU A 1 339 ? -13.590 7.297 31.480 1.00 87.19 339 LEU A CA 1
ATOM 2824 C C . LEU A 1 339 ? -13.075 8.125 32.658 1.00 87.19 339 LEU A C 1
ATOM 2826 O O . LEU A 1 339 ? -13.779 8.972 33.213 1.00 87.19 339 LEU A O 1
ATOM 2830 N N . GLN A 1 340 ? -11.808 7.918 32.988 1.00 87.12 340 GLN A N 1
ATOM 2831 C CA . GLN A 1 340 ? -11.044 8.781 33.879 1.00 87.12 340 GLN A CA 1
ATOM 2832 C C . GLN A 1 340 ? -11.048 10.265 33.508 1.00 87.12 340 GLN A C 1
ATOM 2834 O O . GLN A 1 340 ? -11.130 10.635 32.337 1.00 87.12 340 GLN A O 1
ATOM 2839 N N . ASN A 1 341 ? -10.936 11.130 34.519 1.00 84.19 341 ASN A N 1
ATOM 2840 C CA . ASN A 1 341 ? -10.981 12.579 34.330 1.00 84.19 341 ASN A CA 1
ATOM 2841 C C . ASN A 1 341 ? -9.767 13.125 33.563 1.00 84.19 341 ASN A C 1
ATOM 2843 O O . ASN A 1 341 ? -9.872 14.143 32.883 1.00 84.19 341 ASN A O 1
ATOM 2847 N N . GLU A 1 342 ? -8.632 12.429 33.592 1.00 84.94 342 GLU A N 1
ATOM 2848 C CA . GLU A 1 342 ? -7.451 12.708 32.770 1.00 84.94 342 GLU A CA 1
ATOM 2849 C C . GLU A 1 342 ? -7.808 12.761 31.276 1.00 84.94 342 GLU A C 1
ATOM 2851 O O . GLU A 1 342 ? -7.203 13.495 30.493 1.00 84.94 342 GLU A O 1
ATOM 2856 N N . TYR A 1 343 ? -8.854 12.045 30.858 1.00 84.44 343 TYR A N 1
ATOM 2857 C CA . TYR A 1 343 ? -9.379 12.159 29.506 1.00 84.44 343 TYR A CA 1
ATOM 2858 C C . TYR A 1 343 ? -9.853 13.587 29.186 1.00 84.44 343 TYR A C 1
ATOM 2860 O O . TYR A 1 343 ? -9.591 14.083 28.089 1.00 84.44 343 TYR A O 1
ATOM 2868 N N . CYS A 1 344 ? -10.500 14.282 30.131 1.00 82.69 344 CYS A N 1
ATOM 2869 C CA . CYS A 1 344 ? -10.947 15.668 29.962 1.00 82.69 344 CYS A CA 1
ATOM 2870 C C . CYS A 1 344 ? -9.765 16.625 29.756 1.00 82.69 344 CYS A C 1
ATOM 2872 O O . CYS A 1 344 ? -9.834 17.503 28.893 1.00 82.69 344 CYS A O 1
ATOM 2874 N N . THR A 1 345 ? -8.676 16.464 30.515 1.00 83.69 345 THR A N 1
ATOM 2875 C CA . THR A 1 345 ? -7.499 17.351 30.438 1.00 83.69 345 THR A CA 1
ATOM 2876 C C . THR A 1 345 ? -6.696 17.149 29.152 1.00 83.69 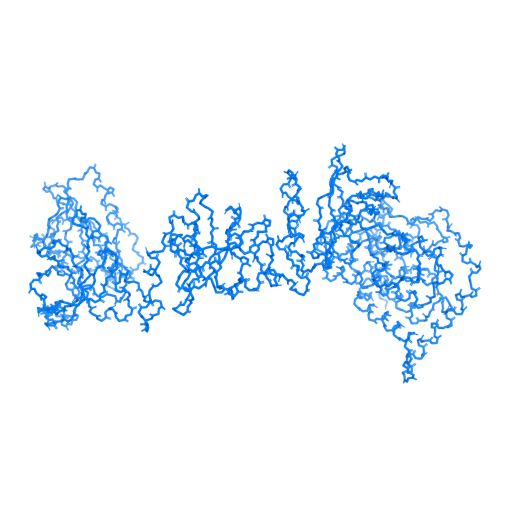345 THR A C 1
ATOM 2878 O O . THR A 1 345 ? -6.087 18.099 28.635 1.00 83.69 345 THR A O 1
ATOM 2881 N N . GLU A 1 346 ? -6.745 15.933 28.608 1.00 85.31 346 GLU A N 1
ATOM 2882 C CA . GLU A 1 346 ? -6.083 15.528 27.372 1.00 85.31 346 GLU A CA 1
ATOM 2883 C C . GLU A 1 346 ? -6.987 15.589 26.129 1.00 85.31 346 GLU A C 1
ATOM 2885 O O . GLU A 1 346 ? -6.527 15.383 24.993 1.00 85.31 346 GLU A O 1
ATOM 2890 N N . TYR A 1 347 ? -8.268 15.931 26.299 1.00 84.19 347 TYR A N 1
ATOM 2891 C CA . TYR A 1 347 ? -9.221 16.052 25.203 1.00 84.19 347 TYR A CA 1
ATOM 2892 C C . TYR A 1 347 ? -8.819 17.172 24.235 1.00 84.19 347 TYR A C 1
ATOM 2894 O O . TYR A 1 347 ? -8.656 18.341 24.586 1.00 84.19 347 TYR A O 1
ATOM 2902 N N . GLY A 1 348 ? -8.612 16.818 22.965 1.00 82.00 348 GLY A N 1
ATOM 2903 C CA . GLY A 1 348 ? -8.082 17.721 21.945 1.00 82.00 348 GLY A CA 1
ATOM 2904 C C . GLY A 1 348 ? -6.567 17.952 21.987 1.00 82.00 348 GLY A C 1
ATOM 2905 O O . GLY A 1 348 ? -6.040 18.647 21.102 1.00 82.00 348 GLY A O 1
ATOM 2906 N N . LYS A 1 349 ? -5.853 17.377 22.963 1.00 85.81 349 LYS A N 1
ATOM 2907 C CA . LYS A 1 349 ? -4.384 17.301 22.999 1.00 85.81 349 LYS A CA 1
ATOM 2908 C C . LYS A 1 349 ? -3.909 15.941 22.498 1.00 85.81 349 LYS A C 1
ATOM 2910 O O . LYS A 1 349 ? -3.247 15.896 21.463 1.00 85.81 349 LYS A O 1
ATOM 2915 N N . ILE A 1 350 ? -4.315 14.874 23.183 1.00 86.31 350 ILE A N 1
ATOM 2916 C CA . ILE A 1 350 ? -3.990 13.476 22.872 1.00 86.31 350 ILE A CA 1
ATOM 2917 C C . ILE A 1 350 ? -5.197 12.761 22.256 1.00 86.31 350 ILE A C 1
ATOM 2919 O O . ILE A 1 350 ? -5.023 11.914 21.380 1.00 86.31 350 ILE A O 1
ATOM 2923 N N . TYR A 1 351 ? -6.415 13.147 22.640 1.00 86.56 351 TYR A N 1
ATOM 2924 C CA . TYR A 1 351 ? -7.649 12.590 22.087 1.00 86.56 351 TYR A CA 1
ATOM 2925 C C . TYR A 1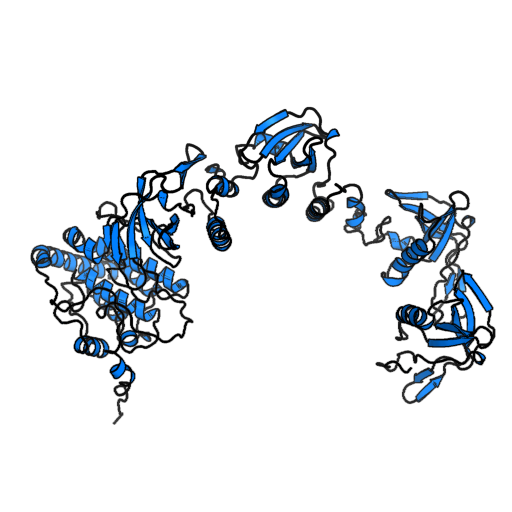 351 ? -8.231 13.474 20.986 1.00 86.56 351 TYR A C 1
ATOM 2927 O O . TYR A 1 351 ? -8.239 14.706 21.075 1.00 86.56 351 TYR A O 1
ATOM 2935 N N . CYS A 1 352 ? -8.736 12.848 19.927 1.00 86.69 352 CYS A N 1
ATOM 2936 C CA . CYS A 1 352 ? -9.300 13.549 18.788 1.00 86.69 352 CYS A CA 1
ATOM 2937 C C . CYS A 1 352 ? -10.630 14.214 19.139 1.00 86.69 352 CYS A C 1
ATOM 2939 O O . CYS A 1 352 ? -11.585 13.544 19.522 1.00 86.69 352 CYS A O 1
ATOM 2941 N N . LYS A 1 353 ? -10.739 15.525 18.885 1.00 85.88 353 LYS A N 1
ATOM 2942 C CA . LYS A 1 353 ? -11.982 16.281 19.113 1.00 85.88 353 LYS A CA 1
ATOM 2943 C C . LYS A 1 353 ? -13.164 15.797 18.273 1.00 85.88 353 LYS A C 1
ATOM 2945 O O . LYS A 1 353 ? -14.294 16.098 18.618 1.00 85.88 353 LYS A O 1
ATOM 2950 N N . ASN A 1 354 ? -12.926 15.094 17.164 1.00 83.12 354 ASN A N 1
ATOM 2951 C CA . ASN A 1 354 ? -13.993 14.664 16.258 1.00 83.12 354 ASN A CA 1
ATOM 2952 C C . ASN A 1 354 ? -14.619 13.329 16.671 1.00 83.12 354 ASN A C 1
ATOM 2954 O O . ASN A 1 354 ? -15.831 13.166 16.545 1.00 83.12 354 ASN A O 1
ATOM 2958 N N . CYS A 1 355 ? -13.811 12.372 17.126 1.00 81.75 355 CYS A N 1
ATOM 2959 C CA . CYS A 1 355 ? -14.249 10.999 17.397 1.00 81.75 355 CYS A CA 1
ATOM 2960 C C . CYS A 1 355 ? -13.956 10.503 18.814 1.00 81.75 355 CYS A C 1
ATOM 2962 O O . CYS A 1 355 ? -14.394 9.409 19.146 1.00 81.75 355 CYS A O 1
ATOM 2964 N N . GLY A 1 356 ? -13.217 11.259 19.624 1.00 81.12 356 GLY A N 1
ATOM 2965 C CA . GLY A 1 356 ? -12.883 10.911 21.004 1.00 81.12 356 GLY A CA 1
ATOM 2966 C C . GLY A 1 356 ? -11.746 9.900 21.167 1.00 81.12 356 GLY A C 1
ATOM 2967 O O . GLY A 1 356 ? -11.154 9.813 22.235 1.00 81.12 356 GLY A O 1
ATOM 2968 N N . VAL A 1 357 ? -11.369 9.166 20.126 1.00 82.69 357 VAL A N 1
ATOM 2969 C CA . VAL A 1 357 ? -10.233 8.233 20.203 1.00 82.69 357 VAL A CA 1
ATOM 2970 C C . VAL A 1 357 ? -8.879 8.943 20.133 1.00 82.69 357 VAL A C 1
ATOM 2972 O O . VAL A 1 357 ? -8.755 10.049 19.596 1.00 82.69 357 VAL A O 1
ATOM 2975 N N . LYS A 1 358 ? -7.861 8.304 20.714 1.00 85.50 358 LYS A N 1
ATOM 2976 C CA . LYS A 1 358 ? -6.471 8.778 20.764 1.00 85.50 358 LYS A CA 1
ATOM 2977 C C . LYS A 1 358 ? -5.935 9.028 19.352 1.00 85.50 358 LYS A C 1
ATOM 2979 O O . LYS A 1 358 ? -6.190 8.254 18.429 1.00 85.50 358 LYS A O 1
ATOM 2984 N N . PHE A 1 359 ? -5.194 10.118 19.166 1.00 87.38 359 PHE A N 1
ATOM 2985 C CA . PHE A 1 359 ? -4.547 10.394 17.887 1.00 87.38 359 PHE A CA 1
ATOM 2986 C C . PHE A 1 359 ? -3.553 9.284 17.547 1.00 87.38 359 PHE A C 1
ATOM 2988 O O . PHE A 1 359 ? -2.694 8.938 18.352 1.00 87.38 359 PHE A O 1
ATOM 2995 N N . THR A 1 360 ? -3.622 8.780 16.317 1.00 87.94 360 THR A N 1
ATOM 2996 C CA . THR A 1 360 ? -2.646 7.810 15.805 1.00 87.94 360 THR A CA 1
ATOM 2997 C C . THR A 1 360 ? -1.258 8.443 15.698 1.00 87.94 360 THR A C 1
ATOM 2999 O O . THR A 1 360 ? -0.254 7.788 15.949 1.00 87.94 360 THR A O 1
ATOM 3002 N N . GLN A 1 361 ? -1.193 9.740 15.370 1.00 88.31 361 GLN A N 1
ATOM 3003 C CA . GLN A 1 361 ? 0.037 10.530 15.432 1.00 88.31 361 GLN A CA 1
ATOM 3004 C C . GLN A 1 361 ? -0.210 11.824 16.212 1.00 88.31 361 GLN A C 1
ATOM 3006 O O . GLN A 1 361 ? -0.571 12.857 15.640 1.00 88.31 361 GLN A O 1
ATOM 3011 N N . THR A 1 362 ? 0.013 11.780 17.528 1.00 86.69 362 THR A N 1
ATOM 3012 C CA . THR A 1 362 ? -0.222 12.905 18.451 1.00 86.69 362 THR A CA 1
ATOM 3013 C C . THR A 1 362 ? 0.517 14.179 18.042 1.00 86.69 362 THR A C 1
ATOM 3015 O O . THR A 1 362 ? -0.074 15.257 18.078 1.00 86.69 362 THR A O 1
ATOM 3018 N N . ARG A 1 363 ? 1.766 14.066 17.555 1.00 87.56 363 ARG A N 1
ATOM 3019 C CA . ARG A 1 363 ? 2.574 15.211 17.083 1.00 87.56 363 ARG A CA 1
ATOM 3020 C C . ARG A 1 363 ? 1.849 16.050 16.026 1.00 87.56 363 ARG A C 1
ATOM 3022 O O . ARG A 1 363 ? 1.952 17.271 16.042 1.00 87.56 363 ARG A O 1
ATOM 3029 N N . TYR A 1 364 ? 1.109 15.396 15.132 1.00 88.06 364 TYR A N 1
ATOM 3030 C CA . TYR A 1 364 ? 0.381 16.041 14.035 1.00 88.06 364 TYR A CA 1
ATOM 3031 C C . TYR A 1 364 ? -1.121 16.161 14.310 1.00 88.06 364 TYR A C 1
ATOM 3033 O O . TYR A 1 364 ? -1.869 16.627 13.450 1.00 88.06 364 TYR A O 1
ATOM 3041 N N . LYS A 1 365 ? -1.575 15.723 15.494 1.00 88.56 365 LYS A N 1
ATOM 3042 C CA . LYS A 1 365 ? -2.993 15.586 15.858 1.00 88.56 365 LYS A CA 1
ATOM 3043 C C . LYS A 1 365 ? -3.805 14.857 14.784 1.00 88.56 365 LYS A C 1
ATOM 3045 O O . LYS A 1 365 ? -4.946 15.210 14.500 1.00 88.56 365 LYS A O 1
ATOM 3050 N N . TRP A 1 366 ? -3.196 13.846 14.167 1.00 90.62 366 TRP A N 1
ATOM 3051 C CA . TRP A 1 366 ? -3.822 13.087 13.094 1.00 90.62 366 TRP A CA 1
ATOM 3052 C C . TRP A 1 366 ? -4.548 11.862 13.642 1.00 90.62 366 TRP A C 1
ATOM 3054 O O . TRP A 1 366 ? -4.010 11.107 14.457 1.00 90.62 366 TRP A O 1
ATOM 3064 N N . CYS A 1 367 ? -5.786 11.680 13.190 1.00 86.25 367 CYS A N 1
ATOM 3065 C CA . CYS A 1 367 ? -6.689 10.644 13.666 1.00 86.25 367 CYS A CA 1
ATOM 3066 C C . CYS A 1 367 ? -7.096 9.721 12.517 1.00 86.25 367 CYS A C 1
ATOM 3068 O O . CYS A 1 367 ? -7.978 10.075 11.731 1.00 86.25 367 CYS A O 1
ATOM 3070 N N . LYS A 1 368 ? -6.509 8.520 12.453 1.00 83.69 368 LYS A N 1
ATOM 3071 C CA . LYS A 1 368 ? -6.822 7.523 11.419 1.00 83.69 368 LYS A CA 1
ATOM 3072 C C . LYS A 1 368 ? -8.323 7.179 11.339 1.00 83.69 368 LYS A C 1
ATOM 3074 O O . LYS A 1 368 ? -8.865 7.223 10.236 1.00 83.69 368 LYS A O 1
ATOM 3079 N N . PRO A 1 369 ? -9.051 6.965 12.456 1.00 79.50 369 PRO A N 1
ATOM 3080 C CA . PRO A 1 369 ? -10.500 6.718 12.411 1.00 79.50 369 PRO A CA 1
ATOM 3081 C C . PRO A 1 369 ? -11.325 7.843 11.765 1.00 79.50 369 PRO A C 1
ATOM 3083 O O . PRO A 1 369 ? -12.418 7.610 11.251 1.00 79.50 369 PRO A O 1
ATOM 3086 N N . CYS A 1 370 ? -10.805 9.076 11.746 1.00 79.69 370 CYS A N 1
ATOM 3087 C CA . CYS A 1 370 ? -11.492 10.223 11.156 1.00 79.69 370 CYS A CA 1
ATOM 3088 C C . CYS A 1 370 ? -11.297 10.360 9.640 1.00 79.69 370 CYS A C 1
ATOM 3090 O O . CYS A 1 370 ? -11.947 11.221 9.051 1.00 79.69 370 CYS A O 1
ATOM 3092 N N . ILE A 1 371 ? -10.456 9.543 8.992 1.00 77.00 371 ILE A N 1
ATOM 3093 C CA . ILE A 1 371 ? -10.270 9.590 7.527 1.00 77.00 371 ILE A CA 1
ATOM 3094 C C . ILE A 1 371 ? -11.612 9.371 6.815 1.00 77.00 371 ILE A C 1
ATOM 3096 O O . ILE A 1 371 ? -11.978 10.132 5.922 1.00 77.00 371 ILE A O 1
ATOM 3100 N N . ASN A 1 372 ? -12.398 8.401 7.293 1.00 66.38 372 ASN A N 1
ATOM 3101 C CA . ASN A 1 372 ? -13.689 8.019 6.714 1.00 66.38 372 ASN A CA 1
ATOM 3102 C C . ASN A 1 372 ? -14.761 9.129 6.772 1.00 66.38 372 ASN A C 1
ATOM 3104 O O . ASN A 1 372 ? -15.790 9.017 6.112 1.00 66.38 372 ASN A O 1
ATOM 3108 N N . ILE A 1 373 ? -14.552 10.209 7.543 1.00 63.03 373 ILE A N 1
ATOM 3109 C CA . ILE A 1 373 ? -15.462 11.372 7.554 1.00 63.03 373 ILE A CA 1
ATOM 3110 C C . ILE A 1 373 ? -15.489 12.051 6.181 1.00 63.03 373 ILE A C 1
ATOM 3112 O O . ILE A 1 373 ? -16.527 12.565 5.764 1.00 63.03 373 ILE A O 1
ATOM 3116 N N . PHE A 1 374 ? -14.346 12.067 5.497 1.00 56.00 374 PHE A N 1
ATOM 3117 C CA . PHE A 1 374 ? -14.128 12.869 4.296 1.00 56.00 374 PHE A CA 1
ATOM 3118 C C . PHE A 1 374 ? -14.471 12.123 2.999 1.00 56.00 374 PHE A C 1
ATOM 3120 O O . PHE A 1 374 ? -14.493 12.737 1.937 1.00 56.00 374 PHE A O 1
ATOM 3127 N N . THR A 1 375 ? -14.801 10.831 3.084 1.00 58.28 375 THR A N 1
ATOM 3128 C CA . THR A 1 375 ? -15.098 9.950 1.943 1.00 58.28 375 THR A CA 1
ATOM 3129 C C . THR A 1 375 ? -16.577 9.545 1.873 1.00 58.28 375 THR A C 1
ATOM 3131 O O . THR A 1 375 ? -16.900 8.398 1.566 1.00 58.28 375 THR A O 1
ATOM 3134 N N . LYS A 1 376 ? -17.502 10.473 2.177 1.00 55.06 376 LYS A N 1
ATOM 3135 C CA . LYS A 1 376 ? -18.959 10.254 2.064 1.00 55.06 376 LYS A CA 1
ATOM 3136 C C . LYS A 1 376 ? -19.365 10.033 0.602 1.00 55.06 376 LYS A C 1
ATOM 3138 O O . LYS A 1 376 ? -19.733 10.974 -0.093 1.00 55.06 376 LYS A O 1
ATOM 3143 N N . TRP A 1 377 ? -19.331 8.785 0.158 1.00 61.19 377 TRP A N 1
ATOM 3144 C CA . TRP A 1 377 ? -19.732 8.393 -1.187 1.00 61.19 377 TRP A CA 1
ATOM 3145 C C . TRP A 1 377 ? -20.907 7.419 -1.127 1.00 61.19 377 TRP A C 1
ATOM 3147 O O . TRP A 1 377 ? -20.878 6.438 -0.385 1.00 61.19 377 TRP A O 1
ATOM 3157 N N . THR A 1 378 ? -21.931 7.659 -1.942 1.00 57.66 378 THR A N 1
ATOM 3158 C CA . THR A 1 378 ? -23.029 6.716 -2.192 1.00 57.66 378 THR A CA 1
ATOM 3159 C C . THR A 1 378 ? -22.555 5.667 -3.201 1.00 57.66 378 THR A C 1
ATOM 3161 O O . THR A 1 378 ? -22.939 5.671 -4.369 1.00 57.66 378 THR A O 1
ATOM 3164 N N . ILE A 1 379 ? -21.644 4.791 -2.777 1.00 64.94 379 ILE A N 1
ATOM 3165 C CA . ILE A 1 379 ? -21.152 3.692 -3.615 1.00 64.94 379 ILE A CA 1
ATOM 3166 C C . ILE A 1 379 ? -22.157 2.548 -3.503 1.00 64.94 379 ILE A C 1
ATOM 3168 O O . ILE A 1 379 ? -22.310 1.959 -2.438 1.00 64.94 379 ILE A O 1
ATOM 3172 N N . LYS A 1 380 ? -22.846 2.227 -4.602 1.00 62.12 380 LYS A N 1
ATOM 3173 C CA . LYS A 1 380 ? -23.796 1.099 -4.644 1.00 62.12 380 LYS A CA 1
ATOM 3174 C C . LYS A 1 380 ? -23.103 -0.272 -4.661 1.00 62.12 380 LYS A C 1
ATOM 3176 O O . LYS A 1 380 ? -23.743 -1.279 -4.397 1.00 62.12 380 LYS A O 1
ATOM 3181 N N . ASN A 1 381 ? -21.814 -0.320 -5.004 1.00 72.88 381 ASN A N 1
ATOM 3182 C CA . ASN A 1 381 ? -21.051 -1.555 -5.165 1.00 72.88 381 ASN A CA 1
ATOM 3183 C C . ASN A 1 381 ? -20.266 -1.906 -3.888 1.00 72.88 381 ASN A C 1
ATOM 3185 O O . ASN A 1 381 ? -19.245 -1.286 -3.585 1.00 72.88 381 ASN A O 1
ATOM 3189 N N . GLU A 1 382 ? -20.714 -2.939 -3.174 1.00 74.94 382 GLU A N 1
ATOM 3190 C CA . GLU A 1 382 ? -20.104 -3.396 -1.917 1.00 74.94 382 GLU A CA 1
ATOM 3191 C C . GLU A 1 382 ? -18.638 -3.837 -2.068 1.00 74.94 382 GLU A C 1
ATOM 3193 O O . GLU A 1 382 ? -17.832 -3.592 -1.170 1.00 74.94 382 GLU A O 1
ATOM 3198 N N . LYS A 1 383 ? -18.243 -4.410 -3.217 1.00 76.12 383 LYS A N 1
ATOM 3199 C CA . LYS A 1 383 ? -16.845 -4.815 -3.458 1.00 76.12 383 LYS A CA 1
ATOM 3200 C C . LYS A 1 383 ? -15.908 -3.607 -3.509 1.00 76.12 383 LYS A C 1
ATOM 3202 O O . LYS A 1 383 ? -14.801 -3.663 -2.981 1.00 76.12 383 LYS A O 1
ATOM 3207 N N . LEU A 1 384 ? -16.355 -2.498 -4.105 1.00 76.12 384 LEU A N 1
ATOM 3208 C CA . LEU A 1 384 ? -15.581 -1.252 -4.138 1.00 76.12 384 LEU A CA 1
ATOM 3209 C C . LEU A 1 384 ? -15.472 -0.619 -2.751 1.00 76.12 384 LEU A C 1
ATOM 3211 O O . LEU A 1 384 ? -14.413 -0.103 -2.398 1.00 76.12 384 LEU A O 1
ATOM 3215 N N . VAL A 1 385 ? -16.539 -0.698 -1.950 1.00 78.44 385 VAL A N 1
ATOM 3216 C CA . VAL A 1 385 ? -16.504 -0.260 -0.549 1.00 78.44 385 VAL A CA 1
ATOM 3217 C C . VAL A 1 385 ? -15.462 -1.064 0.231 1.00 78.44 385 VAL A C 1
ATOM 3219 O O . VAL A 1 385 ? -14.626 -0.463 0.906 1.00 78.44 385 VAL A O 1
ATOM 3222 N N . GLY A 1 386 ? -15.454 -2.393 0.082 1.00 78.31 386 GLY A N 1
ATOM 3223 C CA . GLY A 1 386 ? -14.450 -3.266 0.696 1.00 78.31 386 GLY A CA 1
ATOM 3224 C C . GLY A 1 386 ? -13.020 -2.911 0.277 1.00 78.31 386 GLY A C 1
ATOM 3225 O O . GLY A 1 386 ? -12.152 -2.747 1.132 1.00 78.31 386 GLY A O 1
ATOM 3226 N N . LEU A 1 387 ? -12.785 -2.682 -1.019 1.00 80.88 387 LEU A N 1
ATOM 3227 C CA . LEU A 1 387 ? -11.474 -2.279 -1.542 1.00 80.88 387 LEU A CA 1
ATOM 3228 C C . LEU A 1 387 ? -10.987 -0.943 -0.957 1.00 80.88 387 LEU A C 1
ATOM 3230 O O . LEU A 1 387 ? -9.817 -0.817 -0.595 1.00 80.88 387 LEU A O 1
ATOM 3234 N N . ILE A 1 388 ? -11.861 0.063 -0.860 1.00 80.88 388 ILE A N 1
ATOM 3235 C CA . ILE A 1 388 ? -11.512 1.369 -0.276 1.00 80.88 388 ILE A CA 1
ATOM 3236 C C . ILE A 1 388 ? -11.185 1.216 1.212 1.00 80.88 388 ILE A C 1
ATOM 3238 O O . ILE A 1 388 ? -10.196 1.775 1.687 1.00 80.88 388 ILE A O 1
ATOM 3242 N N . GLN A 1 389 ? -11.974 0.426 1.946 1.00 77.88 389 GLN A N 1
ATOM 3243 C CA . GLN A 1 389 ? -11.715 0.141 3.357 1.00 77.88 389 GLN A CA 1
ATOM 3244 C C . GLN A 1 389 ? -10.365 -0.557 3.554 1.00 77.88 389 GLN A C 1
ATOM 3246 O O . GLN A 1 389 ? -9.582 -0.130 4.401 1.00 77.88 389 GLN A O 1
ATOM 3251 N N . GLU A 1 390 ? -10.050 -1.564 2.739 1.00 82.12 390 GLU A N 1
ATOM 3252 C CA . GLU A 1 390 ? -8.754 -2.249 2.757 1.00 82.12 390 GLU A CA 1
ATOM 3253 C C . GLU A 1 390 ? -7.595 -1.272 2.497 1.00 82.12 390 GLU A C 1
ATOM 3255 O O . GLU A 1 390 ? -6.592 -1.269 3.215 1.00 82.12 390 GLU A O 1
ATOM 3260 N N . MET A 1 391 ? -7.755 -0.367 1.525 1.00 82.25 391 MET A N 1
ATOM 3261 C CA . MET A 1 391 ? -6.762 0.675 1.247 1.00 82.25 391 MET A CA 1
ATOM 3262 C C . MET A 1 391 ? -6.576 1.630 2.429 1.00 82.25 391 MET A C 1
ATOM 3264 O O . MET A 1 391 ? -5.442 1.983 2.756 1.00 82.25 391 MET A O 1
ATOM 3268 N N . HIS A 1 392 ? -7.657 2.003 3.116 1.00 82.00 392 HIS A N 1
ATOM 3269 C CA . HIS A 1 392 ? -7.599 2.836 4.318 1.00 82.00 392 HIS A CA 1
ATOM 3270 C C . HIS A 1 392 ? -6.953 2.129 5.517 1.00 82.00 392 HIS A C 1
ATOM 3272 O O . HIS A 1 392 ? -6.275 2.782 6.315 1.00 82.00 392 HIS A O 1
ATOM 3278 N N . LEU A 1 393 ? -7.101 0.806 5.651 1.00 79.81 393 LEU A N 1
ATOM 3279 C CA . LEU A 1 393 ? -6.423 0.040 6.705 1.00 79.81 393 LEU A CA 1
ATOM 3280 C C . LEU A 1 393 ? -4.898 0.139 6.584 1.00 79.81 393 LEU A C 1
ATOM 3282 O O . LEU A 1 393 ? -4.219 0.238 7.608 1.00 79.81 393 LEU A O 1
ATOM 3286 N N . GLY A 1 394 ? -4.375 0.209 5.357 1.00 78.94 394 GLY A N 1
ATOM 3287 C CA . GLY A 1 394 ? -2.950 0.403 5.081 1.00 78.94 394 GLY A CA 1
ATOM 3288 C C . GLY A 1 394 ? -2.408 1.804 5.399 1.00 78.94 394 GLY A C 1
ATOM 3289 O O . GLY A 1 394 ? -1.193 1.984 5.427 1.00 78.94 394 GLY A O 1
ATOM 3290 N N . ILE A 1 395 ? -3.268 2.794 5.661 1.00 82.38 395 ILE A N 1
ATOM 3291 C CA . ILE A 1 395 ? -2.842 4.159 5.993 1.00 82.38 395 ILE A CA 1
ATOM 3292 C C . ILE A 1 395 ? -2.346 4.189 7.442 1.00 82.38 395 ILE A C 1
ATOM 3294 O O . ILE A 1 395 ? -3.106 3.936 8.379 1.00 82.38 395 ILE A O 1
ATOM 3298 N N . ASN A 1 396 ? -1.072 4.514 7.648 1.00 81.81 396 ASN A N 1
ATOM 3299 C CA . ASN A 1 396 ? -0.452 4.589 8.976 1.00 81.81 396 ASN A CA 1
ATOM 3300 C C . ASN A 1 396 ? 0.106 5.982 9.303 1.00 81.81 396 ASN A C 1
ATOM 3302 O O . ASN A 1 396 ? 0.575 6.210 10.416 1.00 81.81 396 ASN A O 1
ATOM 3306 N N . SER A 1 397 ? 0.027 6.914 8.354 1.00 84.94 397 SER A N 1
ATOM 3307 C CA . SER A 1 397 ? 0.582 8.252 8.474 1.00 84.94 397 SER A CA 1
ATOM 3308 C C . SER A 1 397 ? -0.300 9.299 7.797 1.00 84.94 397 SER A C 1
ATOM 3310 O O . SER A 1 397 ? -0.855 9.067 6.722 1.00 84.94 397 SER A O 1
ATOM 3312 N N . CYS A 1 398 ? -0.353 10.501 8.372 1.00 83.06 398 CYS A N 1
ATOM 3313 C CA . CYS A 1 398 ? -1.034 11.666 7.805 1.00 83.06 398 CYS A CA 1
ATOM 3314 C C . CYS A 1 398 ? -0.467 12.118 6.452 1.00 83.06 398 CYS A C 1
ATOM 3316 O O . CYS A 1 398 ? -1.112 12.875 5.730 1.00 83.06 398 CYS A O 1
ATOM 3318 N N . PHE A 1 399 ? 0.744 11.668 6.119 1.00 81.12 399 PHE A N 1
ATOM 3319 C CA . PHE A 1 399 ? 1.418 11.951 4.855 1.00 81.12 399 PHE A CA 1
ATOM 3320 C C . PHE A 1 399 ? 1.078 10.956 3.744 1.00 81.12 399 PHE A C 1
ATOM 3322 O O . PHE A 1 399 ? 1.470 11.176 2.599 1.00 81.12 399 PHE A O 1
ATOM 3329 N N . ASN A 1 400 ? 0.399 9.850 4.062 1.00 83.19 400 ASN A N 1
ATOM 3330 C CA . ASN A 1 400 ? -0.029 8.911 3.036 1.00 83.19 400 ASN A CA 1
ATOM 3331 C C . ASN A 1 400 ? -1.191 9.491 2.224 1.00 83.19 400 ASN A C 1
ATOM 3333 O O . ASN A 1 400 ? -1.987 10.298 2.707 1.00 83.19 400 ASN A O 1
ATOM 3337 N N . ILE A 1 401 ? -1.293 9.027 0.984 1.00 83.56 401 ILE A N 1
ATOM 3338 C CA . ILE A 1 401 ? -2.410 9.337 0.097 1.00 83.56 401 ILE A CA 1
ATOM 3339 C C . ILE A 1 401 ? -3.676 8.668 0.632 1.00 83.56 401 ILE A C 1
ATOM 3341 O O . ILE A 1 401 ? -3.650 7.504 1.037 1.00 83.56 401 ILE A O 1
ATOM 3345 N N . VAL A 1 402 ? -4.781 9.409 0.614 1.00 85.50 402 VAL A N 1
ATOM 3346 C CA . VAL A 1 402 ? -6.113 8.867 0.884 1.00 85.50 402 VAL A CA 1
ATOM 3347 C C . VAL A 1 402 ? -6.674 8.343 -0.431 1.00 85.50 402 VAL A C 1
ATOM 3349 O O . VAL A 1 402 ? -6.760 9.088 -1.402 1.00 85.50 402 VAL A O 1
ATOM 3352 N N . PHE A 1 403 ? -7.008 7.055 -0.465 1.00 86.62 403 PHE A N 1
ATOM 3353 C CA . PHE A 1 403 ? -7.558 6.403 -1.646 1.00 86.62 403 PHE A CA 1
ATOM 3354 C C . PHE A 1 403 ? -9.070 6.643 -1.716 1.00 86.62 403 PHE A C 1
ATOM 3356 O O . PHE A 1 403 ? -9.807 6.213 -0.833 1.00 86.62 403 PHE A O 1
ATOM 3363 N N . GLU A 1 404 ? -9.545 7.330 -2.752 1.00 86.88 404 GLU A N 1
ATOM 3364 C CA . GLU A 1 404 ? -10.931 7.803 -2.839 1.00 86.88 404 GLU A CA 1
ATOM 3365 C C . GLU A 1 404 ? -11.725 7.105 -3.958 1.00 86.88 404 GLU A C 1
ATOM 3367 O O . GLU A 1 404 ? -11.188 6.692 -4.985 1.00 86.88 404 GLU A O 1
ATOM 3372 N N . TRP A 1 405 ? -13.046 7.018 -3.788 1.00 88.06 405 TRP A N 1
ATOM 3373 C CA . TRP A 1 405 ? -13.940 6.956 -4.942 1.00 88.06 405 TRP A CA 1
ATOM 3374 C C . TRP A 1 405 ? -14.087 8.367 -5.500 1.00 88.06 405 TRP A C 1
ATOM 3376 O O . TRP A 1 405 ? -14.392 9.288 -4.749 1.00 88.06 405 TRP A O 1
ATOM 3386 N N . ILE A 1 406 ? -13.874 8.549 -6.797 1.00 88.62 406 ILE A N 1
ATOM 3387 C CA . ILE A 1 406 ? -13.888 9.868 -7.427 1.00 88.62 406 ILE A CA 1
ATOM 3388 C C . ILE A 1 406 ? -15.026 9.880 -8.449 1.00 88.62 406 ILE A C 1
ATOM 3390 O O . ILE A 1 406 ? -14.943 9.160 -9.443 1.00 88.62 406 ILE A O 1
ATOM 3394 N N . PRO A 1 407 ? -16.107 10.653 -8.246 1.00 89.94 407 PRO A N 1
ATOM 3395 C CA . PRO A 1 407 ? -17.177 10.757 -9.234 1.00 89.94 407 PRO A CA 1
ATOM 3396 C C . PRO A 1 407 ? -16.640 11.218 -10.591 1.00 89.94 407 PRO A C 1
ATOM 3398 O O . PRO A 1 407 ? -15.871 12.169 -10.649 1.00 89.94 407 PRO A O 1
ATOM 3401 N N . TYR A 1 408 ? -17.063 10.586 -11.687 1.00 90.31 408 TYR A N 1
ATOM 3402 C CA . TYR A 1 408 ? -16.524 10.889 -13.021 1.00 90.31 408 TYR A CA 1
ATOM 3403 C C . TYR A 1 408 ? -16.701 12.355 -13.436 1.00 90.31 408 TYR A C 1
ATOM 3405 O O . TYR A 1 408 ? -15.832 12.950 -14.067 1.00 90.31 408 TYR A O 1
ATOM 3413 N N . ASN A 1 409 ? -17.790 12.987 -12.989 1.00 91.19 409 ASN A N 1
ATOM 3414 C CA . ASN A 1 409 ? -18.049 14.405 -13.228 1.00 91.19 409 ASN A CA 1
ATOM 3415 C C . ASN A 1 409 ? -17.026 15.348 -12.566 1.00 91.19 409 ASN A C 1
ATOM 3417 O O . ASN A 1 409 ? -17.128 16.556 -12.759 1.00 91.19 409 ASN A O 1
ATOM 3421 N N . GLN A 1 410 ? -16.063 14.842 -11.789 1.00 92.62 410 GLN A N 1
ATOM 3422 C CA . GLN A 1 410 ? -14.953 15.600 -11.212 1.00 92.62 410 GLN A CA 1
ATOM 3423 C C . GLN A 1 410 ? -13.806 15.853 -12.196 1.00 92.62 410 GLN A C 1
ATOM 3425 O O . GLN A 1 410 ? -12.943 16.686 -11.907 1.00 92.62 410 GLN A O 1
ATOM 3430 N N . PHE A 1 411 ? -13.798 15.183 -13.349 1.00 93.62 411 PHE A N 1
ATOM 3431 C CA . PHE A 1 411 ? -12.753 15.322 -14.356 1.00 93.62 411 PHE A CA 1
ATOM 3432 C C . PHE A 1 411 ? -13.151 16.310 -15.454 1.00 93.62 411 PHE A C 1
ATOM 3434 O O . PHE A 1 411 ? -14.205 16.192 -16.072 1.00 93.62 411 PHE A O 1
ATOM 3441 N N . ASN A 1 412 ? -12.277 17.281 -15.707 1.00 91.81 412 ASN A N 1
ATOM 3442 C CA . ASN A 1 412 ? -12.375 18.231 -16.811 1.00 91.81 412 ASN A CA 1
ATOM 3443 C C . ASN A 1 412 ? -11.216 18.016 -17.799 1.00 91.81 412 ASN A C 1
ATOM 3445 O O . ASN A 1 412 ? -10.165 17.498 -17.420 1.00 91.81 412 ASN A O 1
ATOM 3449 N N . TYR A 1 413 ? -11.371 18.498 -19.038 1.00 91.00 413 TYR A N 1
ATOM 3450 C CA . TYR A 1 413 ? -10.320 18.481 -20.071 1.00 91.00 413 TYR A CA 1
ATOM 3451 C C . TYR A 1 413 ? -9.715 17.088 -20.305 1.00 91.00 413 TYR A C 1
ATOM 3453 O O . TYR A 1 413 ? -8.496 16.931 -20.385 1.00 91.00 413 TYR A O 1
ATOM 3461 N N . ILE A 1 414 ? -10.580 16.077 -20.379 1.00 90.81 414 ILE A N 1
ATOM 3462 C CA . ILE A 1 414 ? -10.183 14.690 -20.610 1.00 90.81 414 ILE A CA 1
ATOM 3463 C C . ILE A 1 414 ? -9.592 14.583 -22.020 1.00 90.81 414 ILE A C 1
ATOM 3465 O O . ILE A 1 414 ? -10.243 14.926 -23.005 1.00 90.81 414 ILE A O 1
ATOM 3469 N N . LYS A 1 415 ? -8.341 14.131 -22.111 1.00 89.81 415 LYS A N 1
ATOM 3470 C CA . LYS A 1 415 ? -7.605 13.964 -23.368 1.00 89.81 415 LYS A CA 1
ATOM 3471 C C . LYS A 1 415 ? -6.902 12.616 -23.380 1.00 89.81 415 LYS A C 1
ATOM 3473 O O . LYS A 1 415 ? -6.138 12.335 -22.460 1.00 89.81 415 LYS A O 1
ATOM 3478 N N . GLU A 1 416 ? -7.102 11.829 -24.430 1.00 87.31 416 GLU A N 1
ATOM 3479 C CA . GLU A 1 416 ? -6.333 10.604 -24.664 1.00 87.31 416 GLU A CA 1
ATOM 3480 C C . GLU A 1 416 ? -4.851 10.943 -24.888 1.00 87.31 416 GLU A C 1
ATOM 3482 O O . GLU A 1 416 ? -4.512 11.839 -25.667 1.00 87.31 416 GLU A O 1
ATOM 3487 N N . ILE A 1 417 ? -3.964 10.266 -24.161 1.00 81.94 417 ILE A N 1
ATOM 3488 C CA . ILE A 1 417 ? -2.509 10.478 -24.228 1.00 81.94 417 ILE A CA 1
ATOM 3489 C C . ILE A 1 417 ? -1.735 9.213 -24.596 1.00 81.94 417 ILE A C 1
ATOM 3491 O O . ILE A 1 417 ? -0.522 9.279 -24.782 1.00 81.94 417 ILE A O 1
ATOM 3495 N N . GLY A 1 418 ? -2.413 8.075 -24.688 1.00 73.06 418 GLY A N 1
ATOM 3496 C CA . GLY A 1 418 ? -1.821 6.822 -25.121 1.00 73.06 418 GLY A CA 1
ATOM 3497 C C . GLY A 1 418 ?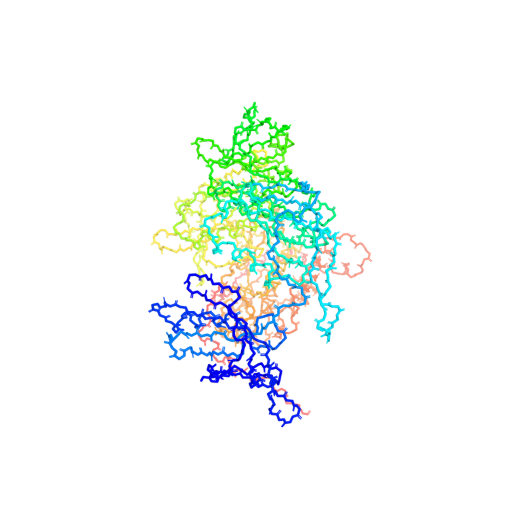 -2.837 5.695 -25.069 1.00 73.06 418 GLY A C 1
ATOM 3498 O O . GLY A 1 418 ? -3.785 5.736 -24.288 1.00 73.06 418 GLY A O 1
ATOM 3499 N N . LYS A 1 419 ? -2.611 4.675 -25.884 1.00 68.31 419 LYS A N 1
ATOM 3500 C CA . LYS A 1 419 ? -3.413 3.459 -25.920 1.00 68.31 419 LYS A CA 1
ATOM 3501 C C . LYS A 1 419 ? -2.456 2.276 -25.940 1.00 68.31 419 LYS A C 1
ATOM 3503 O O . LYS A 1 419 ? -1.612 2.202 -26.827 1.00 68.31 419 LYS A O 1
ATOM 3508 N N . GLY A 1 420 ? -2.545 1.425 -24.924 1.00 61.44 420 GLY A N 1
ATOM 3509 C CA . GLY A 1 420 ? -1.775 0.185 -24.824 1.00 61.44 420 GLY A CA 1
ATOM 3510 C C . GLY A 1 420 ? -2.619 -1.030 -25.208 1.00 61.44 420 GLY A C 1
ATOM 3511 O O . GLY A 1 420 ? -3.782 -0.890 -25.595 1.00 61.44 420 GLY A O 1
ATOM 3512 N N . GLY A 1 421 ? -2.048 -2.227 -25.055 1.00 53.88 421 GLY A N 1
ATOM 3513 C CA . GLY A 1 421 ? -2.744 -3.491 -25.327 1.00 53.88 421 GLY A CA 1
ATOM 3514 C C . GLY A 1 421 ? -3.924 -3.782 -24.390 1.00 53.88 421 GLY A C 1
ATOM 3515 O O . GLY A 1 421 ? -4.861 -4.464 -24.794 1.00 53.88 421 GLY A O 1
ATOM 3516 N N . PHE A 1 422 ? -3.916 -3.227 -23.171 1.00 59.97 422 PHE A N 1
ATOM 3517 C CA . PHE A 1 422 ? -4.883 -3.564 -22.109 1.00 59.97 422 PHE A CA 1
ATOM 3518 C C . PHE A 1 422 ? -5.760 -2.393 -21.661 1.00 59.97 422 PHE A C 1
ATOM 3520 O O . PHE A 1 422 ? -6.845 -2.603 -21.122 1.00 59.97 422 PHE A O 1
ATOM 3527 N N . ALA A 1 423 ? -5.315 -1.154 -21.882 1.00 67.38 423 ALA A N 1
ATOM 3528 C CA . ALA A 1 423 ? -6.025 0.034 -21.431 1.00 67.38 423 ALA A CA 1
ATOM 3529 C C . ALA A 1 423 ? -5.760 1.240 -22.338 1.00 67.38 423 ALA A C 1
ATOM 3531 O O . ALA A 1 423 ? -4.708 1.368 -22.971 1.00 67.38 423 ALA A O 1
ATOM 3532 N N . THR A 1 424 ? -6.719 2.164 -22.350 1.00 74.38 424 THR A N 1
ATOM 3533 C CA . THR A 1 424 ? -6.527 3.506 -22.909 1.00 74.38 424 THR A CA 1
ATOM 3534 C C . THR A 1 424 ? -6.234 4.472 -21.771 1.00 74.38 424 THR A C 1
ATOM 3536 O O . THR A 1 424 ? -6.827 4.389 -20.698 1.00 74.38 424 THR A O 1
ATOM 3539 N N . VAL A 1 425 ? -5.286 5.371 -21.998 1.00 81.62 425 VAL A N 1
ATOM 3540 C CA . VAL A 1 425 ? -4.750 6.276 -20.994 1.00 81.62 425 VAL A CA 1
ATOM 3541 C C . VAL A 1 425 ? -5.182 7.695 -21.309 1.00 81.62 425 VAL A C 1
ATOM 3543 O O . VAL A 1 425 ? -4.847 8.248 -22.361 1.00 81.62 425 VAL A O 1
ATOM 3546 N N . TYR A 1 426 ? -5.847 8.323 -20.345 1.00 85.69 426 TYR A N 1
ATOM 3547 C CA . TYR A 1 426 ? -6.301 9.704 -20.448 1.00 85.69 426 TYR A CA 1
ATOM 3548 C C . TYR A 1 426 ? -5.548 10.602 -19.466 1.00 85.69 426 TYR A C 1
ATOM 3550 O O . TYR A 1 426 ? -5.120 10.180 -18.392 1.00 85.69 426 TYR A O 1
ATOM 3558 N N . SER A 1 427 ? -5.382 11.868 -19.831 1.00 89.56 427 SER A N 1
ATOM 3559 C CA . SER A 1 427 ? -5.046 12.944 -18.902 1.00 89.56 427 SER A CA 1
ATOM 3560 C C . SER A 1 427 ? -6.285 13.782 -18.632 1.00 89.56 427 SER A C 1
ATOM 3562 O O . SER A 1 427 ? -7.054 14.035 -19.556 1.00 89.56 427 SER A O 1
ATOM 3564 N N . ALA A 1 428 ? -6.459 14.232 -17.394 1.00 92.56 428 ALA A N 1
ATOM 3565 C CA . ALA A 1 428 ? -7.578 15.083 -17.005 1.00 92.56 428 ALA A CA 1
ATOM 3566 C C . ALA A 1 428 ? -7.180 16.041 -15.875 1.00 92.56 428 ALA A C 1
ATOM 3568 O O . ALA A 1 428 ? -6.156 15.860 -15.211 1.00 92.56 428 ALA A O 1
ATOM 3569 N N . ILE A 1 429 ? -8.001 17.063 -15.640 1.00 91.75 429 ILE A N 1
ATOM 3570 C CA . ILE A 1 429 ? -7.928 17.925 -14.457 1.00 91.75 429 ILE A CA 1
ATOM 3571 C C . ILE A 1 429 ? -9.002 17.473 -13.471 1.00 91.75 429 ILE A C 1
ATOM 3573 O O . ILE A 1 429 ? -10.191 17.537 -13.774 1.00 91.75 429 ILE A O 1
ATOM 3577 N N . TRP A 1 430 ? -8.585 17.046 -12.281 1.00 93.06 430 TRP A N 1
ATOM 3578 C CA . TRP A 1 430 ? -9.481 16.754 -11.169 1.00 93.06 430 TRP A CA 1
ATOM 3579 C C . TRP A 1 430 ? -9.832 18.058 -10.440 1.00 93.06 430 TRP A C 1
ATOM 3581 O O . TRP A 1 430 ? -8.972 18.656 -9.790 1.00 93.06 430 TRP A O 1
ATOM 3591 N N . LYS A 1 431 ? -11.096 18.494 -10.559 1.00 89.94 431 LYS A N 1
ATOM 3592 C CA . LYS A 1 431 ? -11.626 19.747 -9.987 1.00 89.94 431 LYS A CA 1
ATOM 3593 C C . LYS A 1 431 ? -11.371 19.857 -8.490 1.00 89.94 431 LYS A C 1
ATOM 3595 O O . LYS A 1 431 ? -10.658 20.756 -8.050 1.00 89.94 431 LYS A O 1
ATOM 3600 N N . ASP A 1 432 ? -11.905 18.910 -7.729 1.00 88.88 432 ASP A N 1
ATOM 3601 C CA . ASP A 1 432 ? -11.744 18.888 -6.280 1.00 88.88 432 ASP A CA 1
ATOM 3602 C C . ASP A 1 432 ? -10.313 18.518 -5.881 1.00 88.88 432 ASP A C 1
ATOM 3604 O O . ASP A 1 432 ? -9.768 19.103 -4.950 1.00 88.88 432 ASP A O 1
ATOM 3608 N N . GLY A 1 433 ? -9.674 17.608 -6.618 1.00 88.44 433 GLY A N 1
ATOM 3609 C CA . GLY A 1 433 ? -8.322 17.144 -6.333 1.00 88.44 433 GLY A CA 1
ATOM 3610 C C . GLY A 1 433 ? -8.216 16.255 -5.085 1.00 88.44 433 GLY A C 1
ATOM 3611 O O . GLY A 1 433 ? -9.193 16.085 -4.342 1.00 88.44 433 GLY A O 1
ATOM 3612 N N . PRO A 1 434 ? -7.027 15.677 -4.833 1.00 88.62 434 PRO A N 1
ATOM 3613 C CA . PRO A 1 434 ? -6.834 14.720 -3.749 1.00 88.62 434 PRO A CA 1
ATOM 3614 C C . PRO A 1 434 ? -6.902 15.379 -2.375 1.00 88.62 434 PRO A C 1
ATOM 3616 O O . PRO A 1 434 ? -6.502 16.537 -2.196 1.00 88.62 434 PRO A O 1
ATOM 3619 N N . LEU A 1 435 ? -7.337 14.599 -1.385 1.00 86.94 435 LEU A N 1
ATOM 3620 C CA . LEU A 1 435 ? -7.205 14.963 0.021 1.00 86.94 435 LEU A CA 1
ATOM 3621 C C . LEU A 1 435 ? -5.731 14.973 0.455 1.00 86.94 435 LEU A C 1
ATOM 3623 O O . LEU A 1 435 ? -4.987 14.011 0.257 1.00 86.94 435 LEU A O 1
ATOM 3627 N N . LYS A 1 436 ? -5.324 16.056 1.118 1.00 85.19 436 LYS A N 1
ATOM 3628 C CA . LYS A 1 436 ? -4.017 16.222 1.758 1.00 85.19 436 LYS A CA 1
ATOM 3629 C C . LYS A 1 436 ? -4.211 16.679 3.197 1.00 85.19 436 LYS A C 1
ATOM 3631 O O . LYS A 1 436 ? -4.992 17.590 3.463 1.00 85.19 436 LYS A O 1
ATOM 3636 N N . TYR A 1 437 ? -3.492 16.066 4.131 1.00 85.75 437 TYR A N 1
ATOM 3637 C CA . TYR A 1 437 ? -3.518 16.527 5.512 1.00 85.75 437 TYR A CA 1
ATOM 3638 C C . TYR A 1 437 ? -2.704 17.818 5.661 1.00 85.75 437 TYR A C 1
ATOM 3640 O O . TYR A 1 437 ? -1.520 17.863 5.323 1.00 85.75 437 TYR A O 1
ATOM 3648 N N . ASP A 1 438 ? -3.354 18.866 6.154 1.00 85.44 438 ASP A N 1
ATOM 3649 C CA . ASP A 1 438 ? -2.737 20.143 6.495 1.00 85.44 438 ASP A CA 1
ATOM 3650 C C . ASP A 1 438 ? -2.346 20.106 7.980 1.00 85.44 438 ASP A C 1
ATOM 3652 O O . ASP A 1 438 ? -3.208 19.985 8.855 1.00 85.44 438 ASP A O 1
ATOM 3656 N N . ILE A 1 439 ? -1.039 20.150 8.264 1.00 85.12 439 ILE A N 1
ATOM 3657 C CA . ILE A 1 439 ? -0.503 20.050 9.632 1.00 85.12 439 ILE A CA 1
ATOM 3658 C C . ILE A 1 439 ? -0.876 21.275 10.464 1.00 85.12 439 ILE A C 1
ATOM 3660 O O . ILE A 1 439 ? -1.147 21.136 11.658 1.00 85.12 439 ILE A O 1
ATOM 3664 N N . ASP A 1 440 ? -0.914 22.454 9.847 1.00 84.94 440 ASP A N 1
ATOM 3665 C CA . ASP A 1 440 ? -1.171 23.709 10.547 1.00 84.94 440 ASP A CA 1
ATOM 3666 C C . ASP A 1 440 ? -2.651 23.795 10.924 1.00 84.94 440 ASP A C 1
ATOM 3668 O O . ASP A 1 440 ? -3.001 24.063 12.079 1.00 84.94 440 ASP A O 1
ATOM 3672 N N . LYS A 1 441 ? -3.533 23.450 9.975 1.00 84.56 441 LYS A N 1
ATOM 3673 C CA . LYS A 1 441 ? -4.988 23.405 10.190 1.00 84.56 441 LYS A CA 1
ATOM 3674 C C . LYS A 1 441 ? -5.461 22.147 10.920 1.00 84.56 441 LYS A C 1
ATOM 3676 O O . LYS A 1 441 ? -6.585 22.132 11.418 1.00 84.56 441 LYS A O 1
ATOM 3681 N N . LYS A 1 442 ? -4.628 21.104 11.003 1.00 83.38 442 LYS A N 1
ATOM 3682 C CA . LYS A 1 442 ? -4.931 19.797 11.627 1.00 83.38 442 LYS A CA 1
ATOM 3683 C C . LYS A 1 442 ? -6.178 19.137 11.037 1.00 83.38 442 LYS A C 1
ATOM 3685 O O . LYS A 1 442 ? -7.015 18.584 11.752 1.00 83.38 442 LYS A O 1
ATOM 3690 N N . MET A 1 443 ? -6.331 19.240 9.722 1.00 82.25 443 MET A N 1
ATOM 3691 C CA . MET A 1 443 ? -7.475 18.695 8.996 1.00 82.25 443 MET A CA 1
ATOM 3692 C C . MET A 1 443 ? -7.103 18.364 7.556 1.00 82.25 443 MET A C 1
ATOM 3694 O O . MET A 1 443 ? -6.117 18.866 7.018 1.00 82.25 443 MET A O 1
ATOM 3698 N N . TYR A 1 444 ? -7.912 17.521 6.922 1.00 83.06 444 TYR A N 1
ATOM 3699 C CA . TYR A 1 444 ? -7.781 17.276 5.496 1.00 83.06 444 TYR A CA 1
ATOM 3700 C C . TYR A 1 444 ? -8.293 18.475 4.699 1.00 83.06 444 TYR A C 1
ATOM 3702 O O . TYR A 1 444 ? -9.390 18.978 4.936 1.00 83.06 444 TYR A O 1
ATOM 3710 N N . THR A 1 445 ? -7.482 18.912 3.745 1.00 85.06 445 THR A N 1
ATOM 3711 C CA . THR A 1 445 ? -7.824 19.919 2.744 1.00 85.06 445 THR A CA 1
ATOM 3712 C C . THR A 1 445 ? -7.710 19.300 1.356 1.00 85.06 445 THR A C 1
ATOM 3714 O O . THR A 1 445 ? -7.088 18.251 1.179 1.00 85.06 445 THR A O 1
ATOM 3717 N N . ARG A 1 446 ? -8.348 19.919 0.365 1.00 86.25 446 ARG A N 1
ATOM 3718 C CA . ARG A 1 446 ? -8.299 19.464 -1.023 1.00 86.25 446 ARG A CA 1
ATOM 3719 C C . ARG A 1 446 ? -7.306 20.292 -1.830 1.00 86.25 446 ARG A C 1
ATOM 3721 O O . ARG A 1 446 ? -7.248 21.510 -1.678 1.00 86.25 446 ARG A O 1
ATOM 3728 N N . VAL A 1 447 ? -6.530 19.628 -2.683 1.00 82.94 447 VAL A N 1
ATOM 3729 C CA . VAL A 1 447 ? -5.612 20.288 -3.624 1.00 82.94 447 VAL A CA 1
ATOM 3730 C C . VAL A 1 447 ? -6.297 20.400 -4.985 1.00 82.94 447 VAL A C 1
ATOM 3732 O O . VAL A 1 447 ? -6.077 19.563 -5.857 1.00 82.94 447 VAL A O 1
ATOM 3735 N N . SER A 1 448 ? -7.151 21.412 -5.140 1.00 83.12 448 SER A N 1
ATOM 3736 C CA . SER A 1 448 ? -8.005 21.592 -6.320 1.00 83.12 448 SER A CA 1
ATOM 3737 C C . SER A 1 448 ? -7.236 21.743 -7.633 1.00 83.12 448 SER A C 1
ATOM 3739 O O . SER A 1 448 ? -6.088 22.188 -7.660 1.00 83.12 448 SER A O 1
ATOM 3741 N N . ASN A 1 449 ? -7.911 21.416 -8.737 1.00 77.38 449 ASN A N 1
ATOM 3742 C CA . ASN A 1 449 ? -7.410 21.508 -10.112 1.00 77.38 449 ASN A CA 1
ATOM 3743 C C . ASN A 1 449 ? -6.113 20.721 -10.358 1.00 77.38 449 ASN A C 1
ATOM 3745 O O . ASN A 1 449 ? -5.253 21.133 -11.142 1.00 77.38 449 ASN A O 1
ATOM 3749 N N . LYS A 1 450 ? -5.961 19.564 -9.705 1.00 79.88 450 LYS A N 1
ATOM 3750 C CA . LYS A 1 450 ? -4.783 18.715 -9.893 1.00 79.88 450 LYS A CA 1
ATOM 3751 C C . LYS A 1 450 ? -4.877 17.946 -11.211 1.00 79.88 450 LYS A C 1
ATOM 3753 O O . LYS A 1 450 ? -5.879 17.289 -11.486 1.00 79.88 450 LYS A O 1
ATOM 3758 N N . LYS A 1 451 ? -3.809 17.979 -12.013 1.00 78.88 451 LYS A N 1
ATOM 3759 C CA . LYS A 1 451 ? -3.693 17.146 -13.216 1.00 78.88 451 LYS A CA 1
ATOM 3760 C C . LYS A 1 451 ? -3.450 15.684 -12.826 1.00 78.88 451 LYS A C 1
ATOM 3762 O O . LYS A 1 451 ? -2.560 15.397 -12.024 1.00 78.88 451 LYS A O 1
ATOM 3767 N N . VAL A 1 452 ? -4.236 14.777 -13.395 1.00 78.31 452 VAL A N 1
ATOM 3768 C CA . VAL A 1 452 ? -4.226 13.334 -13.108 1.00 78.31 452 VAL A CA 1
ATOM 3769 C C . VAL A 1 452 ? -4.168 12.515 -14.399 1.00 78.31 452 VAL A C 1
ATOM 3771 O O . VAL A 1 452 ? -4.434 13.031 -15.489 1.00 78.31 452 VAL A O 1
ATOM 3774 N N . LYS A 1 453 ? -3.777 11.246 -14.269 1.00 67.00 453 LYS A N 1
ATOM 3775 C CA . LYS A 1 453 ? -3.699 10.250 -15.345 1.00 67.00 453 LYS A CA 1
ATOM 3776 C C . LYS A 1 453 ? -4.659 9.097 -15.033 1.00 67.00 453 LYS A C 1
ATOM 3778 O O . LYS A 1 453 ? -4.688 8.637 -13.898 1.00 67.00 453 LYS A O 1
ATOM 3783 N N . GLU A 1 454 ? -5.432 8.643 -16.009 1.00 64.94 454 GLU A N 1
ATOM 3784 C CA . GLU A 1 454 ? -6.420 7.561 -15.871 1.00 64.94 454 GLU A CA 1
ATOM 3785 C C . GLU A 1 454 ? -5.939 6.264 -16.555 1.00 64.94 454 GLU A C 1
ATOM 3787 O O . GLU A 1 454 ? -5.274 6.332 -17.590 1.00 64.94 454 GLU A O 1
ATOM 3792 N N . TYR A 1 455 ? -6.228 5.101 -15.951 1.00 50.53 455 TYR A N 1
ATOM 3793 C CA . TYR A 1 455 ? -5.802 3.757 -16.394 1.00 50.53 455 TYR A CA 1
ATOM 3794 C C . TYR A 1 455 ? -6.854 2.669 -16.052 1.00 50.53 455 TYR A C 1
ATOM 3796 O O . TYR A 1 455 ? -7.725 2.915 -15.222 1.00 50.53 455 TYR A O 1
ATOM 3804 N N . SER A 1 456 ? -6.741 1.441 -16.581 1.00 40.22 456 SER A N 1
ATOM 3805 C CA . SER A 1 456 ? -7.550 0.268 -16.174 1.00 40.22 456 SER A CA 1
ATOM 3806 C C . SER A 1 456 ? -6.672 -0.932 -15.710 1.00 40.22 456 SER A C 1
ATOM 3808 O O . SER A 1 456 ? -6.126 -1.618 -16.555 1.00 40.22 456 SER A O 1
ATOM 3810 N N . ILE A 1 457 ? -6.578 -1.149 -14.370 1.00 40.22 457 ILE A N 1
ATOM 3811 C CA . ILE A 1 457 ? -6.060 -2.295 -13.521 1.00 40.22 457 ILE A CA 1
ATOM 3812 C C . ILE A 1 457 ? -4.583 -2.772 -13.758 1.00 40.22 457 ILE A C 1
ATOM 3814 O O . ILE A 1 457 ? -4.192 -2.907 -14.899 1.00 40.22 457 ILE A O 1
ATOM 3818 N N . SER A 1 458 ? -3.646 -3.047 -12.807 1.00 38.50 458 SER A N 1
ATOM 3819 C CA . SER A 1 458 ? -3.628 -3.557 -11.401 1.00 38.50 458 SER A CA 1
ATOM 3820 C C . SER A 1 458 ? -2.549 -2.901 -10.461 1.00 38.50 458 SER A C 1
ATOM 3822 O O . SER A 1 458 ? -2.044 -1.822 -10.755 1.00 38.50 458 SER A O 1
ATOM 3824 N N . LYS A 1 459 ? -2.255 -3.482 -9.272 1.00 41.72 459 LYS A N 1
ATOM 3825 C CA . LYS A 1 459 ? -1.827 -2.822 -8.003 1.00 41.72 459 LYS A CA 1
ATOM 3826 C C . LYS A 1 459 ? -0.399 -3.173 -7.481 1.00 41.72 459 LYS A C 1
ATOM 3828 O O . LYS A 1 459 ? -0.064 -4.344 -7.325 1.00 41.72 459 LYS A O 1
ATOM 3833 N N . LYS A 1 460 ? 0.285 -2.116 -6.991 1.00 35.75 460 LYS A N 1
ATOM 3834 C CA . LYS A 1 460 ? 1.262 -1.980 -5.862 1.00 35.75 460 LYS A CA 1
ATOM 3835 C C . LYS A 1 460 ? 2.731 -2.489 -5.986 1.00 35.75 460 LYS A C 1
ATOM 3837 O O . LYS A 1 460 ? 2.984 -3.652 -5.717 1.00 35.75 460 LYS A O 1
ATOM 3842 N N . SER A 1 461 ? 3.682 -1.553 -6.179 1.00 37.03 461 SER A N 1
ATOM 3843 C CA . SER A 1 461 ? 5.000 -1.392 -5.489 1.00 37.03 461 SER A CA 1
ATOM 3844 C C . SER A 1 461 ? 5.815 -0.264 -6.153 1.00 37.03 461 SER A C 1
ATOM 3846 O O . SER A 1 461 ? 6.009 -0.337 -7.355 1.00 37.03 461 SER A O 1
ATOM 3848 N N . ASP A 1 462 ? 6.269 0.773 -5.435 1.00 46.41 462 ASP A N 1
ATOM 3849 C CA . ASP A 1 462 ? 7.029 1.922 -6.001 1.00 46.41 462 ASP A CA 1
ATOM 3850 C C . ASP A 1 462 ? 6.444 2.500 -7.307 1.00 46.41 462 ASP A C 1
ATOM 3852 O O . ASP A 1 462 ? 7.149 2.964 -8.199 1.00 46.41 462 ASP A O 1
ATOM 3856 N N . ILE A 1 463 ? 5.110 2.447 -7.398 1.00 55.75 463 ILE A N 1
ATOM 3857 C CA . ILE A 1 463 ? 4.288 2.925 -8.509 1.00 55.75 463 ILE A CA 1
ATOM 3858 C C . ILE A 1 463 ? 3.852 4.357 -8.203 1.00 55.75 463 ILE A C 1
ATOM 3860 O O . ILE A 1 463 ? 3.633 4.731 -7.047 1.00 55.75 463 ILE A O 1
ATOM 3864 N N . LEU A 1 464 ? 3.689 5.124 -9.278 1.00 64.50 464 LEU A N 1
ATOM 3865 C CA . LEU A 1 464 ? 2.951 6.382 -9.353 1.00 64.50 464 LEU A CA 1
ATOM 3866 C C . LEU A 1 464 ? 1.804 6.444 -8.324 1.00 64.50 464 LEU A C 1
ATOM 3868 O O . LEU A 1 464 ? 1.005 5.511 -8.218 1.00 64.50 464 LEU A O 1
ATOM 3872 N N . SER A 1 465 ? 1.694 7.550 -7.587 1.00 73.50 465 SER A N 1
ATOM 3873 C CA . SER A 1 465 ? 0.653 7.744 -6.572 1.00 73.50 465 SER A CA 1
ATOM 3874 C C . SER A 1 465 ? -0.741 7.385 -7.105 1.00 73.50 465 SER A C 1
ATOM 3876 O O . SER A 1 465 ? -1.231 8.031 -8.032 1.00 73.50 465 SER A O 1
ATOM 3878 N N . VAL A 1 466 ? -1.393 6.383 -6.507 1.00 81.94 466 VAL A N 1
ATOM 3879 C CA . VAL A 1 466 ? -2.772 5.999 -6.842 1.00 81.94 466 VAL A CA 1
ATOM 3880 C C . VAL A 1 466 ? -3.731 6.766 -5.942 1.00 81.94 466 VAL A C 1
ATOM 3882 O O . VAL A 1 466 ? -3.778 6.522 -4.737 1.00 81.94 466 VAL A O 1
ATOM 3885 N N . TYR A 1 467 ? -4.492 7.694 -6.517 1.00 85.81 467 TYR A N 1
ATOM 3886 C CA . TYR A 1 467 ? -5.437 8.522 -5.768 1.00 85.81 467 TYR A CA 1
ATOM 3887 C C . TYR A 1 467 ? -6.776 7.844 -5.532 1.00 85.81 467 TYR A C 1
ATOM 3889 O O . TYR A 1 467 ? -7.442 8.151 -4.548 1.00 85.81 467 TYR A O 1
ATOM 3897 N N . GLY A 1 468 ? -7.194 6.941 -6.414 1.00 87.75 468 GLY A N 1
ATOM 3898 C CA . GLY A 1 468 ? -8.524 6.376 -6.290 1.00 87.75 468 GLY A CA 1
ATOM 3899 C C . GLY A 1 468 ? -9.016 5.635 -7.513 1.00 87.75 468 GLY A C 1
ATOM 3900 O O . GLY A 1 468 ? -8.259 5.357 -8.445 1.00 87.75 468 GLY A O 1
ATOM 3901 N N . ILE A 1 469 ? -10.313 5.344 -7.492 1.00 88.25 469 ILE A N 1
ATOM 3902 C CA . ILE A 1 469 ? -11.047 4.730 -8.597 1.00 88.25 469 ILE A CA 1
ATOM 3903 C C . ILE A 1 469 ? -12.230 5.617 -8.979 1.00 88.25 469 ILE A C 1
ATOM 3905 O O . ILE A 1 469 ? -12.855 6.247 -8.127 1.00 88.25 469 ILE A O 1
ATOM 3909 N N . SER A 1 470 ? -12.548 5.636 -10.266 1.00 89.19 470 SER A N 1
ATOM 3910 C CA . SER A 1 470 ? -13.770 6.195 -10.829 1.00 89.19 470 SER A CA 1
ATOM 3911 C C . SER A 1 470 ? -14.454 5.165 -11.730 1.00 89.19 470 SER A C 1
ATOM 3913 O O . SER A 1 470 ? -13.951 4.058 -11.941 1.00 89.19 470 SER A O 1
ATOM 3915 N N . GLN A 1 471 ? -15.610 5.526 -12.268 1.00 87.00 471 GLN A N 1
ATOM 3916 C CA . GLN A 1 471 ? -16.308 4.744 -13.273 1.00 87.00 471 GLN A CA 1
ATOM 3917 C C . GLN A 1 471 ? -16.901 5.687 -14.305 1.00 87.00 471 GLN A C 1
ATOM 3919 O O . GLN A 1 471 ? -17.627 6.616 -13.949 1.00 87.00 471 GLN A O 1
ATOM 3924 N N . ASN A 1 472 ? -16.594 5.432 -15.572 1.00 85.56 472 ASN A N 1
ATOM 3925 C CA . ASN A 1 472 ? -17.190 6.169 -16.670 1.00 85.56 472 ASN A CA 1
ATOM 3926 C C . ASN A 1 472 ? -18.697 5.840 -16.723 1.00 85.56 472 ASN A C 1
ATOM 3928 O O . ASN A 1 472 ? -19.042 4.661 -16.830 1.00 85.56 472 ASN A O 1
ATOM 3932 N N . PRO A 1 473 ? -19.599 6.832 -16.632 1.00 86.62 473 PRO A N 1
ATOM 3933 C CA . PRO A 1 473 ? -21.037 6.586 -16.623 1.00 86.62 473 PRO A CA 1
ATOM 3934 C C . PRO A 1 473 ? -21.562 6.071 -17.969 1.00 86.62 473 PRO A C 1
ATOM 3936 O O . PRO A 1 473 ? -22.554 5.350 -17.980 1.00 86.62 473 PRO A O 1
ATOM 3939 N N . ASP A 1 474 ? -20.890 6.396 -19.076 1.00 86.75 474 ASP A N 1
ATOM 3940 C CA . ASP A 1 474 ? -21.336 6.062 -20.430 1.00 86.75 474 ASP A CA 1
ATOM 3941 C C . ASP A 1 474 ? -20.895 4.650 -20.831 1.00 86.75 474 ASP A C 1
ATOM 3943 O O . ASP A 1 474 ? -21.672 3.876 -21.385 1.00 86.75 474 ASP A O 1
ATOM 3947 N N . THR A 1 475 ? -19.648 4.282 -20.523 1.00 85.25 475 THR A N 1
ATOM 3948 C CA . THR A 1 475 ? -19.092 2.962 -20.881 1.00 85.25 475 THR A CA 1
ATOM 3949 C C . THR A 1 475 ? -19.190 1.937 -19.757 1.00 85.25 475 THR A C 1
ATOM 3951 O O . THR A 1 475 ? -18.935 0.759 -19.979 1.00 85.25 475 THR A O 1
ATOM 3954 N N . SER A 1 476 ? -19.526 2.369 -18.537 1.00 82.19 476 SER A N 1
ATOM 3955 C CA . SER A 1 476 ? -19.451 1.567 -17.306 1.00 82.19 476 SER A CA 1
ATOM 3956 C C . SER A 1 476 ? -18.050 1.039 -16.961 1.00 82.19 476 SER A C 1
ATOM 3958 O O . SER A 1 476 ? -17.905 0.307 -15.976 1.00 82.19 476 SER A O 1
ATOM 3960 N N . ASN A 1 477 ? -17.013 1.436 -17.706 1.00 82.12 477 ASN A N 1
ATOM 3961 C CA . ASN A 1 477 ? -15.639 1.010 -17.474 1.00 82.12 477 ASN A CA 1
ATOM 3962 C C . ASN A 1 477 ? -15.080 1.615 -16.183 1.00 82.12 477 ASN A C 1
ATOM 3964 O O . ASN A 1 477 ? -15.294 2.794 -15.879 1.00 82.12 477 ASN A O 1
ATOM 3968 N N . PHE A 1 478 ? -14.327 0.804 -15.439 1.00 84.00 478 PHE A N 1
ATOM 3969 C CA . PHE A 1 478 ? -13.597 1.262 -14.263 1.00 84.00 478 PHE A CA 1
ATOM 3970 C C . PHE A 1 478 ? -12.314 1.993 -14.640 1.00 84.00 478 PHE A C 1
ATOM 3972 O O . PHE A 1 478 ? -11.593 1.625 -15.569 1.00 84.00 478 PHE A O 1
ATOM 3979 N N . ILE A 1 479 ? -12.029 3.006 -13.832 1.00 85.38 479 ILE A N 1
ATOM 3980 C CA . ILE A 1 479 ? -10.957 3.970 -14.021 1.00 85.38 479 ILE A CA 1
ATOM 3981 C C . ILE A 1 479 ? -10.107 3.982 -12.762 1.00 85.38 479 ILE A C 1
ATOM 3983 O O . ILE A 1 479 ? -10.630 4.175 -11.671 1.00 85.38 479 ILE A O 1
ATOM 3987 N N . ILE A 1 480 ? -8.798 3.839 -12.893 1.00 84.69 480 ILE A N 1
ATOM 3988 C CA . ILE A 1 480 ? -7.829 4.089 -11.829 1.00 84.69 480 ILE A CA 1
ATOM 3989 C C . ILE A 1 480 ? -7.255 5.480 -12.038 1.00 84.69 480 ILE A C 1
ATOM 3991 O O . ILE A 1 480 ? -6.745 5.790 -13.111 1.00 84.69 480 ILE A O 1
ATOM 3995 N N . VAL A 1 481 ? -7.312 6.304 -10.997 1.00 87.12 481 VAL A N 1
ATOM 3996 C CA . VAL A 1 481 ? -6.825 7.683 -11.023 1.00 87.12 481 VAL A CA 1
ATOM 3997 C C . VAL A 1 481 ? -5.443 7.733 -10.390 1.00 87.12 481 VAL A C 1
ATOM 3999 O O . VAL A 1 481 ? -5.269 7.427 -9.209 1.00 87.12 481 VAL A O 1
ATOM 4002 N N . LEU A 1 482 ? -4.459 8.134 -11.183 1.00 86.25 482 LEU A N 1
ATOM 4003 C CA . LEU A 1 482 ? -3.045 8.166 -10.847 1.00 86.25 482 LEU A CA 1
ATOM 4004 C C . LEU A 1 482 ? -2.496 9.596 -10.921 1.00 86.25 482 LEU A C 1
ATOM 4006 O O . LEU A 1 482 ? -3.060 10.489 -11.562 1.00 86.25 482 LEU A O 1
ATOM 4010 N N . GLU A 1 483 ? -1.347 9.811 -10.297 1.00 85.31 483 GLU A N 1
ATOM 4011 C CA . GLU A 1 483 ? -0.562 11.028 -10.482 1.00 85.31 483 GLU A CA 1
ATOM 4012 C C . GLU A 1 483 ? -0.115 11.212 -11.934 1.00 85.31 483 GLU A C 1
ATOM 4014 O O . GLU A 1 483 ? 0.213 10.264 -12.638 1.00 85.31 483 GLU A O 1
ATOM 4019 N N . TYR A 1 484 ? -0.139 12.450 -12.424 1.00 85.69 484 TYR A N 1
ATOM 4020 C CA . TYR A 1 484 ? 0.302 12.743 -13.781 1.00 85.69 484 TYR A CA 1
ATOM 4021 C C . TYR A 1 484 ? 1.825 12.917 -13.822 1.00 85.69 484 TYR A C 1
ATOM 4023 O O . TYR A 1 484 ? 2.364 13.846 -13.224 1.00 85.69 484 TYR A O 1
ATOM 4031 N N . ALA A 1 485 ? 2.512 12.048 -14.566 1.00 87.19 485 ALA A N 1
ATOM 4032 C CA . ALA A 1 485 ? 3.953 12.130 -14.785 1.00 87.19 485 ALA A CA 1
ATOM 4033 C C . ALA A 1 485 ? 4.296 13.226 -15.805 1.00 87.19 485 ALA A C 1
ATOM 4035 O O . ALA A 1 485 ? 4.215 13.009 -17.015 1.00 87.19 485 ALA A O 1
ATOM 4036 N N . GLU A 1 486 ? 4.653 14.421 -15.328 1.00 85.81 486 GLU A N 1
ATOM 4037 C CA . GLU A 1 486 ? 4.858 15.579 -16.203 1.00 85.81 486 GLU A CA 1
ATOM 4038 C C . GLU A 1 486 ? 6.046 15.416 -17.165 1.00 85.81 486 GLU A C 1
ATOM 4040 O O . GLU A 1 486 ? 6.008 15.938 -18.283 1.00 85.81 486 GLU A O 1
ATOM 4045 N N . GLY A 1 487 ? 7.071 14.667 -16.758 1.00 86.62 487 GLY A N 1
ATOM 4046 C CA . GLY A 1 487 ? 8.233 14.336 -17.579 1.00 86.62 487 GLY A CA 1
ATOM 4047 C C . GLY A 1 487 ? 7.952 13.325 -18.696 1.00 86.62 487 GLY A C 1
ATOM 4048 O O . GLY A 1 487 ? 8.738 13.248 -19.637 1.00 86.62 487 GLY A O 1
ATOM 4049 N N . GLY A 1 488 ? 6.830 12.599 -18.646 1.00 88.62 488 GLY A N 1
ATOM 4050 C CA . GLY A 1 488 ? 6.483 11.581 -19.640 1.00 88.62 488 GLY A CA 1
ATOM 4051 C C . GLY A 1 488 ? 7.336 10.313 -19.527 1.00 88.62 488 GLY A C 1
ATOM 4052 O O . GLY A 1 488 ? 7.930 10.051 -18.482 1.00 88.62 488 GLY A O 1
ATOM 4053 N N . SER A 1 489 ? 7.362 9.502 -20.589 1.00 89.81 489 SER A N 1
ATOM 4054 C CA . SER A 1 489 ? 8.165 8.272 -20.636 1.00 89.81 489 SER A CA 1
ATOM 4055 C C . SER A 1 489 ? 9.653 8.571 -20.776 1.00 89.81 489 SER A C 1
ATOM 4057 O O . SER A 1 489 ? 10.029 9.580 -21.374 1.00 89.81 489 SER A O 1
ATOM 4059 N N . TYR A 1 490 ? 10.512 7.682 -20.282 1.00 92.69 490 TYR A N 1
ATOM 4060 C CA . TYR A 1 490 ? 11.962 7.837 -20.349 1.00 92.69 490 TYR A CA 1
ATOM 4061 C C . TYR A 1 490 ? 12.446 7.960 -21.801 1.00 92.69 490 TYR A C 1
ATOM 4063 O O . TYR A 1 490 ? 13.281 8.819 -22.094 1.00 92.69 490 TYR A O 1
ATOM 4071 N N . SER A 1 491 ? 11.834 7.205 -22.726 1.00 90.06 491 SER A N 1
ATOM 4072 C CA . SER A 1 491 ? 12.070 7.344 -24.172 1.00 90.06 491 SER A CA 1
ATOM 4073 C C . SER A 1 491 ? 11.868 8.768 -24.691 1.00 90.06 491 SER A C 1
ATOM 4075 O O . SER A 1 491 ? 12.670 9.247 -25.486 1.00 90.06 491 SER A O 1
ATOM 4077 N N . ASN A 1 492 ? 10.821 9.466 -24.245 1.00 88.75 492 ASN A N 1
ATOM 4078 C CA . ASN A 1 492 ? 10.555 10.841 -24.672 1.00 88.75 492 ASN A CA 1
ATOM 4079 C C . ASN A 1 492 ? 11.363 11.863 -23.866 1.00 88.75 492 ASN A C 1
ATOM 4081 O O . ASN A 1 492 ? 11.812 12.878 -24.401 1.00 88.75 492 ASN A O 1
ATOM 4085 N N . TRP A 1 493 ? 11.554 11.596 -22.577 1.00 91.06 493 TRP A N 1
ATOM 4086 C CA . TRP A 1 493 ? 12.217 12.492 -21.642 1.00 91.06 493 TRP A CA 1
ATOM 4087 C C . TRP A 1 493 ? 13.686 12.719 -22.013 1.00 91.06 493 TRP A C 1
ATOM 4089 O O . TRP A 1 493 ? 14.161 13.860 -21.967 1.00 91.06 493 TRP A O 1
ATOM 4099 N N . ILE A 1 494 ? 14.391 11.664 -22.445 1.00 89.44 494 ILE A N 1
ATOM 4100 C CA . ILE A 1 494 ? 15.811 11.753 -22.808 1.00 89.44 494 ILE A CA 1
ATOM 4101 C C . ILE A 1 494 ? 16.042 12.688 -24.001 1.00 89.44 494 ILE A C 1
ATOM 4103 O O . ILE A 1 494 ? 17.025 13.420 -24.006 1.00 89.44 494 ILE A O 1
ATOM 4107 N N . ASN A 1 495 ? 15.113 12.759 -24.962 1.00 84.94 495 ASN A N 1
ATOM 4108 C CA . ASN A 1 495 ? 15.260 13.594 -26.162 1.00 84.94 495 ASN A CA 1
ATOM 4109 C C . ASN A 1 495 ? 15.409 15.084 -25.829 1.00 84.94 495 ASN A C 1
ATOM 4111 O O . ASN A 1 495 ? 16.119 15.813 -26.522 1.00 84.94 495 ASN A O 1
ATOM 4115 N N . ASN A 1 496 ? 14.771 15.524 -24.743 1.00 85.44 496 ASN A N 1
ATOM 4116 C CA . ASN A 1 496 ? 14.825 16.910 -24.284 1.00 85.44 496 ASN A CA 1
ATOM 4117 C C . ASN A 1 496 ? 15.959 17.166 -23.282 1.00 85.44 496 ASN A C 1
ATOM 4119 O O . ASN A 1 496 ? 16.386 18.307 -23.134 1.00 85.44 496 ASN A O 1
ATOM 4123 N N . ASN A 1 497 ? 16.456 16.123 -22.610 1.00 88.25 497 ASN A N 1
ATOM 4124 C CA . ASN A 1 497 ? 17.388 16.252 -21.486 1.00 88.25 497 ASN A CA 1
ATOM 4125 C C . ASN A 1 497 ? 18.787 15.672 -21.753 1.00 88.25 497 ASN A C 1
ATOM 4127 O O . ASN A 1 497 ? 19.680 15.864 -20.933 1.00 88.25 497 ASN A O 1
ATOM 4131 N N . TYR A 1 498 ? 19.025 15.007 -22.892 1.00 87.25 498 TYR A N 1
ATOM 4132 C CA . TYR A 1 498 ? 20.275 14.283 -23.174 1.00 87.25 498 TYR A CA 1
ATOM 4133 C C . TYR A 1 498 ? 21.535 15.134 -22.995 1.00 87.25 498 TYR A C 1
ATOM 4135 O O . TYR A 1 498 ? 22.562 14.646 -22.522 1.00 87.25 498 TYR A O 1
ATOM 4143 N N . LYS A 1 499 ? 21.454 16.424 -23.347 1.00 87.06 499 LYS A N 1
ATOM 4144 C CA . LYS A 1 499 ? 22.566 17.371 -23.211 1.00 87.06 499 LYS A CA 1
ATOM 4145 C C . LYS A 1 499 ? 23.114 17.393 -21.782 1.00 87.06 499 LYS A C 1
ATOM 4147 O O . LYS A 1 499 ? 24.322 17.231 -21.588 1.00 87.06 499 LYS A O 1
ATOM 4152 N N . ASP A 1 500 ? 22.213 17.503 -20.814 1.00 87.56 500 ASP A N 1
ATOM 4153 C CA . ASP A 1 500 ? 22.524 17.680 -19.395 1.00 87.56 500 ASP A CA 1
ATOM 4154 C C . ASP A 1 500 ? 22.471 16.351 -18.614 1.00 87.56 500 ASP A C 1
ATOM 4156 O O . ASP A 1 500 ? 22.783 16.303 -17.426 1.00 87.56 500 ASP A O 1
ATOM 4160 N N . PHE A 1 501 ? 22.136 15.246 -19.290 1.00 91.25 501 PHE A N 1
ATOM 4161 C CA . PHE A 1 501 ? 22.073 13.899 -18.727 1.00 91.25 501 PHE A CA 1
ATOM 4162 C C . PHE A 1 501 ? 23.458 13.233 -18.682 1.00 91.25 501 PHE A C 1
ATOM 4164 O O . PHE A 1 501 ? 23.788 12.342 -19.471 1.00 91.25 501 PHE A O 1
ATOM 4171 N N . ASP A 1 502 ? 24.294 13.732 -17.772 1.00 92.12 502 ASP A N 1
ATOM 4172 C CA . ASP A 1 502 ? 25.641 13.224 -17.496 1.00 92.12 502 ASP A CA 1
ATOM 4173 C C . ASP A 1 502 ? 25.651 11.822 -16.859 1.00 92.12 502 ASP A C 1
ATOM 4175 O O . ASP A 1 502 ? 24.626 11.287 -16.424 1.00 92.12 502 ASP A O 1
ATOM 4179 N N . TRP A 1 503 ? 26.835 11.211 -16.776 1.00 93.50 503 TRP A N 1
ATOM 4180 C CA . TRP A 1 503 ? 26.986 9.883 -16.174 1.00 93.50 503 TRP A CA 1
ATOM 4181 C C . TRP A 1 503 ? 26.523 9.787 -14.717 1.00 93.50 503 TRP A C 1
ATOM 4183 O O . TRP A 1 503 ? 26.048 8.727 -14.310 1.00 93.50 503 TRP A O 1
ATOM 4193 N N . LYS A 1 504 ? 26.572 10.879 -13.942 1.00 91.06 504 LYS A N 1
ATOM 4194 C CA . LYS A 1 504 ? 26.042 10.883 -12.572 1.00 91.06 504 LYS A CA 1
ATOM 4195 C C . LYS A 1 504 ? 24.542 10.614 -12.594 1.00 91.06 504 LYS A C 1
ATOM 4197 O O . LYS A 1 504 ? 24.068 9.693 -11.930 1.00 91.06 504 LYS A O 1
ATOM 4202 N N . ASN A 1 505 ? 23.814 11.400 -13.385 1.00 91.31 505 ASN A N 1
ATOM 4203 C CA . ASN A 1 505 ? 22.368 11.293 -13.511 1.00 91.31 505 ASN A CA 1
ATOM 4204 C C . ASN A 1 505 ? 21.954 9.978 -14.187 1.00 91.31 505 ASN A C 1
ATOM 4206 O O . ASN A 1 505 ? 20.942 9.397 -13.798 1.00 91.31 505 ASN A O 1
ATOM 4210 N N . LYS A 1 506 ? 22.746 9.460 -15.137 1.00 94.06 506 LYS A N 1
ATOM 4211 C CA . LYS A 1 506 ? 22.533 8.138 -15.755 1.00 94.06 506 LYS A CA 1
ATOM 4212 C C . LYS A 1 506 ? 22.574 7.005 -14.731 1.00 94.06 506 LYS A C 1
ATOM 4214 O O . LYS A 1 506 ? 21.614 6.244 -14.635 1.00 94.06 506 LYS A O 1
ATOM 4219 N N . ILE A 1 507 ? 23.643 6.918 -13.932 1.00 94.12 507 ILE A N 1
ATOM 4220 C CA . ILE A 1 507 ? 23.777 5.886 -12.889 1.00 94.12 507 ILE A CA 1
ATOM 4221 C C . ILE A 1 507 ? 22.665 6.040 -11.850 1.00 94.12 507 ILE A C 1
ATOM 4223 O O . ILE A 1 507 ? 22.045 5.056 -11.464 1.00 94.12 507 ILE A O 1
ATOM 4227 N N . GLN A 1 508 ? 22.382 7.274 -11.427 1.00 92.00 508 GLN A N 1
ATOM 4228 C CA . GLN A 1 508 ? 21.319 7.559 -10.465 1.00 92.00 508 GLN A CA 1
ATOM 4229 C C . GLN A 1 508 ? 19.939 7.125 -10.985 1.00 92.00 508 GLN A C 1
ATOM 4231 O O . GLN A 1 508 ? 19.152 6.551 -10.241 1.00 92.00 508 GLN A O 1
ATOM 4236 N N . THR A 1 509 ? 19.665 7.340 -12.273 1.00 93.88 509 THR A N 1
ATOM 4237 C CA . THR A 1 509 ? 18.433 6.887 -12.936 1.00 93.88 509 THR A CA 1
ATOM 4238 C C . THR A 1 509 ? 18.326 5.366 -12.925 1.00 93.88 509 THR A C 1
ATOM 4240 O O . THR A 1 509 ? 17.296 4.829 -12.524 1.00 93.88 509 THR A O 1
ATOM 4243 N N . LEU A 1 510 ? 19.395 4.663 -13.308 1.00 96.25 510 LEU A N 1
ATOM 4244 C CA . LEU A 1 510 ? 19.426 3.199 -13.296 1.00 96.25 510 LEU A CA 1
ATOM 4245 C C . LEU A 1 510 ? 19.300 2.627 -11.886 1.00 96.25 510 LEU A C 1
ATOM 4247 O O . LEU A 1 510 ? 18.635 1.611 -11.713 1.00 96.25 510 LEU A O 1
ATOM 4251 N N . LEU A 1 511 ? 19.884 3.296 -10.885 1.00 93.56 511 LEU A N 1
ATOM 4252 C CA . LEU A 1 511 ? 19.744 2.927 -9.480 1.00 93.56 511 LEU A CA 1
ATOM 4253 C C . LEU A 1 511 ? 18.270 2.957 -9.053 1.00 93.56 511 LEU A C 1
ATOM 4255 O O . LEU A 1 511 ? 17.800 2.009 -8.436 1.00 93.56 511 LEU A O 1
ATOM 4259 N N . TYR A 1 512 ? 17.520 3.991 -9.438 1.00 91.88 512 TYR A N 1
ATOM 4260 C CA . TYR A 1 512 ? 16.090 4.077 -9.123 1.00 91.88 512 TYR A CA 1
ATOM 4261 C C . TYR A 1 512 ? 15.250 3.047 -9.883 1.00 91.88 512 TYR A C 1
ATOM 4263 O O . TYR A 1 512 ? 14.339 2.460 -9.305 1.00 91.88 512 TYR A O 1
ATOM 4271 N N . ILE A 1 513 ? 15.579 2.773 -11.150 1.00 94.31 513 ILE A N 1
ATOM 4272 C CA . ILE A 1 513 ? 14.897 1.728 -11.928 1.00 94.31 513 ILE A CA 1
ATOM 4273 C C . ILE A 1 513 ? 15.117 0.354 -11.276 1.00 94.31 513 ILE A C 1
ATOM 4275 O O . ILE A 1 513 ? 14.154 -0.381 -11.070 1.00 94.31 513 ILE A O 1
ATOM 4279 N N . ILE A 1 514 ? 16.357 0.007 -10.910 1.00 95.44 514 ILE A N 1
ATOM 4280 C CA . ILE A 1 514 ? 16.644 -1.303 -10.309 1.00 95.44 514 ILE A CA 1
ATOM 4281 C C . ILE A 1 514 ? 16.110 -1.421 -8.877 1.00 95.44 514 ILE A C 1
ATOM 4283 O O . ILE A 1 514 ? 15.729 -2.514 -8.472 1.00 95.44 514 ILE A O 1
ATOM 4287 N N . GLU A 1 515 ? 16.044 -0.327 -8.110 1.00 91.50 515 GLU A N 1
ATOM 4288 C CA . GLU A 1 515 ? 15.359 -0.307 -6.808 1.00 91.50 515 GLU A CA 1
ATOM 4289 C C . GLU A 1 515 ? 13.874 -0.658 -6.963 1.00 91.50 515 GLU A C 1
ATOM 4291 O O . GLU A 1 515 ? 13.395 -1.561 -6.275 1.00 91.50 515 GLU A O 1
ATOM 4296 N N . GLY A 1 516 ? 13.183 -0.030 -7.922 1.00 88.94 516 GLY A N 1
ATOM 4297 C CA . GLY A 1 516 ? 11.789 -0.349 -8.232 1.00 88.94 516 GLY A CA 1
ATOM 4298 C C . GLY A 1 516 ? 11.607 -1.797 -8.698 1.00 88.94 516 GLY A C 1
ATOM 4299 O O . GLY A 1 516 ? 10.749 -2.509 -8.177 1.00 88.94 516 GLY A O 1
ATOM 4300 N N . LEU A 1 517 ? 12.452 -2.273 -9.622 1.00 92.50 517 LEU A N 1
ATOM 4301 C CA . LEU A 1 517 ? 12.383 -3.649 -10.131 1.00 92.50 517 LEU A CA 1
ATOM 4302 C C . LEU A 1 517 ? 12.656 -4.688 -9.036 1.00 92.50 517 LEU A C 1
ATOM 4304 O O . LEU A 1 517 ? 11.947 -5.686 -8.930 1.00 92.50 517 LEU A O 1
ATOM 4308 N N . LYS A 1 518 ? 13.633 -4.426 -8.162 1.00 93.06 518 LYS A N 1
ATOM 4309 C CA . LYS A 1 518 ? 13.903 -5.249 -6.978 1.00 93.06 518 LYS A CA 1
ATOM 4310 C C . LYS A 1 518 ? 12.673 -5.343 -6.075 1.00 93.06 518 LYS A C 1
ATOM 4312 O O . LYS A 1 518 ? 12.374 -6.432 -5.591 1.00 93.06 518 LYS A O 1
ATOM 4317 N N . GLY A 1 519 ? 11.952 -4.238 -5.872 1.00 87.75 519 GLY A N 1
ATOM 4318 C CA . GLY A 1 519 ? 10.690 -4.224 -5.132 1.00 87.75 519 GLY A CA 1
ATOM 4319 C C . GLY A 1 519 ? 9.619 -5.123 -5.762 1.00 87.75 519 GLY A C 1
ATOM 4320 O O . GLY A 1 519 ? 8.960 -5.876 -5.045 1.00 87.75 519 GLY A O 1
ATOM 4321 N N . ILE A 1 520 ? 9.484 -5.111 -7.093 1.00 85.88 520 ILE A N 1
ATOM 4322 C CA . ILE A 1 520 ? 8.574 -6.008 -7.832 1.00 85.88 520 ILE A CA 1
ATOM 4323 C C . ILE A 1 520 ? 8.975 -7.472 -7.605 1.00 85.88 520 ILE A C 1
ATOM 4325 O O . ILE A 1 520 ? 8.157 -8.285 -7.171 1.00 85.88 520 ILE A O 1
ATOM 4329 N N . HIS A 1 521 ? 10.250 -7.801 -7.828 1.00 91.06 521 HIS A N 1
ATOM 4330 C CA . HIS A 1 521 ? 10.757 -9.174 -7.739 1.00 91.06 521 HIS A CA 1
ATOM 4331 C C . HIS A 1 521 ? 10.670 -9.756 -6.323 1.00 91.06 521 HIS A C 1
ATOM 4333 O O . HIS A 1 521 ? 10.319 -10.923 -6.149 1.00 91.06 521 HIS A O 1
ATOM 4339 N N . GLN A 1 522 ? 10.910 -8.946 -5.287 1.00 88.94 522 GLN A N 1
ATOM 4340 C CA . GLN A 1 522 ? 10.764 -9.368 -3.887 1.00 88.94 522 GLN A CA 1
ATOM 4341 C C . GLN A 1 522 ? 9.325 -9.754 -3.521 1.00 88.94 522 GLN A C 1
ATOM 4343 O O . GLN A 1 522 ? 9.127 -10.585 -2.636 1.00 88.94 522 GLN A O 1
ATOM 4348 N N . ASN A 1 523 ? 8.331 -9.207 -4.225 1.00 82.44 523 ASN A N 1
ATOM 4349 C CA . ASN A 1 523 ? 6.927 -9.587 -4.079 1.00 82.44 523 ASN A CA 1
ATOM 4350 C C . ASN A 1 523 ? 6.541 -10.821 -4.919 1.00 82.44 523 ASN A C 1
ATOM 4352 O O . ASN A 1 523 ? 5.353 -11.082 -5.068 1.00 82.44 523 ASN A O 1
ATOM 4356 N N . GLN A 1 524 ? 7.515 -11.580 -5.443 1.00 84.31 524 GLN A N 1
ATOM 4357 C CA . GLN A 1 524 ? 7.300 -12.772 -6.281 1.00 84.31 524 GLN A CA 1
ATOM 4358 C C . GLN A 1 524 ? 6.519 -12.478 -7.569 1.00 84.31 524 GLN A C 1
ATOM 4360 O O . GLN A 1 524 ? 5.723 -13.296 -8.031 1.00 84.31 524 GLN A O 1
ATOM 4365 N N . LYS A 1 525 ? 6.772 -11.303 -8.156 1.00 84.25 525 LYS A N 1
ATOM 4366 C CA . LYS A 1 525 ? 6.157 -10.854 -9.406 1.00 84.25 525 LYS A CA 1
ATOM 4367 C C . LYS A 1 525 ? 7.179 -10.648 -10.514 1.00 84.25 525 LYS A C 1
ATOM 4369 O O . LYS A 1 525 ? 8.369 -10.469 -10.234 1.00 84.25 525 LYS A O 1
ATOM 4374 N N . VAL A 1 526 ? 6.690 -10.633 -11.749 1.00 87.50 526 VAL A N 1
ATOM 4375 C CA . VAL A 1 526 ? 7.450 -10.321 -12.967 1.00 87.50 526 VAL A CA 1
ATOM 4376 C C . VAL A 1 526 ? 6.733 -9.194 -13.720 1.00 87.50 526 VAL A C 1
ATOM 4378 O O . VAL A 1 526 ? 5.505 -9.158 -13.739 1.00 87.50 526 VAL A O 1
ATOM 4381 N N . HIS A 1 527 ? 7.471 -8.234 -14.285 1.00 87.25 527 HIS A N 1
ATOM 4382 C CA . HIS A 1 527 ? 6.892 -7.077 -14.982 1.00 87.25 527 HIS A CA 1
ATOM 4383 C C . HIS A 1 527 ? 6.415 -7.412 -16.406 1.00 87.25 527 HIS A C 1
ATOM 4385 O O . HIS A 1 527 ? 5.416 -6.854 -16.856 1.00 87.25 527 HIS A O 1
ATOM 4391 N N . HIS A 1 528 ? 7.123 -8.300 -17.114 1.00 87.00 528 HIS A N 1
ATOM 4392 C CA . HIS A 1 528 ? 6.853 -8.782 -18.485 1.00 87.00 528 HIS A CA 1
ATOM 4393 C C . HIS A 1 528 ? 7.131 -7.790 -19.622 1.00 87.00 528 HIS A C 1
ATOM 4395 O O . HIS A 1 528 ? 7.574 -8.211 -20.685 1.00 87.00 528 HIS A O 1
ATOM 4401 N N . ASP A 1 529 ? 6.913 -6.491 -19.417 1.00 88.50 529 ASP A N 1
ATOM 4402 C CA . ASP A 1 529 ? 7.082 -5.480 -20.477 1.00 88.50 529 ASP A CA 1
ATOM 4403 C C . ASP A 1 529 ? 7.938 -4.286 -20.021 1.00 88.50 529 ASP A C 1
ATOM 4405 O O . ASP A 1 529 ? 7.537 -3.121 -20.069 1.00 88.50 529 ASP A O 1
ATOM 4409 N N . LEU A 1 530 ? 9.111 -4.573 -19.450 1.00 92.88 530 LEU A N 1
ATOM 4410 C CA . LEU A 1 530 ? 9.999 -3.535 -18.930 1.00 92.88 530 LEU A CA 1
ATOM 4411 C C . LEU A 1 530 ? 10.792 -2.882 -20.074 1.00 92.88 530 LEU A C 1
ATOM 4413 O O . LEU A 1 530 ? 11.682 -3.486 -20.656 1.00 92.88 530 LEU A O 1
ATOM 4417 N N . HIS A 1 531 ? 10.529 -1.614 -20.376 1.00 93.69 531 HIS A N 1
ATOM 4418 C CA . HIS A 1 531 ? 11.299 -0.845 -21.362 1.00 93.69 531 HIS A CA 1
ATOM 4419 C C . HIS A 1 531 ? 11.216 0.666 -21.059 1.00 93.69 531 HIS A C 1
ATOM 4421 O O . HIS A 1 531 ? 10.383 1.091 -20.252 1.00 93.69 531 HIS A O 1
ATOM 4427 N N . PRO A 1 532 ? 12.030 1.533 -21.696 1.00 93.75 532 PRO A N 1
ATOM 4428 C CA . PRO A 1 532 ? 12.019 2.977 -21.430 1.00 93.75 532 PRO A CA 1
ATOM 4429 C C . PRO A 1 532 ? 10.684 3.689 -21.724 1.00 93.75 532 PRO A C 1
ATOM 4431 O O . PRO A 1 532 ? 10.458 4.801 -21.248 1.00 93.75 532 PRO A O 1
ATOM 4434 N N . GLY A 1 533 ? 9.778 3.069 -22.484 1.00 89.88 533 GLY A N 1
ATOM 4435 C CA . GLY A 1 533 ? 8.412 3.568 -22.680 1.00 89.88 533 GLY A CA 1
ATOM 4436 C C . GLY A 1 533 ? 7.543 3.429 -21.425 1.00 89.88 533 GLY A C 1
ATOM 4437 O O . GLY A 1 533 ? 6.746 4.323 -21.140 1.00 89.88 533 GLY A O 1
ATOM 4438 N N . ASN A 1 534 ? 7.790 2.382 -20.634 1.00 89.12 534 ASN A N 1
ATOM 4439 C CA . ASN A 1 534 ? 7.084 2.061 -19.393 1.00 89.12 534 ASN A CA 1
ATOM 4440 C C . ASN A 1 534 ? 7.784 2.597 -18.134 1.00 89.12 534 ASN A C 1
ATOM 4442 O O . ASN A 1 534 ? 7.324 2.362 -17.020 1.00 89.12 534 ASN A O 1
ATOM 4446 N N . ILE A 1 535 ? 8.846 3.392 -18.284 1.00 90.69 535 ILE A N 1
ATOM 4447 C CA . ILE A 1 535 ? 9.487 4.131 -17.189 1.00 90.69 535 ILE A CA 1
ATOM 4448 C C . ILE A 1 535 ? 9.057 5.593 -17.281 1.00 90.69 535 ILE A C 1
ATOM 4450 O O . ILE A 1 535 ? 9.290 6.236 -18.301 1.00 90.69 535 ILE A O 1
ATOM 4454 N N . LEU A 1 536 ? 8.436 6.140 -16.235 1.00 88.88 536 LEU A N 1
ATOM 4455 C CA . LEU A 1 536 ? 7.869 7.492 -16.242 1.00 88.88 536 LEU A CA 1
ATOM 4456 C C . LEU A 1 536 ? 8.638 8.449 -15.335 1.00 88.88 536 LEU A C 1
ATOM 4458 O O . LEU A 1 536 ? 8.940 8.119 -14.191 1.00 88.88 536 LEU A O 1
ATOM 4462 N N . PHE A 1 537 ? 8.859 9.672 -15.818 1.00 88.56 537 PHE A N 1
ATOM 4463 C CA . PHE A 1 537 ? 9.431 10.775 -15.051 1.00 88.56 537 PHE A CA 1
ATOM 4464 C C . PHE A 1 537 ? 8.335 11.727 -14.559 1.00 88.56 537 PHE A C 1
ATOM 4466 O O . PHE A 1 537 ? 7.538 12.237 -15.347 1.00 88.56 537 PHE A O 1
ATOM 4473 N N . LEU A 1 538 ? 8.315 12.043 -13.261 1.00 84.62 538 LEU A N 1
ATOM 4474 C CA . LEU A 1 538 ? 7.398 13.053 -12.712 1.00 84.62 538 LEU A CA 1
ATOM 4475 C C . LEU A 1 538 ? 7.802 14.483 -13.064 1.00 84.62 538 LEU A C 1
ATOM 4477 O O . LEU A 1 538 ? 6.944 15.357 -13.087 1.00 84.62 538 LEU A O 1
ATOM 4481 N N . THR A 1 539 ? 9.081 14.727 -13.351 1.00 83.25 539 THR A N 1
ATOM 4482 C CA . THR A 1 539 ? 9.607 16.059 -13.664 1.00 83.25 539 THR A CA 1
ATOM 4483 C C . THR A 1 539 ? 10.219 16.113 -15.055 1.00 83.25 539 THR A C 1
ATOM 4485 O O . THR A 1 539 ? 10.853 15.166 -15.516 1.00 83.25 539 THR A O 1
ATOM 4488 N N . LYS A 1 540 ? 10.072 17.261 -15.718 1.00 85.31 540 LYS A N 1
ATOM 4489 C CA . LYS A 1 540 ? 10.742 17.558 -16.990 1.00 85.31 540 LYS A CA 1
ATOM 4490 C C . LYS A 1 540 ? 12.216 17.920 -16.824 1.00 85.31 540 LYS A C 1
ATOM 4492 O O . LYS A 1 540 ? 12.939 17.855 -17.809 1.00 85.31 540 LYS A O 1
ATOM 4497 N N . SER A 1 541 ? 12.641 18.328 -15.622 1.00 81.44 541 SER A N 1
ATOM 4498 C CA . SER A 1 541 ? 13.963 18.913 -15.380 1.00 81.44 541 SER A CA 1
ATOM 4499 C C . SER A 1 541 ? 14.793 18.108 -14.387 1.00 81.44 541 SER A C 1
ATOM 4501 O O . SER A 1 541 ? 14.345 17.803 -13.276 1.00 81.44 541 SER A O 1
ATOM 4503 N N . LEU A 1 542 ? 16.057 17.887 -14.756 1.00 80.31 542 LEU A N 1
ATOM 4504 C CA . LEU A 1 542 ? 17.082 17.282 -13.904 1.00 80.31 542 LEU A CA 1
ATOM 4505 C C . LEU A 1 542 ? 17.337 18.046 -12.595 1.00 80.31 542 LEU A C 1
ATOM 4507 O O . LEU A 1 542 ? 17.692 17.429 -11.598 1.00 80.31 542 LEU A O 1
ATOM 4511 N N . ASN A 1 543 ? 17.077 19.357 -12.536 1.00 75.00 543 ASN A N 1
ATOM 4512 C CA . ASN A 1 543 ? 17.303 20.163 -11.324 1.00 75.00 543 ASN A CA 1
ATOM 4513 C C . ASN A 1 543 ? 16.441 19.729 -10.128 1.00 75.00 543 ASN A C 1
ATOM 4515 O O . ASN A 1 543 ? 16.761 20.022 -8.981 1.00 75.00 543 ASN A O 1
ATOM 4519 N N . THR A 1 544 ? 15.333 19.045 -10.401 1.00 70.06 544 THR A N 1
ATOM 4520 C CA . THR A 1 544 ? 14.393 18.545 -9.385 1.00 70.06 544 THR A CA 1
ATOM 4521 C C . THR A 1 544 ? 14.435 17.022 -9.251 1.00 70.06 544 THR A C 1
ATOM 4523 O O . THR A 1 544 ? 13.603 16.446 -8.549 1.00 70.06 544 THR A O 1
ATOM 4526 N N . PHE A 1 545 ? 15.389 16.371 -9.927 1.00 76.50 545 PHE A N 1
ATOM 4527 C CA . PHE A 1 545 ? 15.497 14.921 -10.019 1.00 76.50 545 PHE A CA 1
ATOM 4528 C C . PHE A 1 545 ? 15.974 14.306 -8.702 1.00 76.50 545 PHE A C 1
ATOM 4530 O O . PHE A 1 545 ? 17.035 14.636 -8.174 1.00 76.50 545 PHE A O 1
ATOM 4537 N N . ASN A 1 546 ? 15.166 13.404 -8.159 1.00 76.81 546 ASN A N 1
ATOM 4538 C CA . ASN A 1 546 ? 15.462 12.621 -6.968 1.00 76.81 546 ASN A CA 1
ATOM 4539 C C . ASN A 1 546 ? 14.813 11.231 -7.075 1.00 76.81 546 ASN A C 1
ATOM 4541 O O . ASN A 1 546 ? 14.172 10.903 -8.072 1.00 76.81 546 ASN A O 1
ATOM 4545 N N . ASN A 1 547 ? 14.956 10.411 -6.035 1.00 67.50 547 ASN A N 1
ATOM 4546 C CA . ASN A 1 547 ? 14.443 9.037 -6.000 1.00 67.50 547 ASN A CA 1
ATOM 4547 C C . ASN A 1 547 ? 12.916 8.916 -6.097 1.00 67.50 547 ASN A C 1
ATOM 4549 O O . ASN A 1 547 ? 12.410 7.831 -6.343 1.00 67.50 547 ASN A O 1
ATOM 4553 N N . LYS A 1 548 ? 12.172 10.013 -5.933 1.00 69.62 548 LYS A N 1
ATOM 4554 C CA . LYS A 1 548 ? 10.720 10.075 -6.148 1.00 69.62 548 LYS A CA 1
ATOM 4555 C C . LYS A 1 548 ? 10.354 10.670 -7.503 1.00 69.62 548 LYS A C 1
ATOM 4557 O O . LYS A 1 548 ? 9.206 11.041 -7.706 1.00 69.62 548 LYS A O 1
ATOM 4562 N N . SER A 1 549 ? 11.312 10.855 -8.406 1.00 76.38 549 SER A N 1
ATOM 4563 C CA . SER A 1 549 ? 11.077 11.461 -9.719 1.00 76.38 549 SER A CA 1
ATOM 4564 C C . SER A 1 549 ? 10.850 10.441 -10.831 1.00 76.38 549 SER A C 1
ATOM 4566 O O . SER A 1 549 ? 10.522 10.870 -11.934 1.00 76.38 549 SER A O 1
ATOM 4568 N N . LEU A 1 550 ? 11.012 9.141 -10.565 1.00 84.75 550 LEU A N 1
ATOM 4569 C CA . LEU A 1 550 ? 10.958 8.069 -11.558 1.00 84.75 550 LEU A CA 1
ATOM 4570 C C . LEU A 1 550 ? 10.144 6.880 -11.042 1.00 84.75 550 LEU A C 1
ATOM 4572 O O . LEU A 1 550 ? 10.278 6.513 -9.880 1.00 84.75 550 LEU A O 1
ATOM 4576 N N . PHE A 1 551 ? 9.327 6.283 -11.913 1.00 83.19 551 PHE A N 1
ATOM 4577 C CA . PHE A 1 551 ? 8.464 5.148 -11.576 1.00 83.19 551 PHE A CA 1
ATOM 4578 C C . PHE A 1 551 ? 8.411 4.143 -12.725 1.00 83.19 551 PHE A C 1
ATOM 4580 O O . PHE A 1 551 ? 8.327 4.539 -13.890 1.00 83.19 551 PHE A O 1
ATOM 4587 N N . ILE A 1 552 ? 8.397 2.853 -12.390 1.00 85.81 552 ILE A N 1
ATOM 4588 C CA . ILE A 1 552 ? 8.016 1.793 -13.329 1.00 85.81 552 ILE A CA 1
ATOM 4589 C C . ILE A 1 552 ? 6.483 1.806 -13.442 1.00 85.81 552 ILE A C 1
ATOM 4591 O O . ILE A 1 552 ? 5.770 1.934 -12.443 1.00 85.81 552 ILE A O 1
ATOM 4595 N N . SER A 1 553 ? 5.973 1.760 -14.667 1.00 79.69 553 SER A N 1
ATOM 4596 C CA . SER A 1 553 ? 4.550 1.848 -14.998 1.00 79.69 553 SER A CA 1
ATOM 4597 C C . SER A 1 553 ? 4.120 0.685 -15.886 1.00 79.69 553 SER A C 1
ATOM 4599 O O . SER A 1 553 ? 4.958 -0.081 -16.326 1.00 79.69 553 SER A O 1
ATOM 4601 N N . ASP A 1 554 ? 2.819 0.594 -16.164 1.00 73.19 554 ASP A N 1
ATOM 4602 C CA . ASP A 1 554 ? 2.223 -0.468 -16.984 1.00 73.19 554 ASP A CA 1
ATOM 4603 C C . ASP A 1 554 ? 2.316 -1.879 -16.371 1.00 73.19 554 ASP A C 1
ATOM 4605 O O . ASP A 1 554 ? 2.652 -2.870 -17.006 1.00 73.19 554 ASP A O 1
ATOM 4609 N N . MET A 1 555 ? 1.923 -1.977 -15.098 1.00 69.69 555 MET A N 1
ATOM 4610 C CA . MET A 1 555 ? 1.811 -3.240 -14.354 1.00 69.69 555 MET A CA 1
ATOM 4611 C C . MET A 1 555 ? 0.594 -4.093 -14.771 1.00 69.69 555 MET A C 1
ATOM 4613 O O . MET A 1 555 ? 0.180 -4.981 -14.022 1.00 69.69 555 MET A O 1
ATOM 4617 N N . GLY A 1 556 ? -0.042 -3.791 -15.910 1.00 61.91 556 GLY A N 1
ATOM 4618 C CA . GLY A 1 556 ? -1.239 -4.490 -16.394 1.00 61.91 556 GLY A CA 1
ATOM 4619 C C . GLY A 1 556 ? -0.973 -5.956 -16.750 1.00 61.91 556 GLY A C 1
ATOM 4620 O O . GLY A 1 556 ? -1.873 -6.782 -16.642 1.00 61.91 556 GLY A O 1
ATOM 4621 N N . LEU A 1 557 ? 0.279 -6.271 -17.090 1.00 61.28 557 LEU A N 1
ATOM 4622 C CA . LEU A 1 557 ? 0.784 -7.613 -17.390 1.00 61.28 557 LEU A CA 1
ATOM 4623 C C . LEU A 1 557 ? 1.545 -8.267 -16.240 1.00 61.28 557 LEU A C 1
ATOM 4625 O O . LEU A 1 557 ? 2.134 -9.326 -16.423 1.00 61.28 557 LEU A O 1
ATOM 4629 N N . CYS A 1 558 ? 1.590 -7.623 -15.076 1.00 64.88 558 CYS A N 1
ATOM 4630 C CA . CYS A 1 558 ? 2.378 -8.122 -13.968 1.00 64.88 558 CYS A CA 1
ATOM 4631 C C . CYS A 1 558 ? 1.706 -9.364 -13.373 1.00 64.88 558 CYS A C 1
ATOM 4633 O O . CYS A 1 558 ? 0.613 -9.265 -12.808 1.00 64.88 558 CYS A O 1
ATOM 4635 N N . GLU A 1 559 ? 2.367 -10.513 -13.489 1.00 66.50 559 GLU A N 1
ATOM 4636 C CA . GLU A 1 559 ? 1.859 -11.796 -13.000 1.00 66.50 559 GLU A CA 1
ATOM 4637 C C . GLU A 1 559 ? 2.714 -12.347 -11.857 1.00 66.50 559 GLU A C 1
ATOM 4639 O O . GLU A 1 559 ? 3.889 -11.998 -11.685 1.00 66.50 559 GLU A O 1
ATOM 4644 N N . ASP A 1 560 ? 2.088 -13.207 -11.053 1.00 66.25 560 ASP A N 1
ATOM 4645 C CA . ASP A 1 560 ? 2.787 -13.987 -10.041 1.00 66.25 560 ASP A CA 1
ATOM 4646 C C . ASP A 1 560 ? 3.651 -15.049 -10.731 1.00 66.25 560 ASP A C 1
ATOM 4648 O O . ASP A 1 560 ? 3.220 -15.696 -11.687 1.00 66.25 560 ASP A O 1
ATOM 4652 N N . VAL A 1 561 ? 4.853 -15.283 -10.199 1.00 59.88 561 VAL A N 1
ATOM 4653 C CA . VAL A 1 561 ? 5.824 -16.258 -10.741 1.00 59.88 561 VAL A CA 1
ATOM 4654 C C . VAL A 1 561 ? 5.240 -17.680 -10.872 1.00 59.88 561 VAL A C 1
ATOM 4656 O O . VAL A 1 561 ? 5.749 -18.493 -11.637 1.00 59.88 561 VAL A O 1
ATOM 4659 N N . SER A 1 562 ? 4.167 -18.002 -10.141 1.00 53.28 562 SER A N 1
ATOM 4660 C CA . SER A 1 562 ? 3.508 -19.314 -10.137 1.00 53.28 562 SER A CA 1
ATOM 4661 C C . SER A 1 562 ? 2.500 -19.544 -11.271 1.00 53.28 562 SER A C 1
ATOM 4663 O O . SER A 1 562 ? 1.998 -20.664 -11.404 1.00 53.28 562 SER A O 1
ATOM 4665 N N . ASN A 1 563 ? 2.165 -18.527 -12.070 1.00 57.41 563 ASN A N 1
ATOM 4666 C CA . ASN A 1 563 ? 1.140 -18.650 -13.102 1.00 57.41 563 ASN A CA 1
ATOM 4667 C C . ASN A 1 563 ? 1.709 -19.335 -14.363 1.00 57.41 563 ASN A C 1
ATOM 4669 O O . ASN A 1 563 ? 2.661 -18.856 -14.968 1.00 57.41 563 ASN A O 1
ATOM 4673 N N . THR A 1 564 ? 1.138 -20.478 -14.757 1.00 52.66 564 THR A N 1
ATOM 4674 C CA . THR A 1 564 ? 1.640 -21.352 -15.848 1.00 52.66 564 THR A CA 1
ATOM 4675 C C . THR A 1 564 ? 0.722 -21.369 -17.078 1.00 52.66 564 THR A C 1
ATOM 4677 O O . THR A 1 564 ? 0.680 -22.347 -17.824 1.00 52.66 564 THR A O 1
ATOM 4680 N N . GLY A 1 565 ? -0.048 -20.296 -17.284 1.00 55.41 565 GLY A N 1
ATOM 4681 C CA . GLY A 1 565 ? -0.956 -20.157 -18.426 1.00 55.41 565 GLY A CA 1
ATOM 4682 C C . GLY A 1 565 ? -0.244 -20.161 -19.786 1.00 55.41 565 GLY A C 1
ATOM 4683 O O . GLY A 1 565 ? 0.975 -20.034 -19.872 1.00 55.41 565 GLY A O 1
ATOM 4684 N N . GLU A 1 566 ? -1.013 -20.308 -20.868 1.00 56.22 566 GLU A N 1
ATOM 4685 C CA . GLU A 1 566 ? -0.484 -20.292 -22.237 1.00 56.22 566 GLU A CA 1
ATOM 4686 C C . GLU A 1 566 ? 0.204 -18.946 -22.538 1.00 56.22 566 GLU A C 1
ATOM 4688 O O . GLU A 1 566 ? -0.441 -17.899 -22.617 1.00 56.22 566 GLU A O 1
ATOM 4693 N N . VAL A 1 567 ? 1.530 -18.973 -22.691 1.00 64.12 567 VAL A N 1
ATOM 4694 C CA . VAL A 1 567 ? 2.352 -17.767 -22.836 1.00 64.12 567 VAL A CA 1
ATOM 4695 C C . VAL A 1 567 ? 2.316 -17.295 -24.283 1.00 64.12 567 VAL A C 1
ATOM 4697 O O . VAL A 1 567 ? 2.922 -17.900 -25.175 1.00 64.12 567 VAL A O 1
ATOM 4700 N N . LYS A 1 568 ? 1.611 -16.190 -24.530 1.00 72.06 568 LYS A N 1
ATOM 4701 C CA . LYS A 1 568 ? 1.747 -15.448 -25.783 1.00 72.06 568 LYS A CA 1
ATOM 4702 C C . LYS A 1 568 ? 2.841 -14.392 -25.619 1.00 72.06 568 LYS A C 1
ATOM 4704 O O . LYS A 1 568 ? 2.704 -13.551 -24.731 1.00 72.06 568 LYS A O 1
ATOM 4709 N N . PRO A 1 569 ? 3.904 -14.403 -26.444 1.00 78.94 569 PRO A N 1
ATOM 4710 C CA . PRO A 1 569 ? 4.945 -13.389 -26.352 1.00 78.94 569 PRO A CA 1
ATOM 4711 C C . PRO A 1 569 ? 4.340 -12.005 -26.612 1.00 78.94 569 PRO A C 1
ATOM 4713 O O . PRO A 1 569 ? 3.743 -11.761 -27.662 1.00 78.94 569 PRO A O 1
ATOM 4716 N N . TYR A 1 570 ? 4.474 -11.109 -25.642 1.00 84.25 570 TYR A N 1
ATOM 4717 C CA . TYR A 1 570 ? 3.999 -9.732 -25.712 1.00 84.25 570 TYR A CA 1
ATOM 4718 C C . TYR A 1 570 ? 5.102 -8.793 -25.227 1.00 84.25 570 TYR A C 1
ATOM 4720 O O . TYR A 1 570 ? 5.720 -9.028 -24.190 1.00 84.25 570 TYR A O 1
ATOM 4728 N N . GLY A 1 571 ? 5.329 -7.708 -25.957 1.00 87.75 571 GLY A N 1
ATOM 4729 C CA . GLY A 1 571 ? 6.254 -6.659 -25.544 1.00 87.75 571 GLY A CA 1
ATOM 4730 C C . GLY A 1 571 ? 6.920 -5.992 -26.734 1.00 87.75 571 GLY A C 1
ATOM 4731 O O . GLY A 1 571 ? 6.390 -5.998 -27.848 1.00 87.75 571 GLY A O 1
ATOM 4732 N N . VAL A 1 572 ? 8.086 -5.398 -26.495 1.00 91.69 572 VAL A N 1
ATOM 4733 C CA . VAL A 1 572 ? 8.913 -4.769 -27.532 1.00 91.69 572 VAL A CA 1
ATOM 4734 C C . VAL A 1 572 ? 10.076 -5.697 -27.886 1.00 91.69 572 VAL A C 1
ATOM 4736 O O . VAL A 1 572 ? 10.943 -5.906 -27.043 1.00 91.69 572 VAL A O 1
ATOM 4739 N N . ILE A 1 573 ? 10.132 -6.205 -29.129 1.00 93.38 573 ILE A N 1
ATOM 4740 C CA . ILE A 1 573 ? 11.114 -7.216 -29.600 1.00 93.38 573 ILE A CA 1
ATOM 4741 C C . ILE A 1 573 ? 12.541 -6.918 -29.119 1.00 93.38 573 ILE A C 1
ATOM 4743 O O . ILE A 1 573 ? 13.203 -7.784 -28.556 1.00 93.38 573 ILE A O 1
ATOM 4747 N N . SER A 1 574 ? 12.988 -5.669 -29.258 1.00 94.69 574 SER A N 1
ATOM 4748 C CA . SER A 1 574 ? 14.343 -5.227 -28.915 1.00 94.69 574 SER A CA 1
ATOM 4749 C C . SER A 1 574 ? 14.682 -5.262 -27.412 1.00 94.69 574 SER A C 1
ATOM 4751 O O . SER A 1 574 ? 15.838 -5.071 -27.042 1.00 94.69 574 SER A O 1
ATOM 4753 N N . TYR A 1 575 ? 13.685 -5.459 -26.546 1.00 96.25 575 TYR A N 1
ATOM 4754 C CA . TYR A 1 575 ? 13.805 -5.551 -25.086 1.00 96.25 575 TYR A CA 1
ATOM 4755 C C . TYR A 1 575 ? 13.429 -6.938 -24.542 1.00 96.25 575 TYR A C 1
ATOM 4757 O O . TYR A 1 575 ? 13.591 -7.179 -23.345 1.00 96.25 575 TYR A O 1
ATOM 4765 N N . MET A 1 576 ? 12.928 -7.841 -25.389 1.00 94.06 576 MET A N 1
ATOM 4766 C CA . MET A 1 576 ? 12.459 -9.165 -24.981 1.00 94.06 576 MET A CA 1
ATOM 4767 C C . MET A 1 576 ? 13.612 -10.162 -24.890 1.00 94.06 576 MET A C 1
ATOM 4769 O O . MET A 1 576 ? 14.476 -10.224 -25.763 1.00 94.06 576 MET A O 1
ATOM 4773 N N . ALA A 1 577 ? 13.602 -10.971 -23.831 1.00 95.19 577 ALA A N 1
ATOM 4774 C CA . ALA A 1 577 ? 14.617 -11.991 -23.618 1.00 95.19 577 ALA A CA 1
ATOM 4775 C C . ALA A 1 577 ? 14.514 -13.137 -24.653 1.00 95.19 577 ALA A C 1
ATOM 4777 O O . ALA A 1 577 ? 13.405 -13.478 -25.080 1.00 95.19 577 ALA A O 1
ATOM 4778 N N . PRO A 1 578 ? 15.633 -13.790 -25.023 1.00 94.25 578 PRO A N 1
ATOM 4779 C CA . PRO A 1 578 ? 15.653 -14.889 -25.990 1.00 94.25 578 PRO A CA 1
ATOM 4780 C C . PRO A 1 578 ? 14.704 -16.047 -25.665 1.00 94.25 578 PRO A C 1
ATOM 4782 O O . PRO A 1 578 ? 14.160 -16.675 -26.569 1.00 94.25 578 PRO A O 1
ATOM 4785 N N . GLU A 1 579 ? 14.521 -16.378 -24.389 1.00 91.81 579 GLU A N 1
ATOM 4786 C CA . GLU A 1 579 ? 13.604 -17.429 -23.948 1.00 91.81 579 GLU A CA 1
ATOM 4787 C C . GLU A 1 579 ? 12.133 -17.019 -24.091 1.00 91.81 579 GLU A C 1
ATOM 4789 O O . GLU A 1 579 ? 11.301 -17.842 -24.467 1.00 91.81 579 GLU A O 1
ATOM 4794 N N . VAL A 1 580 ? 11.827 -15.737 -23.885 1.00 90.38 580 VAL A N 1
ATOM 4795 C CA . VAL A 1 580 ? 10.483 -15.176 -24.053 1.00 90.38 580 VAL A CA 1
ATOM 4796 C C . VAL A 1 580 ? 10.096 -15.137 -25.532 1.00 90.38 580 VAL A C 1
ATOM 4798 O O . VAL A 1 580 ? 8.982 -15.513 -25.893 1.00 90.38 580 VAL A O 1
ATOM 4801 N N . LEU A 1 581 ? 11.023 -14.737 -26.408 1.00 90.50 581 LEU A N 1
ATOM 4802 C CA . LEU A 1 581 ? 10.823 -14.762 -27.862 1.00 90.50 581 LEU A CA 1
ATOM 4803 C C . LEU A 1 581 ? 10.578 -16.187 -28.389 1.00 90.50 581 LEU A C 1
ATOM 4805 O O . LEU A 1 581 ? 9.806 -16.373 -29.325 1.00 90.50 581 LEU A O 1
ATOM 4809 N N . ARG A 1 582 ? 11.146 -17.205 -27.731 1.00 87.44 582 ARG A N 1
ATOM 4810 C CA . ARG A 1 582 ? 10.859 -18.631 -27.981 1.00 87.44 582 ARG A CA 1
ATOM 4811 C C . ARG A 1 582 ? 9.568 -19.131 -27.315 1.00 87.44 582 ARG A C 1
ATOM 4813 O O . ARG A 1 582 ? 9.337 -20.336 -27.259 1.00 87.44 582 ARG A O 1
ATOM 4820 N N . ALA A 1 583 ? 8.730 -18.227 -26.806 1.00 83.25 583 ALA A N 1
ATOM 4821 C CA . ALA A 1 583 ? 7.476 -18.524 -26.116 1.00 83.25 583 ALA A CA 1
ATOM 4822 C C . ALA A 1 583 ? 7.625 -19.428 -24.874 1.00 83.25 583 ALA A C 1
ATOM 4824 O O . ALA A 1 583 ? 6.699 -20.164 -24.531 1.00 83.25 583 ALA A O 1
ATOM 4825 N N . LYS A 1 584 ? 8.776 -19.375 -24.186 1.00 84.19 584 LYS A N 1
ATOM 4826 C CA . LYS A 1 584 ? 8.929 -19.955 -22.842 1.00 84.19 584 LYS A CA 1
ATOM 4827 C C . LYS A 1 584 ? 8.328 -19.016 -21.790 1.00 84.19 584 LYS A C 1
ATOM 4829 O O . LYS A 1 584 ? 8.018 -17.861 -22.076 1.00 84.19 584 LYS A O 1
ATOM 4834 N N . ALA A 1 585 ? 8.162 -19.523 -20.568 1.00 81.00 585 ALA A N 1
ATOM 4835 C CA . ALA A 1 585 ? 7.620 -18.754 -19.450 1.00 81.00 585 ALA A CA 1
ATOM 4836 C C . ALA A 1 585 ? 8.419 -17.472 -19.181 1.00 81.00 585 ALA A C 1
ATOM 4838 O O . ALA A 1 585 ? 9.653 -17.480 -19.191 1.00 81.00 585 ALA A O 1
ATOM 4839 N N . TYR A 1 586 ? 7.703 -16.382 -18.904 1.00 83.12 586 TYR A N 1
ATOM 4840 C CA . TYR A 1 586 ? 8.322 -15.167 -18.396 1.00 83.12 586 TYR A CA 1
ATOM 4841 C C . TYR A 1 586 ? 8.842 -15.415 -16.983 1.00 83.12 586 TYR A C 1
ATOM 4843 O O . TYR A 1 586 ? 8.170 -16.005 -16.139 1.00 83.12 586 TYR A O 1
ATOM 4851 N N . THR A 1 587 ? 10.058 -14.952 -16.723 1.00 91.25 587 THR A N 1
ATOM 4852 C CA . THR A 1 587 ? 10.718 -15.093 -15.425 1.00 91.25 587 THR A CA 1
ATOM 4853 C C . THR A 1 587 ? 11.270 -13.750 -14.978 1.00 91.25 587 THR A C 1
ATOM 4855 O O . THR A 1 587 ? 11.442 -12.833 -15.780 1.00 91.25 587 THR A O 1
ATOM 4858 N N . GLN A 1 588 ? 11.635 -13.634 -13.701 1.00 94.94 588 GLN A N 1
ATOM 4859 C CA . GLN A 1 588 ? 12.346 -12.451 -13.207 1.00 94.94 588 GLN A CA 1
ATOM 4860 C C . GLN A 1 588 ? 13.645 -12.197 -13.989 1.00 94.94 588 GLN A C 1
ATOM 4862 O O . GLN A 1 588 ? 13.995 -11.045 -14.233 1.00 94.94 588 GLN A O 1
ATOM 4867 N N . ALA A 1 589 ? 14.321 -13.255 -14.455 1.00 96.69 589 ALA A N 1
ATOM 4868 C CA . ALA A 1 589 ? 15.508 -13.148 -15.299 1.00 96.69 589 ALA A CA 1
ATOM 4869 C C . ALA A 1 589 ? 15.210 -12.520 -16.675 1.00 96.69 589 ALA A C 1
ATOM 4871 O O . ALA A 1 589 ? 16.096 -11.887 -17.255 1.00 96.69 589 ALA A O 1
ATOM 4872 N N . ALA A 1 590 ? 13.984 -12.642 -17.195 1.00 95.50 590 ALA A N 1
ATOM 4873 C CA . ALA A 1 590 ? 13.567 -11.953 -18.416 1.00 95.50 590 ALA A CA 1
ATOM 4874 C C . ALA A 1 590 ? 13.470 -10.432 -18.202 1.00 95.50 590 ALA A C 1
ATOM 4876 O O . ALA A 1 590 ? 13.982 -9.676 -19.024 1.00 95.50 590 ALA A O 1
ATOM 4877 N N . ASP A 1 591 ? 12.937 -9.968 -17.063 1.00 96.38 591 ASP A N 1
ATOM 4878 C CA . ASP A 1 591 ? 12.970 -8.533 -16.727 1.00 96.38 591 ASP A CA 1
ATOM 4879 C C . ASP A 1 591 ? 14.416 -8.019 -16.584 1.00 96.38 591 ASP A C 1
ATOM 4881 O O . ASP A 1 591 ? 14.713 -6.878 -16.944 1.00 96.38 591 ASP A O 1
ATOM 4885 N N . ILE A 1 592 ? 15.337 -8.852 -16.073 1.00 98.50 592 ILE A N 1
ATOM 4886 C CA . ILE A 1 592 ? 16.766 -8.508 -15.984 1.00 98.50 592 ILE A CA 1
ATOM 4887 C C . ILE A 1 592 ? 17.393 -8.337 -17.371 1.00 98.50 592 ILE A C 1
ATOM 4889 O O . ILE A 1 592 ? 18.173 -7.403 -17.578 1.00 98.50 592 ILE A O 1
ATOM 4893 N N . TYR A 1 593 ? 17.024 -9.176 -18.340 1.00 98.50 593 TYR A N 1
ATOM 4894 C CA . TYR A 1 593 ? 17.443 -8.991 -19.729 1.00 98.50 593 TYR A CA 1
ATOM 4895 C C . TYR A 1 593 ? 16.990 -7.631 -20.264 1.00 98.50 593 TYR A C 1
ATOM 4897 O O . TYR A 1 593 ? 17.797 -6.862 -20.798 1.00 98.50 593 TYR A O 1
ATOM 4905 N N . SER A 1 594 ? 15.716 -7.294 -20.054 1.00 98.00 594 SER A N 1
ATOM 4906 C CA . SER A 1 594 ? 15.166 -6.004 -20.459 1.00 98.00 594 SER A CA 1
ATOM 4907 C C . SER A 1 594 ? 15.862 -4.834 -19.755 1.00 98.00 594 SER A C 1
ATOM 4909 O O . SER A 1 594 ? 16.139 -3.808 -20.380 1.00 98.00 594 SER A O 1
ATOM 4911 N N . PHE A 1 595 ? 16.237 -4.998 -18.481 1.00 98.38 595 PHE A N 1
ATOM 4912 C CA . PHE A 1 595 ? 17.064 -4.034 -17.756 1.00 98.38 595 PHE A CA 1
ATOM 4913 C C . PHE A 1 595 ? 18.452 -3.855 -18.397 1.00 98.38 595 PHE A C 1
ATOM 4915 O O . PHE A 1 595 ? 18.920 -2.723 -18.518 1.00 98.38 595 PHE A O 1
ATOM 4922 N N . GLY A 1 596 ? 19.083 -4.925 -18.892 1.00 98.38 596 GLY A N 1
ATOM 4923 C CA . GLY A 1 596 ? 20.321 -4.844 -19.680 1.00 98.38 596 GLY A CA 1
ATOM 4924 C C . GLY A 1 596 ? 20.163 -4.003 -20.955 1.00 98.38 596 GLY A C 1
ATOM 4925 O O . GLY A 1 596 ? 21.000 -3.151 -21.256 1.00 98.38 596 GLY A O 1
ATOM 4926 N N . MET A 1 597 ? 19.040 -4.144 -21.661 1.00 98.38 597 MET A N 1
ATOM 4927 C CA . MET A 1 597 ? 18.717 -3.301 -22.823 1.00 98.38 597 MET A CA 1
ATOM 4928 C C . MET A 1 597 ? 18.417 -1.842 -22.437 1.00 98.38 597 MET A C 1
ATOM 4930 O O . MET A 1 597 ? 18.753 -0.912 -23.176 1.00 98.38 597 MET A O 1
ATOM 4934 N N . ILE A 1 598 ? 17.843 -1.601 -21.254 1.00 98.31 598 ILE A N 1
ATOM 4935 C CA . ILE A 1 598 ? 17.695 -0.249 -20.692 1.00 98.31 598 ILE A CA 1
ATOM 4936 C C . ILE A 1 598 ? 19.064 0.354 -20.362 1.00 98.31 598 ILE A C 1
ATOM 4938 O O . ILE A 1 598 ? 19.288 1.524 -20.663 1.00 98.31 598 ILE A O 1
ATOM 4942 N N . MET A 1 599 ? 20.003 -0.424 -19.816 1.00 98.38 599 MET A N 1
ATOM 4943 C CA . MET A 1 599 ? 21.380 0.030 -19.601 1.00 98.38 599 MET A CA 1
ATOM 4944 C C . MET A 1 599 ? 22.045 0.444 -20.925 1.00 98.38 599 MET A C 1
ATOM 4946 O O . MET A 1 599 ? 22.680 1.502 -20.984 1.00 98.38 599 MET A O 1
ATOM 4950 N N . TYR A 1 600 ? 21.859 -0.318 -22.006 1.00 97.62 600 TYR A N 1
ATOM 4951 C CA . TYR A 1 600 ? 22.338 0.077 -23.335 1.00 97.62 600 TYR A CA 1
ATOM 4952 C C . TYR A 1 600 ? 21.737 1.421 -23.778 1.00 97.62 600 TYR A C 1
ATOM 4954 O O . TYR A 1 600 ? 22.465 2.350 -24.146 1.00 97.62 600 TYR A O 1
ATOM 4962 N N . PHE A 1 601 ? 20.412 1.552 -23.667 1.00 96.00 601 PHE A N 1
ATOM 4963 C CA . PHE A 1 601 ? 19.688 2.777 -24.000 1.00 96.00 601 PHE A CA 1
ATOM 4964 C C . PHE A 1 601 ? 20.158 3.979 -23.166 1.00 96.00 601 PHE A C 1
ATOM 4966 O O . PHE A 1 601 ? 20.369 5.063 -23.701 1.00 96.00 601 PHE A O 1
ATOM 4973 N N . THR A 1 602 ? 20.387 3.814 -21.863 1.00 95.62 602 THR A N 1
ATOM 4974 C CA . THR A 1 602 ? 20.874 4.887 -20.982 1.00 95.62 602 THR A CA 1
ATOM 4975 C C . THR A 1 602 ? 22.298 5.324 -21.336 1.00 95.62 602 THR A C 1
ATOM 4977 O O . THR A 1 602 ? 22.614 6.521 -21.301 1.00 95.62 602 THR A O 1
ATOM 4980 N N . ALA A 1 603 ? 23.169 4.380 -21.695 1.00 94.56 603 ALA A N 1
ATOM 4981 C CA . ALA A 1 603 ? 24.545 4.673 -22.076 1.00 94.56 603 ALA A CA 1
ATOM 4982 C C . ALA A 1 603 ? 24.606 5.467 -23.387 1.00 94.56 603 ALA A C 1
ATOM 4984 O O . ALA A 1 603 ? 25.189 6.552 -23.422 1.00 94.56 603 ALA A O 1
ATOM 4985 N N . THR A 1 604 ? 23.938 4.975 -24.428 1.00 91.06 604 THR A N 1
ATOM 4986 C CA . THR A 1 604 ? 24.079 5.486 -25.801 1.00 91.06 604 THR A CA 1
ATOM 4987 C C . THR A 1 604 ? 23.030 6.534 -26.177 1.00 91.06 604 THR A C 1
ATOM 4989 O O . THR A 1 604 ? 23.232 7.324 -27.099 1.00 91.06 604 THR A O 1
ATOM 4992 N N . GLY A 1 605 ? 21.885 6.532 -25.489 1.00 89.81 605 GLY A N 1
ATOM 4993 C CA . GLY A 1 605 ? 20.677 7.253 -25.884 1.00 89.81 605 GLY A CA 1
ATOM 4994 C C . GLY A 1 605 ? 20.042 6.737 -27.185 1.00 89.81 605 GLY A C 1
ATOM 4995 O O . GLY A 1 605 ? 19.126 7.373 -27.704 1.00 89.81 605 GLY A O 1
ATOM 4996 N N . LYS A 1 606 ? 20.529 5.613 -27.729 1.00 90.31 606 LYS A N 1
ATOM 4997 C CA . LYS A 1 606 ? 19.999 4.938 -28.917 1.00 90.31 606 LYS A CA 1
ATOM 4998 C C . LYS A 1 606 ? 19.077 3.809 -28.478 1.00 90.31 606 LYS A C 1
ATOM 5000 O O . LYS A 1 606 ? 19.333 3.134 -27.482 1.00 90.31 606 LYS A O 1
ATOM 5005 N N . GLN A 1 607 ? 18.012 3.591 -29.237 1.00 92.62 607 GLN A N 1
ATOM 5006 C CA . GLN A 1 607 ? 17.192 2.401 -29.058 1.00 92.62 607 GLN A CA 1
ATOM 5007 C C . GLN A 1 607 ? 17.995 1.142 -29.458 1.00 92.62 607 GLN A C 1
ATOM 5009 O O . GLN A 1 607 ? 18.778 1.221 -30.409 1.00 92.62 607 GLN A O 1
ATOM 5014 N N . PRO A 1 608 ? 17.841 -0.003 -28.766 1.00 95.50 608 PRO A N 1
ATOM 5015 C CA . PRO A 1 608 ? 18.466 -1.253 -29.191 1.00 95.50 608 PRO A CA 1
ATOM 5016 C C . PRO A 1 608 ? 17.991 -1.634 -30.601 1.00 95.50 608 PRO A C 1
ATOM 5018 O O . PRO A 1 608 ? 16.808 -1.480 -30.912 1.00 95.50 608 PRO A O 1
ATOM 5021 N N . PHE A 1 609 ? 18.918 -2.100 -31.443 1.00 95.56 609 PHE A N 1
ATOM 5022 C CA . PHE A 1 609 ? 18.648 -2.526 -32.827 1.00 95.56 609 PHE A CA 1
ATOM 5023 C C . PHE A 1 609 ? 17.997 -1.450 -33.719 1.00 95.56 609 PHE A C 1
ATOM 5025 O O . PHE A 1 609 ? 17.251 -1.745 -34.644 1.00 95.56 609 PHE A O 1
ATOM 5032 N N . ASN A 1 610 ? 18.298 -0.169 -33.477 1.00 92.25 610 ASN A N 1
ATOM 5033 C CA . ASN A 1 610 ? 17.700 0.947 -34.223 1.00 92.25 610 ASN A CA 1
ATOM 5034 C C . ASN A 1 610 ? 18.064 1.039 -35.706 1.00 92.25 610 ASN A C 1
ATOM 5036 O O . ASN A 1 610 ? 17.515 1.886 -36.411 1.00 92.25 610 ASN A O 1
ATOM 5040 N N . ASN A 1 611 ? 18.994 0.215 -36.167 1.00 92.00 611 ASN A N 1
ATOM 5041 C CA . ASN A 1 611 ? 19.514 0.191 -37.523 1.00 92.00 611 ASN A CA 1
ATOM 5042 C C . ASN A 1 611 ? 18.862 -0.874 -38.422 1.00 92.00 611 ASN A C 1
ATOM 5044 O O . ASN A 1 611 ? 19.161 -0.874 -39.614 1.00 92.00 611 ASN A O 1
ATOM 5048 N N . CYS A 1 612 ? 17.988 -1.741 -37.902 1.00 93.00 612 CYS A N 1
ATOM 5049 C CA . CYS A 1 612 ? 17.321 -2.789 -38.681 1.00 93.00 612 CYS A CA 1
ATOM 5050 C C . CYS A 1 612 ? 15.797 -2.818 -38.470 1.00 93.00 612 CYS A C 1
ATOM 5052 O O . CYS A 1 612 ? 15.249 -2.131 -37.605 1.00 93.00 612 CYS A O 1
ATOM 5054 N N . ALA A 1 613 ? 15.103 -3.584 -39.313 1.00 94.00 613 ALA A N 1
ATOM 5055 C CA . ALA A 1 613 ? 13.685 -3.875 -39.148 1.00 94.00 613 ALA A CA 1
ATOM 5056 C C . ALA A 1 613 ? 13.450 -4.766 -37.918 1.00 94.00 613 ALA A C 1
ATOM 5058 O O . ALA A 1 613 ? 14.296 -5.579 -37.551 1.00 94.00 613 ALA A O 1
ATOM 5059 N N . HIS A 1 614 ? 12.298 -4.603 -37.264 1.00 92.69 614 HIS A N 1
ATOM 5060 C CA . HIS A 1 614 ? 11.906 -5.431 -36.122 1.00 92.69 614 HIS A CA 1
ATOM 5061 C C . HIS A 1 614 ? 11.013 -6.590 -36.578 1.00 92.69 614 HIS A C 1
ATOM 5063 O O . HIS A 1 614 ? 9.810 -6.616 -36.310 1.00 92.69 614 HIS A O 1
ATOM 5069 N N . ASP A 1 615 ? 11.612 -7.530 -37.299 1.00 89.69 615 ASP A N 1
ATOM 5070 C CA . ASP A 1 615 ? 10.955 -8.642 -37.981 1.00 89.69 615 ASP A CA 1
ATOM 5071 C C . ASP A 1 615 ? 11.484 -10.016 -37.508 1.00 89.69 615 ASP A C 1
ATOM 5073 O O . ASP A 1 615 ? 12.184 -10.127 -36.499 1.00 89.69 615 ASP A O 1
ATOM 5077 N N . HIS A 1 616 ? 11.092 -11.095 -38.197 1.00 88.62 616 HIS A N 1
ATOM 5078 C CA . HIS A 1 616 ? 11.504 -12.463 -37.853 1.00 88.62 616 HIS A CA 1
ATOM 5079 C C . HIS A 1 616 ? 13.039 -12.659 -37.852 1.00 88.62 616 HIS A C 1
ATOM 5081 O O . HIS A 1 616 ? 13.537 -13.258 -36.899 1.00 88.62 616 HIS A O 1
ATOM 5087 N N . PRO A 1 617 ? 13.810 -12.176 -38.852 1.00 92.62 617 PRO A N 1
ATOM 5088 C CA . PRO A 1 617 ? 15.274 -12.187 -38.811 1.00 92.62 617 PRO A CA 1
ATOM 5089 C C . PRO A 1 617 ? 15.871 -11.627 -37.518 1.00 92.62 617 PRO A C 1
ATOM 5091 O O . PRO A 1 617 ? 16.673 -12.308 -36.886 1.00 92.62 617 PRO A O 1
ATOM 5094 N N . LEU A 1 618 ? 15.427 -10.447 -37.066 1.00 94.12 618 LEU A N 1
ATOM 5095 C CA . LEU A 1 618 ? 15.946 -9.870 -35.823 1.00 94.12 618 LEU A CA 1
ATOM 5096 C C . LEU A 1 618 ? 15.648 -10.758 -34.606 1.00 94.12 618 LEU A C 1
ATOM 5098 O O . LEU A 1 618 ? 16.470 -10.872 -33.697 1.00 94.12 618 LEU A O 1
ATOM 5102 N N . ILE A 1 619 ? 14.475 -11.393 -34.570 1.00 92.75 619 ILE A N 1
ATOM 5103 C CA . ILE A 1 619 ? 14.122 -12.320 -33.488 1.00 92.75 619 ILE A CA 1
ATOM 5104 C C . ILE A 1 619 ? 15.098 -13.506 -33.456 1.00 92.75 619 ILE A C 1
ATOM 5106 O O . ILE A 1 619 ? 15.572 -13.854 -32.373 1.00 92.75 619 ILE A O 1
ATOM 5110 N N . LEU A 1 620 ? 15.426 -14.092 -34.615 1.00 92.00 620 LEU A N 1
ATOM 5111 C CA . LEU A 1 620 ? 16.425 -15.164 -34.717 1.00 92.00 620 LEU A CA 1
ATOM 5112 C C . LEU A 1 620 ? 17.802 -14.690 -34.250 1.00 92.00 620 LEU A C 1
ATOM 5114 O O . LEU A 1 620 ? 18.396 -15.327 -33.385 1.00 92.00 620 LEU A O 1
ATOM 5118 N N . ASP A 1 621 ? 18.253 -13.530 -34.727 1.00 95.19 621 ASP A N 1
ATOM 5119 C CA . ASP A 1 621 ? 19.535 -12.938 -34.340 1.00 95.19 621 ASP A CA 1
ATOM 5120 C C . ASP A 1 621 ? 19.633 -12.764 -32.814 1.00 95.19 621 ASP A C 1
ATOM 5122 O O . ASP A 1 621 ? 20.612 -13.170 -32.181 1.00 95.19 621 ASP A O 1
ATOM 5126 N N . ILE A 1 622 ? 18.592 -12.212 -32.177 1.00 95.50 622 ILE A N 1
ATOM 5127 C CA . ILE A 1 622 ? 18.539 -12.059 -30.715 1.00 95.50 622 ILE A CA 1
ATOM 5128 C C . ILE A 1 622 ? 18.625 -13.426 -30.024 1.00 95.50 622 ILE A C 1
ATOM 5130 O O . ILE A 1 622 ? 19.364 -13.585 -29.039 1.00 95.50 622 ILE A O 1
ATOM 5134 N N . CYS A 1 623 ? 17.877 -14.406 -30.536 1.00 93.50 623 CYS A N 1
ATOM 5135 C CA . CYS A 1 623 ? 17.861 -15.777 -30.047 1.00 93.50 623 CYS A CA 1
ATOM 5136 C C . CYS A 1 623 ? 19.231 -16.466 -30.164 1.00 93.50 623 CYS A C 1
ATOM 5138 O O . CYS A 1 623 ? 19.593 -17.206 -29.242 1.00 93.50 623 CYS A O 1
ATOM 5140 N N . ASP A 1 624 ? 19.996 -16.164 -31.210 1.00 93.94 624 ASP A N 1
ATOM 5141 C CA . ASP A 1 624 ? 21.335 -16.700 -31.487 1.00 93.94 624 ASP A CA 1
ATOM 5142 C C . ASP A 1 624 ? 22.456 -15.930 -30.771 1.00 93.94 624 ASP A C 1
ATOM 5144 O O . ASP A 1 624 ? 23.633 -16.279 -30.852 1.00 93.94 624 ASP A O 1
ATOM 5148 N N . GLY A 1 625 ? 22.097 -14.913 -29.983 1.00 94.81 625 GLY A N 1
ATOM 5149 C CA . GLY A 1 625 ? 23.033 -14.196 -29.121 1.00 94.81 625 GLY A CA 1
ATOM 5150 C C . GLY A 1 625 ? 23.533 -12.871 -29.687 1.00 94.81 625 GLY A C 1
ATOM 5151 O O . GLY A 1 625 ? 24.374 -12.236 -29.050 1.00 94.81 625 GLY A O 1
ATOM 5152 N N . VAL A 1 626 ? 22.997 -12.401 -30.815 1.00 96.69 626 VAL A N 1
ATOM 5153 C CA . VAL A 1 626 ? 23.302 -11.065 -31.341 1.00 96.69 626 VAL A CA 1
ATOM 5154 C C . VAL A 1 626 ? 22.811 -10.003 -30.354 1.00 96.69 626 VAL A C 1
ATOM 5156 O O . VAL A 1 626 ? 21.731 -10.104 -29.760 1.00 96.69 626 VAL A O 1
ATOM 5159 N N . ARG A 1 627 ? 23.637 -8.978 -30.129 1.00 96.75 627 ARG A N 1
ATOM 5160 C CA . ARG A 1 627 ? 23.365 -7.858 -29.217 1.00 96.75 627 ARG A CA 1
ATOM 5161 C C . ARG A 1 627 ? 23.779 -6.536 -29.869 1.00 96.75 627 ARG A C 1
ATOM 5163 O O . ARG A 1 627 ? 24.642 -6.550 -30.744 1.00 96.75 627 ARG A O 1
ATOM 5170 N N . PRO A 1 628 ? 23.218 -5.395 -29.432 1.00 95.38 628 PRO A N 1
ATOM 5171 C CA . PRO A 1 628 ? 23.655 -4.089 -29.910 1.00 95.38 628 PRO A CA 1
ATOM 5172 C C . PRO A 1 628 ? 25.132 -3.826 -29.591 1.00 95.38 628 PRO A C 1
ATOM 5174 O O . PRO A 1 628 ? 25.608 -4.116 -28.489 1.00 95.38 628 PRO A O 1
ATOM 5177 N N . GLU A 1 629 ? 25.846 -3.224 -30.538 1.00 92.75 629 GLU A N 1
ATOM 5178 C CA . GLU A 1 629 ? 27.252 -2.866 -30.360 1.00 92.75 629 GLU A CA 1
ATOM 5179 C C . GLU A 1 629 ? 27.421 -1.691 -29.388 1.00 92.75 629 GLU A C 1
ATOM 5181 O O . GLU A 1 629 ? 26.727 -0.675 -29.486 1.00 92.75 629 GLU A O 1
ATOM 5186 N N . ILE A 1 630 ? 28.375 -1.828 -28.464 1.00 93.44 630 ILE A N 1
ATOM 5187 C CA . ILE A 1 630 ? 28.836 -0.773 -27.556 1.00 93.44 630 ILE A CA 1
ATOM 5188 C C . ILE A 1 630 ? 30.334 -0.950 -27.293 1.00 93.44 630 ILE A C 1
ATOM 5190 O O . ILE A 1 630 ? 30.824 -2.079 -27.185 1.00 93.44 630 ILE A O 1
ATOM 5194 N N . ASN A 1 631 ? 31.062 0.156 -27.161 1.00 91.25 631 ASN A N 1
ATOM 5195 C CA . ASN A 1 631 ? 32.497 0.152 -26.870 1.00 91.25 631 ASN A CA 1
ATOM 5196 C C . ASN A 1 631 ? 32.840 0.933 -25.587 1.00 91.25 631 ASN A C 1
ATOM 5198 O O . ASN A 1 631 ? 32.011 1.663 -25.043 1.00 91.25 631 ASN A O 1
ATOM 5202 N N . GLU A 1 632 ? 34.084 0.789 -25.118 1.00 90.56 632 GLU A N 1
ATOM 5203 C CA . GLU A 1 632 ? 34.566 1.397 -23.865 1.00 90.56 632 GLU A CA 1
ATOM 5204 C C . GLU A 1 632 ? 34.668 2.938 -23.905 1.00 90.56 632 GLU A C 1
ATOM 5206 O O . GLU A 1 632 ? 34.815 3.573 -22.862 1.00 90.56 632 GLU A O 1
ATOM 5211 N N . LEU A 1 633 ? 34.561 3.564 -25.087 1.00 88.38 633 LEU A N 1
ATOM 5212 C CA . LEU A 1 633 ? 34.451 5.024 -25.198 1.00 88.38 633 LEU A CA 1
ATOM 5213 C C . LEU A 1 633 ? 33.021 5.489 -24.892 1.00 88.38 633 LEU A C 1
ATOM 5215 O O . LEU A 1 633 ? 32.828 6.508 -24.230 1.00 88.38 633 LEU A O 1
ATOM 5219 N N . GLU A 1 634 ? 32.017 4.741 -25.363 1.00 90.12 634 GLU A N 1
ATOM 5220 C CA . GLU A 1 634 ? 30.598 5.042 -25.145 1.00 90.12 634 GLU A CA 1
ATOM 5221 C C . GLU A 1 634 ? 30.167 4.803 -23.695 1.00 90.12 634 GLU A C 1
ATOM 5223 O O . GLU A 1 634 ? 29.343 5.563 -23.179 1.00 90.12 634 GLU A O 1
ATOM 5228 N N . ALA A 1 635 ? 30.714 3.779 -23.030 1.00 95.62 635 ALA A N 1
ATOM 5229 C CA . ALA A 1 635 ? 30.427 3.468 -21.634 1.00 95.62 635 ALA A CA 1
ATOM 5230 C C . ALA A 1 635 ? 31.628 2.844 -20.903 1.00 95.62 635 ALA A C 1
ATOM 5232 O O . ALA A 1 635 ? 32.411 2.131 -21.520 1.00 95.62 635 ALA A O 1
ATOM 5233 N N . PRO A 1 636 ? 31.753 3.033 -19.577 1.00 96.19 636 PRO A N 1
ATOM 5234 C CA . PRO A 1 636 ? 32.812 2.411 -18.782 1.00 96.19 636 PRO A CA 1
ATOM 5235 C C . PRO A 1 636 ? 32.833 0.889 -18.901 1.00 96.19 636 PRO A C 1
ATOM 5237 O O . PRO A 1 636 ? 31.780 0.251 -18.904 1.00 96.19 636 PRO A O 1
ATOM 5240 N N . LYS A 1 637 ? 34.022 0.287 -18.879 1.00 95.88 637 LYS A N 1
ATOM 5241 C CA . LYS A 1 637 ? 34.174 -1.170 -18.953 1.00 95.88 637 LYS A CA 1
ATOM 5242 C C . LYS A 1 637 ? 33.392 -1.899 -17.859 1.00 95.88 637 LYS A C 1
ATOM 5244 O O . LYS A 1 637 ? 32.595 -2.779 -18.159 1.00 95.88 637 LYS A O 1
ATOM 5249 N N . CYS A 1 638 ? 33.528 -1.462 -16.606 1.00 94.69 638 CYS A N 1
ATOM 5250 C CA . CYS A 1 638 ? 32.781 -2.042 -15.483 1.00 94.69 638 CYS A CA 1
ATOM 5251 C C . CYS A 1 638 ? 31.250 -1.993 -15.675 1.00 94.69 638 CYS A C 1
ATOM 5253 O O . CYS A 1 638 ? 30.536 -2.901 -15.249 1.00 94.69 638 CYS A O 1
ATOM 5255 N N . TYR A 1 639 ? 30.746 -0.956 -16.349 1.00 97.56 639 TYR A N 1
ATOM 5256 C CA . TYR A 1 639 ? 29.338 -0.824 -16.706 1.00 97.56 639 TYR A CA 1
ATOM 5257 C C . TYR A 1 639 ? 28.944 -1.804 -17.816 1.00 97.56 639 TYR A C 1
ATOM 5259 O O . TYR A 1 639 ? 27.915 -2.471 -17.705 1.00 97.56 639 TYR A O 1
ATOM 5267 N N . ILE A 1 640 ? 29.767 -1.909 -18.864 1.00 98.00 640 ILE A N 1
ATOM 5268 C CA . ILE A 1 640 ? 29.564 -2.840 -19.982 1.00 98.00 640 ILE A CA 1
ATOM 5269 C C . ILE A 1 640 ? 29.563 -4.286 -19.481 1.00 98.00 640 ILE A C 1
ATOM 5271 O O . ILE A 1 640 ? 28.705 -5.061 -19.892 1.00 98.00 640 ILE A O 1
ATOM 5275 N N . ASP A 1 641 ? 30.464 -4.645 -18.568 1.00 97.38 641 ASP A N 1
ATOM 5276 C CA . ASP A 1 641 ? 30.551 -5.997 -18.009 1.00 97.38 641 ASP A CA 1
ATOM 5277 C C . ASP A 1 641 ? 29.282 -6.367 -17.224 1.00 97.38 641 ASP A C 1
ATOM 5279 O O . ASP A 1 641 ? 28.720 -7.448 -17.416 1.00 97.38 641 ASP A O 1
ATOM 5283 N N . LEU A 1 642 ? 28.768 -5.453 -16.388 1.00 98.12 642 LEU A N 1
ATOM 5284 C CA . LEU A 1 642 ? 27.500 -5.665 -15.681 1.00 98.12 642 LEU A CA 1
ATOM 5285 C C . LEU A 1 642 ? 26.318 -5.759 -16.654 1.00 98.12 642 LEU A C 1
ATOM 5287 O O . LEU A 1 642 ? 25.492 -6.664 -16.532 1.00 98.12 642 LEU A O 1
ATOM 5291 N N . MET A 1 643 ? 26.250 -4.855 -17.635 1.00 98.31 643 MET A N 1
ATOM 5292 C CA . MET A 1 643 ? 25.220 -4.868 -18.675 1.00 98.31 643 MET A CA 1
ATOM 5293 C C . MET A 1 643 ? 25.228 -6.191 -19.448 1.00 98.31 643 MET A C 1
ATOM 5295 O O . MET A 1 643 ? 24.170 -6.775 -19.681 1.00 98.31 643 MET A O 1
ATOM 5299 N N . ARG A 1 644 ? 26.421 -6.700 -19.782 1.00 97.88 644 ARG A N 1
ATOM 5300 C CA . ARG A 1 644 ? 26.586 -7.957 -20.512 1.00 97.88 644 ARG A CA 1
ATOM 5301 C C . ARG A 1 644 ? 26.109 -9.174 -19.739 1.00 97.88 644 ARG A C 1
ATOM 5303 O O . ARG A 1 644 ? 25.500 -10.057 -20.329 1.00 97.88 644 ARG A O 1
ATOM 5310 N N . ARG A 1 645 ? 26.309 -9.188 -18.423 1.00 98.19 645 ARG A N 1
ATOM 5311 C CA . ARG A 1 645 ? 25.725 -10.216 -17.555 1.00 98.19 645 ARG A CA 1
ATOM 5312 C C . ARG A 1 645 ? 24.199 -10.137 -17.496 1.00 98.19 645 ARG A C 1
ATOM 5314 O O . ARG A 1 645 ? 23.551 -11.167 -17.381 1.00 98.19 645 ARG A O 1
ATOM 5321 N N . CYS A 1 646 ? 23.615 -8.938 -17.570 1.00 98.56 646 CYS A N 1
ATOM 5322 C CA . CYS A 1 646 ? 22.160 -8.774 -17.515 1.00 98.56 646 CYS A CA 1
ATOM 5323 C C . CYS A 1 646 ? 21.464 -9.346 -18.759 1.00 98.56 646 CYS A C 1
ATOM 5325 O O . CYS A 1 646 ? 20.407 -9.949 -18.628 1.00 98.56 646 CYS A O 1
ATOM 5327 N N . TRP A 1 647 ? 22.049 -9.197 -19.952 1.00 97.56 647 TRP A N 1
ATOM 5328 C CA . TRP A 1 647 ? 21.448 -9.659 -21.213 1.00 97.56 647 TRP A CA 1
ATOM 5329 C C . TRP A 1 647 ? 22.012 -10.997 -21.737 1.00 97.56 647 TRP A C 1
ATOM 5331 O O . TRP A 1 647 ? 21.971 -11.263 -22.947 1.00 97.56 647 TRP A O 1
ATOM 5341 N N . ASP A 1 648 ? 22.598 -11.813 -20.852 1.00 98.00 648 ASP A N 1
ATOM 5342 C CA . ASP A 1 648 ? 23.125 -13.143 -21.187 1.00 98.00 648 ASP A CA 1
ATOM 5343 C C . ASP A 1 648 ? 22.022 -14.009 -21.824 1.00 98.00 648 ASP A C 1
ATOM 5345 O O . ASP A 1 648 ? 20.850 -13.923 -21.442 1.00 98.00 648 ASP A O 1
ATOM 5349 N N . SER A 1 649 ? 22.361 -14.807 -22.838 1.00 95.12 649 SER A N 1
ATOM 5350 C CA . SER A 1 649 ? 21.377 -15.668 -23.507 1.00 95.12 649 SER A CA 1
ATOM 5351 C C . SER A 1 649 ? 20.826 -16.745 -22.572 1.00 95.12 649 SER A C 1
ATOM 5353 O O . SER A 1 649 ? 19.655 -17.097 -22.702 1.00 95.12 649 SER A O 1
ATOM 5355 N N . ASN A 1 650 ? 21.626 -17.229 -21.618 1.00 94.94 650 ASN A N 1
ATOM 5356 C CA . ASN A 1 650 ? 21.165 -18.140 -20.581 1.00 94.94 650 ASN A CA 1
ATOM 5357 C C . ASN A 1 650 ? 20.591 -17.338 -19.392 1.00 94.94 650 ASN A C 1
ATOM 5359 O O . ASN A 1 650 ? 21.340 -16.594 -18.752 1.00 94.94 650 ASN A O 1
ATOM 5363 N N . PRO A 1 651 ? 19.293 -17.482 -19.056 1.00 95.94 651 PRO A N 1
ATOM 5364 C CA . PRO A 1 651 ? 18.696 -16.785 -17.918 1.00 95.94 651 PRO A CA 1
ATOM 5365 C C . PRO A 1 651 ? 19.375 -17.095 -16.575 1.00 95.94 651 PRO A C 1
ATOM 5367 O O . PRO A 1 651 ? 19.441 -16.199 -15.736 1.00 95.94 651 PRO A O 1
ATOM 5370 N N . ASP A 1 652 ? 19.943 -18.291 -16.389 1.00 95.50 652 ASP A N 1
ATOM 5371 C CA . ASP A 1 652 ? 20.581 -18.697 -15.124 1.00 95.50 652 ASP A CA 1
ATOM 5372 C C . ASP A 1 652 ? 21.908 -17.970 -14.853 1.00 95.50 652 ASP A C 1
ATOM 5374 O O . ASP A 1 652 ? 22.347 -17.857 -13.708 1.00 95.50 652 ASP A O 1
ATOM 5378 N N . ASN A 1 653 ? 22.547 -17.440 -15.899 1.00 96.94 653 ASN A N 1
ATOM 5379 C CA . ASN A 1 653 ? 23.776 -16.654 -15.777 1.00 96.94 653 ASN A CA 1
ATOM 5380 C C . ASN A 1 653 ? 23.502 -15.194 -15.380 1.00 96.94 653 ASN A C 1
ATOM 5382 O O . ASN A 1 653 ? 24.429 -14.455 -15.017 1.00 96.94 653 ASN A O 1
ATOM 5386 N N . ARG A 1 654 ? 22.243 -14.747 -15.482 1.00 98.19 654 ARG A N 1
ATOM 5387 C CA . ARG A 1 654 ? 21.874 -13.355 -15.230 1.00 98.19 654 ARG A CA 1
ATOM 5388 C C . ARG A 1 654 ? 21.849 -13.088 -13.722 1.00 98.19 654 ARG A C 1
ATOM 5390 O O . ARG A 1 654 ? 21.291 -13.879 -12.964 1.00 98.19 654 ARG A O 1
ATOM 5397 N N . PRO A 1 655 ? 22.422 -11.965 -13.257 1.00 98.19 655 PRO A N 1
ATOM 5398 C CA . PRO A 1 655 ? 22.345 -11.584 -11.853 1.00 98.19 655 PRO A CA 1
ATOM 5399 C C . PRO A 1 655 ? 20.904 -11.246 -11.470 1.00 98.19 655 PRO A C 1
ATOM 5401 O O . PRO A 1 655 ? 20.138 -10.736 -12.284 1.00 98.19 655 PRO A O 1
ATOM 5404 N N . ASN A 1 656 ? 20.535 -11.447 -10.210 1.00 97.81 656 ASN A N 1
ATOM 5405 C CA . ASN A 1 656 ? 19.227 -11.004 -9.730 1.00 97.81 656 ASN A CA 1
ATOM 5406 C C . ASN A 1 656 ? 19.206 -9.482 -9.466 1.00 97.81 656 ASN A C 1
ATOM 5408 O O . ASN A 1 656 ? 20.245 -8.828 -9.329 1.00 97.81 656 ASN A O 1
ATOM 5412 N N . ALA A 1 657 ? 18.010 -8.900 -9.324 1.00 97.31 657 ALA A N 1
ATOM 5413 C CA . ALA A 1 657 ? 17.853 -7.456 -9.126 1.00 97.31 657 ALA A CA 1
ATOM 5414 C C . ALA A 1 657 ? 18.592 -6.909 -7.885 1.00 97.31 657 ALA A C 1
ATOM 5416 O O . ALA A 1 657 ? 19.025 -5.754 -7.873 1.00 97.31 657 ALA A O 1
ATOM 5417 N N . SER A 1 658 ? 18.780 -7.725 -6.839 1.00 97.00 658 SER A N 1
ATOM 5418 C CA . SER A 1 658 ? 19.523 -7.311 -5.642 1.00 97.00 658 SER A CA 1
ATOM 5419 C C . SER A 1 658 ? 21.022 -7.193 -5.905 1.00 97.00 658 SER A C 1
ATOM 5421 O O . SER A 1 658 ? 21.635 -6.234 -5.439 1.00 97.00 658 SER A O 1
ATOM 5423 N N . GLU A 1 659 ? 21.603 -8.119 -6.666 1.00 97.50 659 GLU A N 1
ATOM 5424 C CA . GLU A 1 659 ? 23.018 -8.084 -7.053 1.00 97.50 659 GLU A CA 1
ATOM 5425 C C . GLU A 1 659 ? 23.321 -6.885 -7.960 1.00 97.50 659 GLU A C 1
ATOM 5427 O O . GLU A 1 659 ? 24.293 -6.161 -7.733 1.00 97.50 659 GLU A O 1
ATOM 5432 N N . ILE A 1 660 ? 22.448 -6.611 -8.935 1.00 98.00 660 ILE A N 1
ATOM 5433 C CA . ILE A 1 660 ? 22.578 -5.451 -9.830 1.00 98.00 660 ILE A CA 1
ATOM 5434 C C . ILE A 1 660 ? 22.483 -4.145 -9.035 1.00 98.00 660 ILE A C 1
ATOM 5436 O O . ILE A 1 660 ? 23.288 -3.237 -9.243 1.00 98.00 660 ILE A O 1
ATOM 5440 N N . ASN A 1 661 ? 21.540 -4.052 -8.089 1.00 97.00 661 ASN A N 1
ATOM 5441 C CA . ASN A 1 661 ? 21.402 -2.885 -7.218 1.00 97.00 661 ASN A CA 1
ATOM 5442 C C . ASN A 1 661 ? 22.699 -2.593 -6.443 1.00 97.00 661 ASN A C 1
ATOM 5444 O O . ASN A 1 661 ? 23.123 -1.439 -6.386 1.00 97.00 661 ASN A O 1
ATOM 5448 N N . VAL A 1 662 ? 23.367 -3.626 -5.912 1.00 96.12 662 VAL A N 1
ATOM 5449 C CA . VAL A 1 662 ? 24.670 -3.482 -5.240 1.00 96.12 662 VAL A CA 1
ATOM 5450 C C . VAL A 1 662 ? 25.743 -2.981 -6.212 1.00 96.12 662 VAL A C 1
ATOM 5452 O O . VAL A 1 662 ? 26.464 -2.038 -5.879 1.00 96.12 662 VAL A O 1
ATOM 5455 N N . GLY A 1 663 ? 25.820 -3.548 -7.420 1.00 95.31 663 GLY A N 1
ATOM 5456 C CA . GLY A 1 663 ? 26.780 -3.126 -8.448 1.00 95.31 663 GLY A CA 1
ATOM 5457 C C . GLY A 1 663 ? 26.605 -1.663 -8.872 1.00 95.31 663 GLY A C 1
ATOM 5458 O O . GLY A 1 663 ? 27.552 -0.879 -8.825 1.00 95.31 663 GLY A O 1
ATOM 5459 N N . ILE A 1 664 ? 25.377 -1.255 -9.203 1.00 95.75 664 ILE A N 1
ATOM 5460 C CA . ILE A 1 664 ? 25.070 0.123 -9.625 1.00 95.75 664 ILE A CA 1
ATOM 5461 C C . ILE A 1 664 ? 25.290 1.115 -8.480 1.00 95.75 664 ILE A C 1
ATOM 5463 O O . ILE A 1 664 ? 25.835 2.200 -8.699 1.00 95.75 664 ILE A O 1
ATOM 5467 N N . LYS A 1 665 ? 24.922 0.748 -7.247 1.00 93.94 665 LYS A N 1
ATOM 5468 C CA . LYS A 1 665 ? 25.191 1.575 -6.067 1.00 93.94 665 LYS A CA 1
ATOM 5469 C C . LYS A 1 665 ? 26.690 1.771 -5.852 1.00 93.94 665 LYS A C 1
ATOM 5471 O O . LYS A 1 665 ? 27.119 2.891 -5.589 1.00 93.94 665 LYS A O 1
ATOM 5476 N N . SER A 1 666 ? 27.492 0.723 -6.048 1.00 92.25 666 SER A N 1
ATOM 5477 C CA . SER A 1 666 ? 28.950 0.837 -6.008 1.00 92.25 666 SER A CA 1
ATOM 5478 C C . SER A 1 666 ? 29.470 1.816 -7.065 1.00 92.25 666 SER A C 1
ATOM 5480 O O . SER A 1 666 ? 30.300 2.659 -6.731 1.00 92.25 666 SER A O 1
ATOM 5482 N N . PHE A 1 667 ? 28.959 1.782 -8.302 1.00 92.88 667 PHE A N 1
ATOM 5483 C CA . PHE A 1 667 ? 29.328 2.769 -9.327 1.00 92.88 667 PHE A CA 1
ATOM 5484 C C . PHE A 1 667 ? 28.969 4.198 -8.902 1.00 92.88 667 PHE A C 1
ATOM 5486 O O . PHE A 1 667 ? 29.795 5.106 -9.022 1.00 92.88 667 PHE A O 1
ATOM 5493 N N . TYR A 1 668 ? 27.763 4.394 -8.360 1.00 90.44 668 TYR A N 1
ATOM 5494 C CA . TYR A 1 668 ? 27.295 5.695 -7.883 1.00 90.44 668 TYR A CA 1
ATOM 5495 C C . TYR A 1 668 ? 28.188 6.249 -6.767 1.00 90.44 668 TYR A C 1
ATOM 5497 O O . TYR A 1 668 ? 28.585 7.416 -6.819 1.00 90.44 668 TYR A O 1
ATOM 5505 N N . ASP A 1 669 ? 28.547 5.411 -5.793 1.00 88.44 669 ASP A N 1
ATOM 5506 C CA . ASP A 1 669 ? 29.388 5.781 -4.655 1.00 88.44 669 ASP A CA 1
ATOM 5507 C C . ASP A 1 669 ? 30.830 6.090 -5.090 1.00 88.44 669 ASP A C 1
ATOM 5509 O O . ASP A 1 669 ? 31.408 7.093 -4.659 1.00 88.44 669 ASP A O 1
ATOM 5513 N N . CYS A 1 670 ? 31.415 5.286 -5.983 1.00 87.44 670 CYS A N 1
ATOM 5514 C CA . CYS A 1 670 ? 32.760 5.524 -6.518 1.00 87.44 670 CYS A CA 1
ATOM 5515 C C . CYS A 1 670 ? 32.826 6.805 -7.364 1.00 87.44 670 CYS A C 1
ATOM 5517 O O . CYS A 1 670 ? 33.797 7.560 -7.279 1.00 87.44 670 CYS A O 1
ATOM 5519 N N . TYR A 1 671 ? 31.784 7.088 -8.149 1.00 84.00 671 TYR A N 1
ATOM 5520 C CA . TYR A 1 671 ? 31.736 8.281 -8.991 1.00 84.00 671 TYR A CA 1
ATOM 5521 C C . TYR A 1 671 ? 31.437 9.562 -8.194 1.00 84.00 671 TYR A C 1
ATOM 5523 O O . TYR A 1 671 ? 32.038 10.609 -8.456 1.00 84.00 671 TYR A O 1
ATOM 5531 N N . SER A 1 672 ? 30.548 9.475 -7.197 1.00 76.94 672 SER A N 1
ATOM 5532 C CA . SER A 1 672 ? 30.070 10.622 -6.410 1.00 76.94 672 SER A CA 1
ATOM 5533 C C . SER A 1 672 ? 30.951 10.968 -5.205 1.00 76.94 672 SER A C 1
ATOM 5535 O O . SER A 1 672 ? 30.909 12.108 -4.742 1.00 76.94 672 SER A O 1
ATOM 5537 N N . SER A 1 673 ? 31.732 10.025 -4.664 1.00 67.31 673 SER A N 1
ATOM 5538 C CA . SER A 1 673 ? 32.499 10.249 -3.431 1.00 67.31 673 SER A CA 1
ATOM 5539 C C . SER A 1 673 ? 33.910 10.824 -3.650 1.00 67.31 673 SER A C 1
ATOM 5541 O O . SER A 1 673 ? 34.560 10.658 -4.684 1.00 67.31 673 SER A O 1
ATOM 5543 N N . TYR A 1 674 ? 34.418 11.498 -2.613 1.00 58.66 674 TYR A N 1
ATOM 5544 C CA . TYR A 1 674 ? 35.823 11.901 -2.465 1.00 58.66 674 TYR A CA 1
ATOM 5545 C C . TYR A 1 674 ? 36.644 10.860 -1.679 1.00 58.66 674 TYR A C 1
ATOM 5547 O O . TYR A 1 674 ? 37.624 11.230 -1.032 1.00 58.66 674 TYR A O 1
ATOM 5555 N N . LYS A 1 675 ? 36.267 9.570 -1.672 1.00 57.16 675 LYS A N 1
ATOM 5556 C CA . LYS A 1 675 ? 37.086 8.541 -1.009 1.00 57.16 675 LYS A CA 1
ATOM 5557 C C . LYS A 1 675 ? 38.412 8.400 -1.770 1.00 57.16 675 LYS A C 1
ATOM 5559 O O . LYS A 1 675 ? 38.462 7.822 -2.847 1.00 57.16 675 LYS A O 1
ATOM 5564 N N . LYS A 1 676 ? 39.470 9.020 -1.234 1.00 57.16 676 LYS A N 1
ATOM 5565 C CA . LYS A 1 676 ? 40.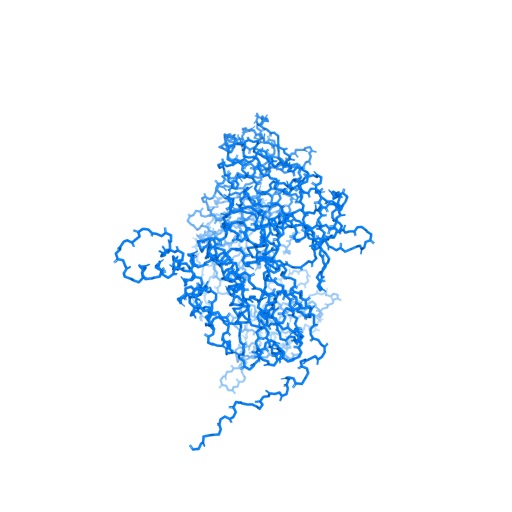766 9.235 -1.907 1.00 57.16 676 LYS A CA 1
ATOM 5566 C C . LYS A 1 676 ? 41.708 8.021 -1.904 1.00 57.16 676 LYS A C 1
ATOM 5568 O O . LYS A 1 676 ? 42.751 8.112 -2.537 1.00 57.16 676 LYS A O 1
ATOM 5573 N N . SER A 1 677 ? 41.390 6.930 -1.203 1.00 64.56 677 SER A N 1
ATOM 5574 C CA . SER A 1 677 ? 42.383 5.891 -0.870 1.00 64.56 677 SER A CA 1
ATOM 5575 C C . SER A 1 677 ? 42.058 4.462 -1.326 1.00 64.56 677 SER A C 1
ATOM 5577 O O . SER A 1 677 ? 42.820 3.562 -0.994 1.00 64.56 677 SER A O 1
ATOM 5579 N N . ASP A 1 678 ? 40.971 4.225 -2.068 1.00 77.62 678 ASP A N 1
ATOM 5580 C CA . ASP A 1 678 ? 40.672 2.900 -2.637 1.00 77.62 678 ASP A CA 1
ATOM 5581 C C . ASP A 1 678 ? 41.037 2.864 -4.129 1.00 77.62 678 ASP A C 1
ATOM 5583 O O . ASP A 1 678 ? 40.464 3.597 -4.939 1.00 77.62 678 ASP A O 1
ATOM 5587 N N . SER A 1 679 ? 42.001 2.010 -4.483 1.00 80.06 679 SER A N 1
ATOM 5588 C CA . SER A 1 679 ? 42.496 1.839 -5.855 1.00 80.06 679 SER A CA 1
ATOM 5589 C C . SER A 1 679 ? 41.397 1.452 -6.853 1.00 80.06 679 SER A C 1
ATOM 5591 O O . SER A 1 679 ? 41.375 1.986 -7.962 1.00 80.06 679 SER A O 1
ATOM 5593 N N . ASN A 1 680 ? 40.432 0.619 -6.448 1.00 81.69 680 ASN A N 1
ATOM 5594 C CA . ASN A 1 680 ? 39.332 0.199 -7.316 1.00 81.69 680 ASN A CA 1
ATOM 5595 C C . ASN A 1 680 ? 38.352 1.357 -7.570 1.00 81.69 680 ASN A C 1
ATOM 5597 O O . ASN A 1 680 ? 37.928 1.607 -8.697 1.00 81.69 680 ASN A O 1
ATOM 5601 N N . ALA A 1 681 ? 38.051 2.143 -6.532 1.00 84.69 681 ALA A N 1
ATOM 5602 C CA . ALA A 1 681 ? 37.197 3.321 -6.667 1.00 84.69 681 ALA A CA 1
ATOM 5603 C C . ALA A 1 681 ? 37.820 4.400 -7.571 1.00 84.69 681 ALA A C 1
ATOM 5605 O O . ALA A 1 681 ? 37.097 5.074 -8.309 1.00 84.69 681 ALA A O 1
ATOM 5606 N N . ILE A 1 682 ? 39.150 4.560 -7.532 1.00 85.44 682 ILE A N 1
ATOM 5607 C CA . ILE A 1 682 ? 39.888 5.477 -8.415 1.00 85.44 682 ILE A CA 1
ATOM 5608 C C . ILE A 1 682 ? 39.754 5.040 -9.876 1.00 85.44 682 ILE A C 1
ATOM 5610 O O . ILE A 1 682 ? 39.453 5.879 -10.728 1.00 85.44 682 ILE A O 1
ATOM 5614 N N . GLU A 1 683 ? 39.932 3.749 -10.151 1.00 88.88 683 GLU A N 1
ATOM 5615 C CA . GLU A 1 683 ? 39.855 3.195 -11.503 1.00 88.88 683 GLU A CA 1
ATOM 5616 C C . GLU A 1 683 ? 38.440 3.305 -12.087 1.00 88.88 683 GLU A C 1
ATOM 5618 O O . GLU A 1 683 ? 38.255 3.867 -13.167 1.00 88.88 683 GLU A O 1
ATOM 5623 N N . ILE A 1 684 ? 37.412 2.911 -11.326 1.00 89.50 684 ILE A N 1
ATOM 5624 C CA . ILE A 1 684 ? 36.006 3.090 -11.725 1.00 89.50 684 ILE A CA 1
ATOM 5625 C C . ILE A 1 684 ? 35.730 4.565 -12.042 1.00 89.50 684 ILE A C 1
ATOM 5627 O O . ILE A 1 684 ? 35.193 4.906 -13.098 1.00 89.50 684 ILE A O 1
ATOM 5631 N N . ARG A 1 685 ? 36.144 5.481 -11.156 1.00 90.00 685 ARG A N 1
ATOM 5632 C CA . ARG A 1 685 ? 35.934 6.920 -11.355 1.00 90.00 685 ARG A CA 1
ATOM 5633 C C . ARG A 1 685 ? 36.628 7.445 -12.613 1.00 90.00 685 ARG A C 1
ATOM 5635 O O . ARG A 1 685 ? 36.090 8.355 -13.248 1.00 90.00 685 ARG A O 1
ATOM 5642 N N . LYS A 1 686 ? 37.809 6.925 -12.952 1.00 91.38 686 LYS A N 1
ATOM 5643 C CA . LYS A 1 686 ? 38.542 7.287 -14.169 1.00 91.38 686 LYS A CA 1
ATOM 5644 C C . LYS A 1 686 ? 37.748 6.887 -15.415 1.00 91.38 686 LYS A C 1
ATOM 5646 O O . LYS A 1 686 ? 37.464 7.766 -16.227 1.00 91.38 686 LYS A O 1
ATOM 5651 N N . GLN A 1 687 ? 37.279 5.640 -15.489 1.00 93.94 687 GLN A N 1
ATOM 5652 C CA . GLN A 1 687 ? 36.486 5.150 -16.625 1.00 93.94 687 GLN A CA 1
ATOM 5653 C C . GLN A 1 687 ? 35.216 5.992 -16.853 1.00 93.94 687 GLN A C 1
ATOM 5655 O O . GLN A 1 687 ? 34.932 6.411 -17.974 1.00 93.94 687 GLN A O 1
ATOM 5660 N N . PHE A 1 688 ? 34.475 6.336 -15.790 1.00 94.00 688 PHE A N 1
ATOM 5661 C CA . PHE A 1 688 ? 33.286 7.196 -15.912 1.00 94.00 688 PHE A CA 1
ATOM 5662 C C . PHE A 1 688 ? 33.607 8.631 -16.360 1.00 94.00 688 PHE A C 1
ATOM 5664 O O . PHE A 1 688 ? 32.804 9.252 -17.058 1.00 94.00 688 PHE A O 1
ATOM 5671 N N . LYS A 1 689 ? 34.761 9.192 -15.974 1.00 92.69 689 LYS A N 1
ATOM 5672 C CA . LYS A 1 689 ? 35.182 10.520 -16.451 1.00 92.69 689 LYS A CA 1
ATOM 5673 C C . LYS A 1 689 ? 35.535 10.505 -17.936 1.00 92.69 689 LYS A C 1
ATOM 5675 O O . LYS A 1 689 ? 35.167 11.442 -18.637 1.00 92.69 689 LYS A O 1
ATOM 5680 N N . GLU A 1 690 ? 36.222 9.467 -18.403 1.00 94.19 690 GLU A N 1
ATOM 5681 C CA . GLU A 1 690 ? 36.579 9.299 -19.816 1.00 94.19 690 GLU A CA 1
ATOM 5682 C C . GLU A 1 690 ? 35.324 9.149 -20.686 1.00 94.19 690 GLU A C 1
ATOM 5684 O O . GLU A 1 690 ? 35.147 9.904 -21.645 1.00 94.19 690 GLU A O 1
ATOM 5689 N N . ALA A 1 691 ? 34.382 8.296 -20.271 1.00 94.00 691 ALA A N 1
ATOM 5690 C CA . ALA A 1 691 ? 33.095 8.143 -20.948 1.00 94.00 691 ALA A CA 1
ATOM 5691 C C . ALA A 1 691 ? 32.261 9.444 -20.949 1.00 94.00 691 ALA A C 1
ATOM 5693 O O . ALA A 1 691 ? 31.536 9.731 -21.902 1.00 94.00 691 ALA A O 1
ATOM 5694 N N . GLU A 1 692 ? 32.359 10.278 -19.907 1.00 94.00 692 GLU A N 1
ATOM 5695 C CA . GLU A 1 692 ? 31.691 11.589 -19.863 1.00 94.00 692 GLU A CA 1
ATOM 5696 C C . GLU A 1 692 ? 32.312 12.605 -20.833 1.00 94.00 692 GLU A C 1
ATOM 5698 O O . GLU A 1 692 ? 31.590 13.401 -21.440 1.00 94.00 692 GLU A O 1
ATOM 5703 N N . ILE A 1 693 ? 33.636 12.576 -21.014 1.00 93.75 693 ILE A N 1
ATOM 5704 C CA . ILE A 1 693 ? 34.324 13.403 -22.016 1.00 93.75 693 ILE A CA 1
ATOM 5705 C C . ILE A 1 693 ? 33.872 12.994 -23.422 1.00 93.75 693 ILE A C 1
ATOM 5707 O O . ILE A 1 693 ? 33.509 13.860 -24.222 1.00 93.75 693 ILE A O 1
ATOM 5711 N N . TYR A 1 694 ? 33.821 11.689 -23.702 1.00 92.38 694 TYR A N 1
ATOM 5712 C CA . TYR A 1 694 ? 33.349 11.167 -24.984 1.00 92.38 694 TYR A CA 1
ATOM 5713 C C . TYR A 1 694 ? 31.872 11.504 -25.249 1.00 92.38 694 TYR A C 1
ATOM 5715 O O . TYR A 1 694 ? 31.512 11.985 -26.324 1.00 92.38 694 TYR A O 1
ATOM 5723 N N . ARG A 1 695 ? 30.995 11.359 -24.247 1.00 91.00 695 ARG A N 1
ATOM 5724 C CA . ARG A 1 695 ? 29.583 11.763 -24.366 1.00 91.00 695 ARG A CA 1
ATOM 5725 C C . ARG A 1 695 ? 29.450 13.230 -24.783 1.00 91.00 695 ARG A C 1
ATOM 5727 O O . ARG A 1 695 ? 28.646 13.549 -25.660 1.00 91.00 695 ARG A O 1
ATOM 5734 N N . LYS A 1 696 ? 30.238 14.124 -24.170 1.00 91.56 696 LYS A N 1
ATOM 5735 C CA . LYS A 1 696 ? 30.238 15.563 -24.481 1.00 91.56 696 LYS A CA 1
ATOM 5736 C C . LYS A 1 696 ? 30.708 15.857 -25.904 1.00 91.56 696 LYS A C 1
ATOM 5738 O O . LYS A 1 696 ? 30.127 16.734 -26.544 1.00 91.56 696 LYS A O 1
ATOM 5743 N N . SER A 1 697 ? 31.702 15.130 -26.418 1.00 90.50 697 SER A N 1
ATOM 5744 C CA . SER A 1 697 ? 32.156 15.300 -27.807 1.00 90.50 697 SER A CA 1
ATOM 5745 C C . SER A 1 697 ? 31.099 14.846 -28.826 1.00 90.50 697 SER A C 1
ATOM 5747 O O . SER A 1 697 ? 30.999 15.427 -29.905 1.00 90.50 697 SER A O 1
ATOM 5749 N N . CYS A 1 698 ? 30.240 13.892 -28.455 1.00 84.69 698 CYS A N 1
ATOM 5750 C CA . CYS A 1 698 ? 29.178 13.341 -29.304 1.00 84.69 698 CYS A CA 1
ATOM 5751 C C . CYS A 1 698 ? 27.822 14.076 -29.208 1.00 84.69 698 CYS A C 1
ATOM 5753 O O . CYS A 1 698 ? 26.825 13.633 -29.779 1.00 84.69 698 CYS A O 1
ATOM 5755 N N . LEU A 1 699 ? 27.730 15.214 -28.509 1.00 82.81 699 LEU A N 1
ATOM 5756 C CA . LEU A 1 699 ? 26.454 15.931 -28.330 1.00 82.81 699 LEU A CA 1
ATOM 5757 C C . LEU A 1 699 ? 25.809 16.390 -29.650 1.00 82.81 699 LEU A C 1
ATOM 5759 O O . LEU A 1 699 ? 24.583 16.450 -29.753 1.00 82.81 699 LEU A O 1
ATOM 5763 N N . SER A 1 700 ? 26.616 16.718 -30.661 1.00 73.81 700 SER A N 1
ATOM 5764 C CA . SER A 1 700 ? 26.140 17.197 -31.966 1.00 73.81 700 SER A CA 1
ATOM 5765 C C . SER A 1 700 ? 25.574 16.082 -32.858 1.00 73.81 700 SER A C 1
ATOM 5767 O O . SER A 1 700 ? 24.717 16.357 -33.701 1.00 73.81 700 SER A O 1
ATOM 5769 N N . SER A 1 701 ? 26.009 14.830 -32.671 1.00 69.62 701 SER A N 1
ATOM 5770 C CA . SER A 1 701 ? 25.543 13.670 -33.442 1.00 69.62 701 SER A CA 1
ATOM 5771 C C . SER A 1 701 ? 24.264 13.051 -32.876 1.00 69.62 701 SER A C 1
ATOM 5773 O O . SER A 1 701 ? 23.501 12.463 -33.637 1.00 69.62 701 SER A O 1
ATOM 5775 N N . PHE A 1 702 ? 23.959 13.262 -31.590 1.00 69.12 702 PHE A N 1
ATOM 5776 C CA . PHE A 1 702 ? 22.773 12.698 -30.932 1.00 69.12 702 PHE A CA 1
ATOM 5777 C C . PHE A 1 702 ? 21.452 13.003 -31.667 1.00 69.12 702 PHE A C 1
ATOM 5779 O O . PHE A 1 702 ? 20.627 12.115 -31.862 1.00 69.12 702 PHE A O 1
ATOM 5786 N N . LYS A 1 703 ? 21.269 14.234 -32.168 1.00 59.88 703 LYS A N 1
ATOM 5787 C CA . LYS A 1 703 ? 20.053 14.637 -32.908 1.00 59.88 703 LYS A CA 1
ATOM 5788 C C . LYS A 1 703 ? 19.900 13.982 -34.291 1.00 59.88 703 LYS A C 1
ATOM 5790 O O . LYS A 1 703 ? 18.869 14.178 -34.929 1.00 59.88 703 LYS A O 1
ATOM 5795 N N . LYS A 1 704 ? 20.911 13.255 -34.781 1.00 58.06 704 LYS A N 1
ATOM 5796 C CA . LYS A 1 704 ? 20.913 12.621 -36.111 1.00 58.06 704 LYS A CA 1
ATOM 5797 C C . LYS A 1 704 ? 20.555 11.132 -36.083 1.00 58.06 704 LYS A C 1
ATOM 5799 O O . LYS A 1 704 ? 20.456 10.539 -37.153 1.00 58.06 704 LYS A O 1
ATOM 5804 N N . ASN A 1 705 ? 20.342 10.539 -34.906 1.00 65.00 705 ASN A N 1
ATOM 5805 C CA . ASN A 1 705 ? 19.955 9.134 -34.783 1.00 65.00 705 ASN A CA 1
ATOM 5806 C C . ASN A 1 705 ? 18.517 8.945 -35.288 1.00 65.00 705 ASN A C 1
ATOM 5808 O O . ASN A 1 705 ? 17.555 9.168 -34.556 1.00 65.00 705 ASN A O 1
ATOM 5812 N N . LYS A 1 706 ? 18.376 8.574 -36.562 1.00 75.69 706 LYS A N 1
ATOM 5813 C CA . LYS A 1 706 ? 17.109 8.113 -37.131 1.00 75.69 706 LYS A CA 1
ATOM 5814 C C . LYS A 1 706 ? 17.016 6.607 -36.945 1.00 75.69 706 LYS A C 1
ATOM 5816 O O . LYS A 1 706 ? 17.969 5.897 -37.250 1.00 75.69 706 LYS A O 1
ATOM 5821 N N . ASN A 1 707 ? 15.870 6.151 -36.463 1.00 86.38 707 ASN A N 1
ATOM 5822 C CA . ASN A 1 707 ? 15.569 4.729 -36.412 1.00 86.38 707 ASN A CA 1
ATOM 5823 C C . ASN A 1 707 ? 15.236 4.228 -37.820 1.00 86.38 707 ASN A C 1
ATOM 5825 O O . ASN A 1 707 ? 14.735 4.994 -38.653 1.00 86.38 707 ASN A O 1
ATOM 5829 N N . HIS A 1 708 ? 15.486 2.945 -38.060 1.00 90.38 708 HIS A N 1
ATOM 5830 C CA . HIS A 1 708 ? 14.982 2.251 -39.231 1.00 90.38 708 HIS A CA 1
ATOM 5831 C C . HIS A 1 708 ? 13.449 2.428 -39.316 1.00 90.38 708 HIS A C 1
ATOM 5833 O O . HIS A 1 708 ? 12.780 2.336 -38.283 1.00 90.38 708 HIS A O 1
ATOM 5839 N N . PRO A 1 709 ? 12.865 2.697 -40.499 1.00 89.75 709 PRO A N 1
ATOM 5840 C CA . PRO A 1 709 ? 11.424 2.945 -40.636 1.00 89.75 709 PRO A CA 1
ATOM 5841 C C . PRO A 1 709 ? 10.535 1.797 -40.139 1.00 89.75 709 PRO A C 1
ATOM 5843 O O . PRO A 1 709 ? 9.413 2.036 -39.705 1.00 89.75 709 PRO A O 1
ATOM 5846 N N . GLU A 1 710 ? 11.052 0.570 -40.188 1.00 90.44 710 GLU A N 1
ATOM 5847 C CA . GLU A 1 710 ? 10.364 -0.657 -39.761 1.00 90.44 710 GLU A CA 1
ATOM 5848 C C . GLU A 1 710 ? 10.752 -1.103 -38.336 1.00 90.44 710 GLU A C 1
ATOM 5850 O O . GLU A 1 710 ? 10.424 -2.210 -37.915 1.00 90.44 710 GLU A O 1
ATOM 5855 N N . ALA A 1 711 ? 11.468 -0.264 -37.578 1.00 90.81 711 ALA A N 1
ATOM 5856 C CA . ALA A 1 711 ? 11.746 -0.521 -36.167 1.00 90.81 711 ALA A CA 1
ATOM 5857 C C . ALA A 1 711 ? 10.552 -0.095 -35.295 1.00 90.81 711 ALA A C 1
ATOM 5859 O O . ALA A 1 711 ? 10.142 1.070 -35.295 1.00 90.81 711 ALA A O 1
ATOM 5860 N N . ILE A 1 712 ? 10.010 -1.035 -34.517 1.00 89.56 712 ILE A N 1
ATOM 5861 C CA . ILE A 1 712 ? 8.826 -0.837 -33.669 1.00 89.56 712 ILE A CA 1
ATOM 5862 C C . ILE A 1 712 ? 9.229 -0.862 -32.191 1.00 89.56 712 ILE A C 1
ATOM 5864 O O . ILE A 1 712 ? 9.717 -1.872 -31.688 1.00 89.56 712 ILE A O 1
ATOM 5868 N N . TYR A 1 713 ? 8.979 0.247 -31.488 1.00 89.12 713 TYR A N 1
ATOM 5869 C CA . TYR A 1 713 ? 9.316 0.437 -30.064 1.00 89.12 713 TYR A CA 1
ATOM 5870 C C . TYR A 1 713 ? 8.091 0.561 -29.152 1.00 89.12 713 TYR A C 1
ATOM 5872 O O . TYR A 1 713 ? 8.164 1.124 -28.058 1.00 89.12 713 TYR A O 1
ATOM 5880 N N . THR A 1 714 ? 6.951 0.069 -29.623 1.00 86.50 714 THR A N 1
ATOM 5881 C CA . THR A 1 714 ? 5.687 0.012 -28.887 1.00 86.50 714 THR A CA 1
ATOM 5882 C C . THR A 1 714 ? 5.330 -1.438 -28.609 1.00 86.50 714 THR A C 1
ATOM 5884 O O . THR A 1 714 ? 5.516 -2.286 -29.481 1.00 86.50 714 THR A O 1
ATOM 5887 N N . SER A 1 715 ? 4.819 -1.717 -27.414 1.00 86.25 715 SER A N 1
ATOM 5888 C CA . SER A 1 715 ? 4.467 -3.069 -26.990 1.00 86.25 715 SER A CA 1
ATOM 5889 C C . SER A 1 715 ? 3.364 -3.657 -27.860 1.00 86.25 715 SER A C 1
ATOM 5891 O O . SER A 1 715 ? 2.351 -3.001 -28.117 1.00 86.25 715 SER A O 1
ATOM 5893 N N . GLN A 1 716 ? 3.553 -4.895 -28.307 1.00 85.19 716 GLN A N 1
ATOM 5894 C CA . GLN A 1 716 ? 2.600 -5.586 -29.169 1.00 85.19 716 GLN A CA 1
ATOM 5895 C C . GLN A 1 716 ? 2.571 -7.087 -28.880 1.00 85.19 716 GLN A C 1
ATOM 5897 O O . GLN A 1 716 ? 3.555 -7.668 -28.420 1.00 85.19 716 GLN A O 1
ATOM 5902 N N . LEU A 1 717 ? 1.432 -7.716 -29.173 1.00 84.06 717 LEU A N 1
ATOM 5903 C CA . LEU A 1 717 ? 1.303 -9.169 -29.164 1.00 84.06 717 LEU A CA 1
ATOM 5904 C C . LEU A 1 717 ? 2.018 -9.747 -30.392 1.00 84.06 717 LEU A C 1
ATOM 5906 O O . LEU A 1 717 ? 1.783 -9.288 -31.509 1.00 84.06 717 LEU A O 1
ATOM 5910 N N . LEU A 1 718 ? 2.848 -10.769 -30.196 1.00 76.81 718 LEU A N 1
ATOM 5911 C CA . LEU A 1 718 ? 3.549 -11.466 -31.272 1.00 76.81 718 LEU A CA 1
ATOM 5912 C C . LEU A 1 718 ? 2.857 -12.818 -31.541 1.00 76.81 718 LEU A C 1
ATOM 5914 O O . LEU A 1 718 ? 3.070 -13.787 -30.819 1.00 76.81 718 LEU A O 1
ATOM 5918 N N . ASP A 1 719 ? 2.022 -12.892 -32.580 1.00 67.12 719 ASP A N 1
ATOM 5919 C CA . ASP A 1 719 ? 1.359 -14.117 -33.078 1.00 67.12 719 ASP A CA 1
ATOM 5920 C C . ASP A 1 719 ? 1.385 -14.025 -34.628 1.00 67.12 719 ASP A C 1
ATOM 5922 O O . ASP A 1 719 ? 0.967 -12.974 -35.120 1.00 67.12 719 ASP A O 1
ATOM 5926 N N . PRO A 1 720 ? 1.861 -14.990 -35.461 1.00 52.03 720 PRO A N 1
ATOM 5927 C CA . PRO A 1 720 ? 2.488 -16.301 -35.258 1.00 52.03 720 PRO A CA 1
ATOM 5928 C C . PRO A 1 720 ? 3.967 -16.355 -35.738 1.00 52.03 720 PRO A C 1
ATOM 5930 O O . PRO A 1 720 ? 4.412 -17.371 -36.261 1.00 52.03 720 PRO A O 1
ATOM 5933 N N . ILE A 1 721 ? 4.742 -15.277 -35.578 1.00 52.94 721 ILE A N 1
ATOM 5934 C CA . ILE A 1 721 ? 6.177 -15.217 -35.954 1.00 52.94 721 ILE A CA 1
ATOM 5935 C C . ILE A 1 721 ? 7.030 -16.196 -35.112 1.00 52.94 721 ILE A C 1
ATOM 5937 O O . ILE A 1 721 ? 8.121 -16.585 -35.498 1.00 52.94 721 ILE A O 1
ATOM 5941 N N . THR A 1 722 ? 6.512 -16.659 -33.973 1.00 52.16 722 THR A N 1
ATOM 5942 C CA . THR A 1 722 ? 7.212 -17.536 -33.021 1.00 52.16 722 THR A CA 1
ATOM 5943 C C . THR A 1 722 ? 6.779 -19.005 -33.084 1.00 52.16 722 THR A C 1
ATOM 5945 O O . THR A 1 722 ? 7.322 -19.827 -32.345 1.00 52.16 722 THR A O 1
ATOM 5948 N N . LYS A 1 723 ? 5.823 -19.382 -33.953 1.00 54.50 723 LYS A N 1
ATOM 5949 C CA . LYS A 1 723 ? 5.385 -20.788 -34.074 1.00 54.50 723 LYS A CA 1
ATOM 5950 C C . LYS A 1 723 ? 6.505 -21.708 -34.562 1.00 54.50 723 LYS A C 1
ATOM 5952 O O . LYS A 1 723 ? 6.622 -22.811 -34.036 1.00 54.50 723 LYS A O 1
ATOM 5957 N N . ASP A 1 724 ? 7.347 -21.236 -35.479 1.00 55.84 724 ASP A N 1
ATOM 5958 C CA . ASP A 1 724 ? 8.482 -22.009 -36.002 1.00 55.84 724 ASP A CA 1
ATOM 5959 C C . ASP A 1 724 ? 9.630 -22.118 -34.977 1.00 55.84 724 ASP A C 1
ATOM 5961 O O . ASP A 1 724 ? 10.333 -23.126 -34.922 1.00 55.84 724 ASP A O 1
ATOM 5965 N N . LEU A 1 725 ? 9.748 -21.136 -34.075 1.00 56.12 725 LEU A N 1
ATOM 5966 C CA . LEU A 1 725 ? 10.729 -21.110 -32.982 1.00 56.12 725 LEU A CA 1
ATOM 5967 C C . LEU A 1 725 ? 10.401 -22.071 -31.830 1.00 56.12 725 LEU A C 1
ATOM 5969 O O . LEU A 1 725 ? 11.306 -22.468 -31.096 1.00 56.12 725 LEU A O 1
ATOM 5973 N N . ARG A 1 726 ? 9.134 -22.485 -31.667 1.00 53.81 726 ARG A N 1
ATOM 5974 C CA . ARG A 1 726 ? 8.736 -23.466 -30.634 1.00 53.81 726 ARG A CA 1
ATOM 5975 C C . ARG A 1 726 ? 9.379 -24.842 -30.841 1.00 53.81 726 ARG A C 1
ATOM 5977 O O . ARG A 1 726 ? 9.492 -25.592 -29.879 1.00 53.81 726 ARG A O 1
ATOM 5984 N N . ASN A 1 727 ? 9.814 -25.152 -32.066 1.00 48.69 727 ASN A N 1
ATOM 5985 C CA . ASN A 1 727 ? 10.377 -26.452 -32.439 1.00 48.69 727 ASN A CA 1
ATOM 5986 C C . ASN A 1 727 ? 11.907 -26.438 -32.628 1.00 48.69 727 ASN A C 1
ATOM 5988 O O . ASN A 1 727 ? 12.489 -27.484 -32.909 1.00 48.69 727 ASN A O 1
ATOM 5992 N N . SER A 1 728 ? 12.587 -25.295 -32.471 1.00 49.72 728 SER A N 1
ATOM 5993 C CA . SER A 1 728 ? 14.041 -25.195 -32.671 1.00 49.72 728 SER A CA 1
ATOM 5994 C C . SER A 1 728 ? 14.831 -25.535 -31.391 1.00 49.72 728 SER A C 1
ATOM 5996 O O . SER A 1 728 ? 15.617 -24.727 -30.895 1.00 49.72 728 SER A O 1
ATOM 5998 N N . GLU A 1 729 ? 14.620 -26.721 -30.814 1.00 45.97 729 GLU A N 1
ATOM 5999 C CA . GLU A 1 729 ? 15.507 -27.252 -29.757 1.00 45.97 729 GLU A CA 1
ATOM 6000 C C . GLU A 1 729 ? 16.792 -27.892 -30.319 1.00 45.97 729 GLU A C 1
ATOM 6002 O O . GLU A 1 729 ? 17.729 -28.180 -29.576 1.00 45.97 729 GLU A O 1
ATOM 6007 N N . CYS A 1 730 ? 16.908 -28.058 -31.637 1.00 42.81 730 CYS A N 1
ATOM 6008 C CA . CYS A 1 730 ? 18.117 -28.594 -32.256 1.00 42.81 730 CYS A CA 1
ATOM 6009 C C . CYS A 1 730 ? 19.176 -27.509 -32.477 1.00 42.81 730 CYS A C 1
ATOM 6011 O O . CYS A 1 730 ? 19.286 -27.000 -33.583 1.00 42.81 730 CYS A O 1
ATOM 6013 N N . LEU A 1 731 ? 19.964 -27.190 -31.445 1.00 39.44 731 LEU A N 1
ATOM 6014 C CA . LEU A 1 731 ? 21.368 -26.749 -31.599 1.00 39.44 731 LEU A CA 1
ATOM 6015 C C . LEU A 1 731 ? 22.215 -26.885 -30.313 1.00 39.44 731 LEU A C 1
ATOM 6017 O O . LEU A 1 731 ? 23.388 -26.530 -30.322 1.00 39.44 731 LEU A O 1
ATOM 6021 N N . SER A 1 732 ? 21.687 -27.455 -29.219 1.00 34.84 732 SER A N 1
ATOM 6022 C CA . SER A 1 732 ? 22.475 -27.732 -28.000 1.00 34.84 732 SER A CA 1
ATOM 6023 C C . SER A 1 732 ? 23.085 -29.140 -27.926 1.00 34.84 732 SER A C 1
ATOM 6025 O O . SER A 1 732 ? 23.713 -29.479 -26.923 1.00 34.84 732 SER A O 1
ATOM 6027 N N . CYS A 1 733 ? 22.985 -29.960 -28.974 1.00 32.59 733 CYS A N 1
ATOM 6028 C CA . CYS A 1 733 ? 23.724 -31.220 -29.042 1.00 32.59 733 CYS A CA 1
ATOM 6029 C C . CYS A 1 733 ? 25.119 -30.974 -29.630 1.00 32.59 733 CYS A C 1
ATOM 6031 O O . CYS A 1 733 ? 25.361 -31.236 -30.806 1.00 32.59 733 CYS A O 1
ATOM 6033 N N . ALA A 1 734 ? 26.046 -30.479 -28.808 1.00 32.97 734 ALA A N 1
ATOM 6034 C CA . ALA A 1 734 ? 27.459 -30.719 -29.066 1.00 32.97 734 ALA A CA 1
ATOM 6035 C C . ALA A 1 734 ? 27.679 -32.237 -28.977 1.00 32.97 734 ALA A C 1
ATOM 6037 O O . ALA A 1 734 ? 27.556 -32.821 -27.901 1.00 32.97 734 ALA A O 1
ATOM 6038 N N . ILE A 1 735 ? 27.921 -32.879 -30.119 1.00 37.22 735 ILE A N 1
ATOM 6039 C CA . ILE A 1 735 ? 28.421 -34.253 -30.169 1.00 37.22 735 ILE A CA 1
ATOM 6040 C C . ILE A 1 735 ? 29.876 -34.179 -29.683 1.00 37.22 735 ILE A C 1
ATOM 6042 O O . ILE A 1 735 ? 30.650 -33.426 -30.276 1.00 37.22 735 ILE A O 1
ATOM 6046 N N . PRO A 1 736 ? 30.253 -34.869 -28.595 1.00 40.84 736 PRO A N 1
ATOM 6047 C CA . PRO A 1 736 ? 31.654 -34.989 -28.232 1.00 40.84 736 PRO A CA 1
ATOM 6048 C C . PRO A 1 736 ? 32.315 -36.005 -29.172 1.00 40.84 736 PRO A C 1
ATOM 6050 O O . PRO A 1 736 ? 31.876 -37.156 -29.221 1.00 40.84 736 PRO A O 1
ATOM 6053 N N . ASP A 1 737 ? 33.334 -35.558 -29.907 1.00 43.66 737 ASP A N 1
ATOM 6054 C CA . ASP A 1 737 ? 34.346 -36.436 -30.512 1.00 43.66 737 ASP A CA 1
ATOM 6055 C C . ASP A 1 737 ? 35.341 -36.928 -29.448 1.00 43.66 737 ASP A C 1
ATOM 6057 O O . ASP A 1 737 ? 35.719 -36.116 -28.563 1.00 43.66 737 ASP A O 1
#

Sequence (737 aa):
MQLNINFYDDVVFEWISYNQFNEIKEIDKNGFITVYSAIWMNGPLHYNHSKYTRDSNKEVALKCLHNLQNPVDFLMNEAKKYSIKNNKYLVLYGISQNPDTSDYILVQKFLTWTIFEWILYNQFNEIKETGKNGFVIVYSAIWKDGPLHKKDKQSLYYKRDSNKEVALKCLHNLQNSVVSLINEVEKYSMRSKKLVLYGMSQNPDTKDYNLVFSSKSFEKYCSICCEIYTDIQYKWCKSCNFMGWKSGDDKIDSLIQLNINSYNDVVFEWIPYNQFNKIRNIGKGNFVTVYSAIWKYEVALVCFIDSQKFLNKVKEFDNSSEMYGISQTPDKKDYILVLQNEYCTEYGKIYCKNCGVKFTQTRYKWCKPCINIFTKWTIKNEKLVGLIQEMHLGINSCFNIVFEWIPYNQFNYIKEIGKGGFATVYSAIWKDGPLKYDIDKKMYTRVSNKKVKEYSISKKSDILSVYGISQNPDTSNFIIVLEYAEGGSYSNWINNNYKDFDWKNKIQTLLYIIEGLKGIHQNQKVHHDLHPGNILFLTKSLNTFNNKSLFISDMGLCEDVSNTGEVKPYGVISYMAPEVLRAKAYTQAADIYSFGMIMYFTATGKQPFNNCAHDHPLILDICDGVRPEINELEAPKCYIDLMRRCWDSNPDNRPNASEINVGIKSFYDCYSSYKKSDSNAIEIRKQFKEAEIYRKSCLSSFKKNKNHPEAIYTSQLLDPITKDLRNSECLSCAIPD

Organism: Rhizophagus irregularis (strain DAOM 197198w) (NCBI:txid1432141)

Radius of gyration: 43.37 Å; chains: 1; bounding box: 93×91×106 Å

Secondary structure (DSSP, 8-state):
------STTB---EE--GGGEEEEEEEEEETTEEEEEEEESS--EEEETTEEEE--SEEEEEEEE---SSHHHHHHHHHTTSB-BTTSSSBEEEEEE-TTT--EEEEEE---SB--EE--GGGEEEEEEEEEETTEEEEEEEESS--EEESSSS-S-EEE--SEEEEEEEETT-TT-HHHHHHHHHHHHHH-SS--EEEEEE-TTT--EEEEEEGGGGSSB-TTT-SBPSBTTTTB-HHHHGGG---S-HHHHHHHHHT--STTS---EE--GGG-EEEEEEEE-SSEEEEEEESSSEEEEEEES-GGGHHHHHTTS-TTS-EEEEEE-TTT--EEEEEETHHHHHBTTTB-TTTSSBPTBGGGTB-GGGGGGS-------HHHHHHHHHHHHT--STTSPPPEE--GGGEEEEEEEEE-SS-EEEEEEESS--EEEETTTTEEEE-TTEEEEEE-----SS-S-EEEEEE-TTT--EEEEEE--TTEEHHHHHHHHTTT--HHHHHHHHHHHHHHHHHHHHTTEE-S--STTSEEES-S-GGG-STTSEEE--GGG-EETT-------EE-GGGS-HHHHTTPPP-HHHHHHHHHHHHHHHHHSSPTTTTS--SHHHHHHHHTT------TTTS-HHHHHHHHHHT-SSGGGSPPHHHHHHHHHHHHHHHH----S-HHHHHHHHHHHHHHHHHHHTTTTGGG-PPPTT---S-EE--STTTTGGG--TT------

pLDDT: mean 76.62, std 15.39, range [32.59, 98.56]

InterPro domains:
  IPR000719 Protein kinase domain [PF00069] (412-660)
  IPR000719 Protein kinase domain [PS50011] (411-668)
  IPR011009 Protein kinase-like domain superfamily [SSF56112] (395-660)
  IPR051681 Serine/Threonine Kinases and Pseudokinases [PTHR44329] (405-660)

Foldseek 3Di:
DWDDDPDQQFWGADEAEPVQWDPWAWPDDDDFKTKTKTFRAQATWGHDPDDIHHPGRAIWIKIWGHDDPDQPVVVVVVCVVAGRRPPDAWHWNYWYADPVRRTIITITHDDDQWDADAAEPVQWDPWAWPDDDDFKTKTKTFRAQAIWGDPDPPDPDIHHPGRAIKMWIWGPPCLPPPPVVVVVVVVQVPPDPQKAWRYWYADPVRRIIITITHPVQQQQAASPPRHGALDSVVSHRLVRVLPPADPVDPVQSVVQSVLDDDPPAQNAGEDEPVQWAPWAWLAAAQFWTWIWTAHVHIKIKTWGPDQVCVVVLVVLADNPFRWNYWYADPPPRTIITITDPVLSVCAVQQAARHRRGGALDNLLSHRLVCLVVVAPDPDPDVVQVVVLVVVSVPDSDLAAWRAHEAEPVQWDPWDFDDDAPAWTKTKTFRAQATWHQDSVVSDTHTPGRAIWMKIADDDDDQAFRFRYWYADPVVRGIITIGHDQPCAFQLNLCVQCVLVCAPLNLLQQLLLVLVRLLRQVVVQKAQLADASNQKTASDSDPVPDDSNGIGGHDSVVIDHNPDDDQAFQKYALLQFALCSLLRHDDDLLRVLLSSLQNLVCSLQVAHWPQADASALVVSVCLNVPNGGDDDLLSAPPLSNVLSCQSNDNDSVSHDGSVVSSVSSVLLSCLCVDPPPPDPVSVNSNVSSVSSRVSSNVCPVVSVVRHGDPNRDNGMDGDPDSNVVSNPPPPDPPPPDD